Protein AF-A0A1B7P1S3-F1 (afdb_monomer_lite)

Radius of gyration: 27.01 Å; chains: 1; bounding box: 53×65×95 Å

InterPro domains:
  IPR019412 IML2-like/Tetratricopeptide repeat protein 39-like [PF10300] (64-410)
  IPR019412 IML2-like/Tetratricopeptide repeat protein 39-like [PTHR31859] (68-542)

Foldseek 3Di:
DDDPLVLLVCLLCVVVCLVVLQDDPPPPPDPPPDDDDDDPPDDDDDDDPPPPPPPPPDDPPDPDDPVVLQQDAPPDPVPPDVVSLVVSLQVLLVVLVQLQSLQSRDPVCVVVVVVVPDHRDNQSSLSSLVRSLNRPDPSVVVSLLVNLCCQLPQVLLFLQFPQDPPPVPRRSVHRDLVVNVVSLVVSCVSCVPDLSSLQSVLSVCLLLLNLVVSLVSLPDPDADPRLSSNLSSLVSNLLSCLLQLVLQSNLVSLVVNLVSTLPPVLVSLLLSLLSLLLVLLVCVPVPVVSSVVSLVSSVVSLVCNLVSWPPDADVNHTDLVSVVSVLQQVQLVVQCVVVVHDSSLSRAFRVSLVVCVLSVSLSSHDLVSLVVSLVSLVSRVDPSNVCNVVDALLSQLVSLQSNLLSCLSVLVLVSSLCSLVPRAVVDDLCSQDDRSGQSVRNLVSLLSNLSSLSLPALPDDRRNDDPVNCVPNNDDDDDDDDDDDDDDDDDDDDDDDPPADSVNSNVVSLVSSVVSLVVSCPDDDGRPNSSVNSNSVSNVVSSVVVCVVPDD

Sequence (552 aa):
MRFSSATVLVSLLGWIGVASSHNILLRAHTRECFHEELHKDDRMTVTFQTGDRERNHRDEEKLSSSTQYLDHDPDSDIFTNPVDVFVHSGANLCFGLLLLLISMIPPAFSKLLYIVGFRGDRTRGLRMLWQASKFNNLNGAIAGLALLAYYNGFIRYCDIVDGSSSENGDSTDIYSEQRLTALLAEMRTRFPHSHLWLLEESRMQGAKKNLNGALELLSGDTKSPLKQVEALCVFEKSLTALYLHKYELCAESFIECAELNSWSRALYYYIAASSHLAIYRQKSHDSPAVAKEHAAKAVELFQRVPSQAGKKKFMARQLPFDVFVSRKILKWESRAKEWNVDFIDAIGVDPFEEMIYFWNGHSRMNDEQLEASLKCLEWSESKHNKHWHRESTDELAILALLRASILRSLGRHDESKKLLQSQILVHDRATFKGHLKDDWTCPTAHYEMAANLWMERFSYRPLCATSADVYTKSSPSPPESLSAAAPKRTSVRTSPRSNESTEAHDKRKVHECKEWIDKVAKWETYELDARVGLKVTVAEESLRKCQSANPS

Organism: NCBI:txid1955775

Secondary structure (DSSP, 8-state):
----HHHHHHHHTTHHHHHHTT-----------------TT---------------SS-------TTGGG---TT-TT--SHHHHHHHHHHHHHHHHHHHHHHHS-HHHHHHHHHTT----HHHHHHHHHHHHTSSSHHHHHHHHHHHIIIIIIGGG-SS------TTS--TTS--HHHHHHHHHHHHHH-TT-HHHHHHHHHHHHHTT-HHHHHHHHTSSPPPSSHHHHHHHHHHHHHHHHHTT-HHHHHHHHHHHHHH-SSSHHHHHHHHHHHHHHHHHHHHHH-HHHHHHHHHHHHHHHHHHHHHTTSSEETTEEPHHHHHHHHHHHHHHHHHHHHTS-HHHH--S-HHHHHHHHTTGGGG--HHHHHHHHHHHHGGGSTT-TTGGG--HHHHHHHHHHHHHHHHHTT-HHHHHHHHHHHTTTS-GGGG-STT--TTHHHHHHHHHHHHHHHTSTT---TT--HHHHHHHSSPPP---------------PPPP----HHHHHHHHHHHHHHHHHHHHTPPP-TTHHHHHHHHHHHHHHHHHHHHHS--

Structure (mmCIF, N/CA/C/O backbone):
data_AF-A0A1B7P1S3-F1
#
_entry.id   AF-A0A1B7P1S3-F1
#
loop_
_atom_site.group_PDB
_atom_site.id
_atom_site.type_symbol
_atom_site.label_atom_id
_atom_site.label_alt_id
_atom_site.label_comp_id
_atom_site.label_asym_id
_atom_site.label_entity_id
_atom_site.label_seq_id
_atom_site.pdbx_PDB_ins_code
_atom_site.Cartn_x
_atom_site.Cartn_y
_atom_site.Cartn_z
_atom_site.occupancy
_atom_site.B_iso_or_equiv
_atom_site.auth_seq_id
_atom_site.auth_comp_id
_atom_site.auth_asym_id
_atom_site.auth_atom_id
_atom_site.pdbx_PDB_model_num
ATOM 1 N N . MET A 1 1 ? -17.422 -16.660 -12.189 1.00 30.89 1 MET A N 1
ATOM 2 C CA . MET A 1 1 ? -16.681 -15.380 -12.173 1.00 30.89 1 MET A CA 1
ATOM 3 C C . MET A 1 1 ? -17.599 -14.269 -12.662 1.00 30.89 1 MET A C 1
ATOM 5 O O . MET A 1 1 ? -17.889 -14.215 -13.850 1.00 30.89 1 MET A O 1
ATOM 9 N N . ARG A 1 2 ? -18.114 -13.427 -11.763 1.00 24.45 2 ARG A N 1
ATOM 10 C CA . ARG A 1 2 ? -18.806 -12.176 -12.113 1.00 24.45 2 ARG A CA 1
ATOM 11 C C . ARG A 1 2 ? -18.209 -11.053 -11.263 1.00 24.45 2 ARG A C 1
ATOM 13 O O . ARG A 1 2 ? -18.880 -10.493 -10.411 1.00 24.45 2 ARG A O 1
ATOM 20 N N . PHE A 1 3 ? -16.930 -10.757 -11.480 1.00 31.53 3 PHE A N 1
ATOM 21 C CA . PHE A 1 3 ? -16.422 -9.435 -11.123 1.00 31.53 3 PHE A CA 1
ATOM 22 C C . PHE A 1 3 ? -17.102 -8.435 -12.061 1.00 31.53 3 PHE A C 1
ATOM 24 O O . PHE A 1 3 ? -17.207 -8.708 -13.260 1.00 31.53 3 PHE A O 1
ATOM 31 N N . SER A 1 4 ? -17.602 -7.308 -11.547 1.00 30.50 4 SER A N 1
ATOM 32 C CA . SER A 1 4 ? -18.040 -6.220 -12.425 1.00 30.50 4 SER A CA 1
ATOM 33 C C . SER A 1 4 ? -16.821 -5.805 -13.233 1.00 30.50 4 SER A C 1
ATOM 35 O O . SER A 1 4 ? -15.843 -5.327 -12.661 1.00 30.50 4 SER A O 1
ATOM 37 N N . SER A 1 5 ? -16.856 -6.032 -14.546 1.00 34.84 5 SER A N 1
ATOM 38 C CA . SER A 1 5 ? -15.729 -5.812 -15.448 1.00 34.84 5 SER A CA 1
ATOM 39 C C . SER A 1 5 ? -15.086 -4.433 -15.176 1.00 34.84 5 SER A C 1
ATOM 41 O O . SER A 1 5 ? -13.885 -4.300 -14.992 1.00 34.84 5 SER A O 1
ATOM 43 N N . ALA A 1 6 ? -15.870 -3.388 -14.950 1.00 30.53 6 ALA A N 1
ATOM 44 C CA . ALA A 1 6 ? -15.324 -2.058 -14.686 1.00 30.53 6 ALA A CA 1
ATOM 45 C C . ALA A 1 6 ? -14.440 -1.905 -13.416 1.00 30.53 6 ALA A C 1
ATOM 47 O O . ALA A 1 6 ? -13.628 -0.988 -13.391 1.00 30.53 6 ALA A O 1
ATOM 48 N N . THR A 1 7 ? -14.526 -2.765 -12.392 1.00 33.31 7 THR A N 1
ATOM 49 C CA . THR A 1 7 ? -13.754 -2.609 -11.136 1.00 33.31 7 THR A CA 1
ATOM 50 C C . THR A 1 7 ? -12.323 -3.136 -11.245 1.00 33.31 7 THR A C 1
ATOM 52 O O . THR A 1 7 ? -11.391 -2.526 -10.735 1.00 33.31 7 THR A O 1
ATOM 55 N N . VAL A 1 8 ? -12.114 -4.222 -11.989 1.00 35.78 8 VAL A N 1
ATOM 56 C CA . VAL A 1 8 ? -10.774 -4.813 -12.142 1.00 35.78 8 VAL A CA 1
ATOM 57 C C . VAL A 1 8 ? -9.952 -4.075 -13.217 1.00 35.78 8 VAL A C 1
ATOM 59 O O . VAL A 1 8 ? -8.722 -4.060 -13.189 1.00 35.78 8 VAL A O 1
ATOM 62 N N . LEU A 1 9 ? -10.635 -3.365 -14.124 1.00 32.91 9 LEU A N 1
ATOM 63 C CA . LEU A 1 9 ? -10.019 -2.429 -15.064 1.00 32.91 9 LEU A CA 1
ATOM 64 C C . LEU A 1 9 ? -9.442 -1.188 -14.348 1.00 32.91 9 LEU A C 1
ATOM 66 O O . LEU A 1 9 ? -8.420 -0.670 -14.781 1.00 32.91 9 LEU A O 1
ATOM 70 N N . VAL A 1 10 ? -10.041 -0.750 -13.230 1.00 38.03 10 VAL A N 1
ATOM 71 C CA . VAL A 1 10 ? -9.558 0.374 -12.396 1.00 38.03 10 VAL A CA 1
ATOM 72 C C . VAL A 1 10 ? -8.243 0.039 -11.686 1.00 38.03 10 VAL A C 1
ATOM 74 O O . VAL A 1 10 ? -7.430 0.933 -11.487 1.00 38.03 10 VAL A O 1
ATOM 77 N N . SER A 1 11 ? -7.986 -1.226 -11.339 1.00 37.12 11 SER A N 1
ATOM 78 C CA . SER A 1 11 ? -6.728 -1.642 -10.694 1.00 37.12 11 SER A CA 1
ATOM 79 C C . SER A 1 11 ? -5.554 -1.638 -11.669 1.00 37.12 11 SER A C 1
ATOM 81 O O . SER A 1 11 ? -4.459 -1.205 -11.328 1.00 37.12 11 SER A O 1
ATOM 83 N N . LEU A 1 12 ? -5.791 -2.081 -12.907 1.00 35.34 12 LEU A N 1
ATOM 84 C CA . LEU A 1 12 ? -4.771 -2.120 -13.954 1.00 35.34 12 LEU A CA 1
ATOM 85 C C . LEU A 1 12 ? -4.556 -0.775 -14.635 1.00 35.34 12 LEU A C 1
ATOM 87 O O . LEU A 1 12 ? -3.427 -0.341 -14.845 1.00 35.34 12 LEU A O 1
ATOM 91 N N . LEU A 1 13 ? -5.650 -0.077 -14.932 1.00 37.53 13 LEU A N 1
ATOM 92 C CA . LEU A 1 13 ? -5.617 1.304 -15.392 1.00 37.53 13 LEU A CA 1
ATOM 93 C C . LEU A 1 13 ? -5.442 2.280 -14.231 1.00 37.53 13 LEU A C 1
ATOM 95 O O . LEU A 1 13 ? -5.449 3.473 -14.472 1.00 37.53 13 LEU A O 1
ATOM 99 N N . GLY A 1 14 ? -5.245 1.812 -12.999 1.00 35.88 14 GLY A N 1
ATOM 100 C CA . GLY A 1 14 ? -4.688 2.596 -11.897 1.00 35.88 14 GLY A CA 1
ATOM 101 C C . GLY A 1 14 ? -3.196 2.858 -12.110 1.00 35.88 14 GLY A C 1
ATOM 102 O O . GLY A 1 14 ? -2.705 3.913 -11.726 1.00 35.88 14 GLY A O 1
ATOM 103 N N . TRP A 1 15 ? -2.507 1.974 -12.842 1.00 39.34 15 TRP A N 1
ATOM 104 C CA . TRP A 1 15 ? -1.122 2.161 -13.291 1.00 39.34 15 TRP A CA 1
ATOM 105 C C . TRP A 1 15 ? -1.034 3.010 -14.564 1.00 39.34 15 TRP A C 1
ATOM 107 O O . TRP A 1 15 ? -0.214 3.922 -14.632 1.00 39.34 15 TRP A O 1
ATOM 117 N N . ILE A 1 16 ? -1.965 2.845 -15.514 1.00 35.69 16 ILE A N 1
ATOM 118 C CA . ILE A 1 16 ? -2.197 3.882 -16.545 1.00 35.69 16 ILE A CA 1
ATOM 119 C C . ILE A 1 16 ? -2.788 5.143 -15.903 1.00 35.69 16 ILE A C 1
ATOM 121 O O . ILE A 1 16 ? -2.642 6.230 -16.429 1.00 35.69 16 ILE A O 1
ATOM 125 N N . GLY A 1 17 ? -3.376 5.036 -14.719 1.00 31.69 17 GLY A N 1
ATOM 126 C CA . GLY A 1 17 ? -3.796 6.125 -13.862 1.00 31.69 17 GLY A CA 1
ATOM 127 C C . GLY A 1 17 ? -2.584 6.860 -13.330 1.00 31.69 17 GLY A C 1
ATOM 128 O O . GLY A 1 17 ? -2.620 8.068 -13.307 1.00 31.69 17 GLY A O 1
ATOM 129 N N . VAL A 1 18 ? -1.452 6.231 -13.045 1.00 35.69 18 VAL A N 1
ATOM 130 C CA . VAL A 1 18 ? -0.214 6.994 -12.819 1.00 35.69 18 VAL A CA 1
ATOM 131 C C . VAL A 1 18 ? 0.181 7.747 -14.104 1.00 35.69 18 VAL A C 1
ATOM 133 O O . VAL A 1 18 ? 0.494 8.927 -14.051 1.00 35.69 18 VAL A O 1
ATOM 136 N N . ALA A 1 19 ? 0.010 7.168 -15.295 1.00 31.97 19 ALA A N 1
ATOM 137 C CA . ALA A 1 19 ? 0.256 7.886 -16.556 1.00 31.97 19 ALA A CA 1
ATOM 138 C C . ALA A 1 19 ? -0.827 8.933 -16.943 1.00 31.97 19 ALA A C 1
ATOM 140 O O . ALA A 1 19 ? -0.532 9.894 -17.645 1.00 31.97 19 ALA A O 1
ATOM 141 N N . SER A 1 20 ? -2.074 8.799 -16.476 1.00 30.23 20 SER A N 1
ATOM 142 C CA . SER A 1 20 ? -3.235 9.609 -16.886 1.00 30.23 20 SER A CA 1
ATOM 143 C C . SER A 1 20 ? -3.784 10.510 -15.774 1.00 30.23 20 SER A C 1
ATOM 145 O O . SER A 1 20 ? -4.508 11.464 -16.061 1.00 30.23 20 SER A O 1
ATOM 147 N N . SER A 1 21 ? -3.397 10.265 -14.521 1.00 34.38 21 SER A N 1
ATOM 148 C CA . SER A 1 21 ? -3.590 11.151 -13.360 1.00 34.38 21 SER A CA 1
ATOM 149 C C . SER A 1 21 ? -2.556 12.273 -13.325 1.00 34.38 21 SER A C 1
ATOM 151 O O . SER A 1 21 ? -2.743 13.260 -12.613 1.00 34.38 21 SER A O 1
ATOM 153 N N . HIS A 1 22 ? -1.512 12.148 -14.150 1.00 42.31 22 HIS A N 1
ATOM 154 C CA . HIS A 1 22 ? -0.469 13.143 -14.383 1.00 42.31 22 HIS A CA 1
ATOM 155 C C . HIS A 1 22 ? -0.535 13.761 -15.797 1.00 42.31 22 HIS A C 1
ATOM 157 O O . HIS A 1 22 ? 0.384 14.468 -16.210 1.00 42.31 22 HIS A O 1
ATOM 163 N N . ASN A 1 23 ? -1.647 13.575 -16.522 1.00 33.47 23 ASN A N 1
ATOM 164 C CA . ASN A 1 23 ? -1.899 14.298 -17.768 1.00 33.47 23 ASN A CA 1
ATOM 165 C C . ASN A 1 23 ? -2.429 15.707 -17.467 1.00 33.47 23 ASN A C 1
ATOM 167 O O . ASN A 1 23 ? -3.585 15.900 -17.088 1.00 33.47 23 ASN A O 1
ATOM 171 N N . ILE A 1 24 ? -1.576 16.705 -17.684 1.00 38.34 24 ILE A N 1
ATOM 172 C CA . ILE A 1 24 ? -2.028 18.037 -18.082 1.00 38.34 24 ILE A CA 1
ATOM 173 C C . ILE A 1 24 ? -2.243 17.959 -19.590 1.00 38.34 24 ILE A C 1
ATOM 175 O O . ILE A 1 24 ? -1.381 17.457 -20.309 1.00 38.34 24 ILE A O 1
ATOM 179 N N . LEU A 1 25 ? -3.385 18.451 -20.067 1.00 32.50 25 LEU A N 1
ATOM 180 C CA . LEU A 1 25 ? -3.589 18.684 -21.490 1.00 32.50 25 LEU A CA 1
ATOM 181 C C . LEU A 1 25 ? -2.552 19.734 -21.919 1.00 32.50 25 LEU A C 1
ATOM 183 O O . LEU A 1 25 ? -2.730 20.926 -21.664 1.00 32.50 25 LEU A O 1
ATOM 187 N N . LEU A 1 26 ? -1.429 19.299 -22.490 1.00 32.59 26 LEU A N 1
ATOM 188 C CA . LEU A 1 26 ? -0.505 20.218 -23.137 1.00 32.59 26 LEU A CA 1
ATOM 189 C C . LEU A 1 26 ? -1.299 20.879 -24.265 1.00 32.59 26 LEU A C 1
ATOM 191 O O . LEU A 1 26 ? -1.800 20.189 -25.155 1.00 32.59 26 LEU A O 1
ATOM 195 N N . ARG A 1 27 ? -1.460 22.209 -24.228 1.00 33.69 27 ARG A N 1
ATOM 196 C CA . ARG A 1 27 ? -1.848 22.925 -25.446 1.00 33.69 27 ARG A CA 1
ATOM 197 C C . ARG A 1 27 ? -0.771 22.594 -26.465 1.00 33.69 27 ARG A C 1
ATOM 199 O O . ARG A 1 27 ? 0.407 22.811 -26.187 1.00 33.69 27 ARG A O 1
ATOM 206 N N . ALA A 1 28 ? -1.175 22.016 -27.591 1.00 37.38 28 ALA A N 1
ATOM 207 C CA . ALA A 1 28 ? -0.280 21.754 -28.697 1.00 37.38 28 ALA A CA 1
ATOM 208 C C . ALA A 1 28 ? 0.321 23.093 -29.140 1.00 37.38 28 ALA A C 1
ATOM 210 O O . ALA A 1 28 ? -0.285 23.845 -29.893 1.00 37.38 28 ALA A O 1
ATOM 211 N N . HIS A 1 29 ? 1.515 23.412 -28.655 1.00 42.84 29 HIS A N 1
ATOM 212 C CA . HIS A 1 29 ? 2.437 24.222 -29.428 1.00 42.84 29 HIS A CA 1
ATOM 213 C C . HIS A 1 29 ? 3.096 23.264 -30.413 1.00 42.84 29 HIS A C 1
ATOM 215 O O . HIS A 1 29 ? 4.252 22.874 -30.270 1.00 42.84 29 HIS A O 1
ATOM 221 N N . THR A 1 30 ? 2.291 22.811 -31.373 1.00 35.38 30 THR A N 1
ATOM 222 C CA . THR A 1 30 ? 2.766 22.181 -32.593 1.00 35.38 30 THR A CA 1
ATOM 223 C C . THR A 1 30 ? 3.711 23.175 -33.254 1.00 35.38 30 THR A C 1
ATOM 225 O O . THR A 1 30 ? 3.294 24.218 -33.747 1.00 35.38 30 THR A O 1
ATOM 228 N N . ARG A 1 31 ? 5.009 22.869 -33.253 1.00 40.75 31 ARG A N 1
ATOM 229 C CA . ARG A 1 31 ? 5.808 23.194 -34.429 1.00 40.75 31 ARG A CA 1
ATOM 230 C C . ARG A 1 31 ? 5.459 22.122 -35.445 1.00 40.75 31 ARG A C 1
ATOM 232 O O . ARG A 1 31 ? 5.769 20.952 -35.243 1.00 40.75 31 ARG A O 1
ATOM 239 N N . GLU A 1 32 ? 4.708 22.525 -36.457 1.00 33.94 32 GLU A N 1
ATOM 240 C CA . GLU A 1 32 ? 4.390 21.700 -37.614 1.00 33.94 32 GLU A CA 1
ATOM 241 C C . GLU A 1 32 ? 5.711 21.304 -38.288 1.00 33.94 32 GLU A C 1
ATOM 243 O O . GLU A 1 32 ? 6.451 22.152 -38.779 1.00 33.94 32 GLU A O 1
ATOM 248 N N . CYS A 1 33 ? 6.056 20.016 -38.237 1.00 37.59 33 CYS A N 1
ATOM 249 C CA . CYS A 1 33 ? 7.264 19.471 -38.866 1.00 37.59 33 CYS A CA 1
ATOM 250 C C . CYS A 1 33 ? 6.996 18.882 -40.259 1.00 37.59 33 CYS A C 1
ATOM 252 O O . CYS A 1 33 ? 7.795 18.087 -40.740 1.00 37.59 33 CYS A O 1
ATOM 254 N N . PHE A 1 34 ? 5.898 19.267 -40.910 1.00 37.72 34 PHE A N 1
ATOM 255 C CA . PHE A 1 34 ? 5.614 18.896 -42.293 1.00 37.72 34 PHE A CA 1
ATOM 256 C C . PHE A 1 34 ? 5.005 20.095 -43.009 1.00 37.72 34 PHE A C 1
ATOM 258 O O . PHE A 1 34 ? 3.922 20.545 -42.651 1.00 37.72 34 PHE A O 1
ATOM 265 N N . HIS A 1 35 ? 5.725 20.616 -43.999 1.00 37.38 35 HIS A N 1
ATOM 266 C CA . HIS A 1 35 ? 5.210 21.610 -44.928 1.00 37.38 35 HIS A CA 1
ATOM 267 C C . HIS A 1 35 ? 5.023 20.902 -46.268 1.00 37.38 35 HIS A C 1
ATOM 269 O O . HIS A 1 35 ? 5.992 20.694 -46.989 1.00 37.38 35 HIS A O 1
ATOM 275 N N . GLU A 1 36 ? 3.793 20.511 -46.583 1.00 50.66 36 GLU A N 1
ATOM 276 C CA . GLU A 1 36 ? 3.376 20.190 -47.949 1.00 50.66 36 GLU A CA 1
ATOM 277 C C . GLU A 1 36 ? 1.958 20.740 -48.134 1.00 50.66 36 GLU A C 1
ATOM 279 O O . GLU A 1 36 ? 1.015 20.316 -47.465 1.00 50.66 36 GLU A O 1
ATOM 284 N N . GLU A 1 37 ? 1.817 21.751 -48.995 1.00 49.38 37 GLU A N 1
ATOM 285 C CA . GLU A 1 37 ? 0.516 22.289 -49.397 1.00 49.38 37 GLU A CA 1
ATOM 286 C C . GLU A 1 37 ? -0.092 21.365 -50.456 1.00 49.38 37 GLU A C 1
ATOM 288 O O . GLU A 1 37 ? 0.195 21.484 -51.647 1.00 49.38 37 GLU A O 1
ATOM 293 N N . LEU A 1 38 ? -0.919 20.421 -50.005 1.00 57.84 38 LEU A N 1
ATOM 294 C CA . LEU A 1 38 ? -1.668 19.527 -50.886 1.00 57.84 38 LEU A CA 1
ATOM 295 C C . LEU A 1 38 ? -2.862 20.263 -51.513 1.00 57.84 38 LEU A C 1
ATOM 297 O O . LEU A 1 38 ? -3.748 20.761 -50.814 1.00 57.84 38 LEU A O 1
ATOM 301 N N . HIS A 1 39 ? -2.901 20.298 -52.841 1.00 71.38 39 HIS A N 1
ATOM 302 C CA . HIS A 1 39 ? -3.988 20.846 -53.642 1.00 71.38 39 HIS A CA 1
ATOM 303 C C . HIS A 1 39 ? -5.047 19.773 -53.936 1.00 71.38 39 HIS A C 1
ATOM 305 O O . HIS A 1 39 ? -4.810 18.572 -53.828 1.00 71.38 39 HIS A O 1
ATOM 311 N N . LYS A 1 40 ? -6.254 20.205 -54.327 1.00 53.88 40 LYS A N 1
ATOM 312 C CA . LYS A 1 40 ? -7.432 19.333 -54.517 1.00 53.88 40 LYS A CA 1
ATOM 313 C C . LYS A 1 40 ? -7.213 18.176 -55.509 1.00 53.88 40 LYS A C 1
ATOM 315 O O . LYS A 1 40 ? -7.907 17.168 -55.406 1.00 53.88 40 LYS A O 1
ATOM 320 N N . ASP A 1 41 ? -6.257 18.319 -56.422 1.00 71.94 41 ASP A N 1
ATOM 321 C CA . ASP A 1 41 ? -5.960 17.338 -57.468 1.00 71.94 41 ASP A CA 1
ATOM 322 C C . ASP A 1 41 ? -4.692 16.505 -57.184 1.00 71.94 41 ASP A C 1
ATOM 324 O O . ASP A 1 41 ? -4.287 15.688 -58.017 1.00 71.94 41 ASP A O 1
ATOM 328 N N . ASP A 1 42 ? -4.082 16.650 -56.001 1.00 60.84 42 ASP A N 1
ATOM 329 C CA . ASP A 1 42 ? -2.890 15.890 -55.631 1.00 60.84 42 ASP A CA 1
ATOM 330 C C . ASP A 1 42 ? -3.238 14.433 -55.301 1.00 60.84 42 ASP A C 1
ATOM 332 O O . ASP A 1 42 ? -4.047 14.118 -54.422 1.00 60.84 42 ASP A O 1
ATOM 336 N N . ARG A 1 43 ? -2.587 13.497 -56.002 1.00 48.97 43 ARG A N 1
ATOM 337 C CA . ARG A 1 43 ? -2.686 12.060 -55.719 1.00 48.97 43 ARG A CA 1
ATOM 338 C C . ARG A 1 43 ? -1.619 11.641 -54.718 1.00 48.97 43 ARG A C 1
ATOM 340 O O . ARG A 1 43 ? -0.461 11.435 -55.076 1.00 48.97 43 ARG A O 1
ATOM 347 N N . MET A 1 44 ? -2.045 11.399 -53.481 1.00 42.91 44 MET A N 1
ATOM 348 C CA . MET A 1 44 ? -1.229 10.715 -52.480 1.00 42.91 44 MET A CA 1
ATOM 349 C C . MET A 1 44 ? -0.937 9.280 -52.940 1.00 42.91 44 MET A C 1
ATOM 351 O O . MET A 1 44 ? -1.845 8.461 -53.092 1.00 42.91 44 MET A O 1
ATOM 355 N N . THR A 1 45 ? 0.338 8.971 -53.168 1.00 44.38 45 THR A N 1
ATOM 356 C CA . THR A 1 45 ? 0.793 7.615 -53.492 1.00 44.38 45 THR A CA 1
ATOM 357 C C . THR A 1 45 ? 1.417 7.010 -52.243 1.00 44.38 45 THR A C 1
ATOM 359 O O . THR A 1 45 ? 2.514 7.386 -51.845 1.00 44.38 45 THR A O 1
ATOM 362 N N . VAL A 1 46 ? 0.705 6.082 -51.602 1.00 37.97 46 VAL A N 1
ATOM 363 C CA . VAL A 1 46 ? 1.242 5.301 -50.481 1.00 37.97 46 VAL A CA 1
ATOM 364 C C . VAL A 1 46 ? 1.971 4.094 -51.061 1.00 37.97 46 VAL A C 1
ATOM 366 O O . VAL A 1 46 ? 1.363 3.073 -51.376 1.00 37.97 46 VAL A O 1
ATOM 369 N N . THR A 1 47 ? 3.282 4.215 -51.248 1.00 31.50 47 THR A N 1
ATOM 370 C CA . THR A 1 47 ? 4.140 3.072 -51.573 1.00 31.50 47 THR A CA 1
ATOM 371 C C . THR A 1 47 ? 4.443 2.290 -50.304 1.00 31.50 47 THR A C 1
ATOM 373 O O . THR A 1 47 ? 5.218 2.729 -49.458 1.00 31.50 47 THR A O 1
ATOM 376 N N . PHE A 1 48 ? 3.859 1.102 -50.183 1.00 33.72 48 PHE A N 1
ATOM 377 C CA . PHE A 1 48 ? 4.379 0.088 -49.277 1.00 33.72 48 PHE A CA 1
ATOM 378 C C . PHE A 1 48 ? 5.606 -0.525 -49.950 1.00 33.72 48 PHE A C 1
ATOM 380 O O . PHE A 1 48 ? 5.474 -1.233 -50.944 1.00 33.72 48 PHE A O 1
ATOM 387 N N . GLN A 1 49 ? 6.804 -0.269 -49.427 1.00 28.58 49 GLN A N 1
ATOM 388 C CA . GLN A 1 49 ? 7.918 -1.175 -49.688 1.00 28.58 49 GLN A CA 1
ATOM 389 C C . GLN A 1 49 ? 7.675 -2.445 -48.868 1.00 28.58 49 GLN A C 1
ATOM 391 O O . GLN A 1 49 ? 8.162 -2.592 -47.750 1.00 28.58 49 GLN A O 1
ATOM 396 N N . THR A 1 50 ? 6.902 -3.382 -49.415 1.00 37.34 50 THR A N 1
ATOM 397 C CA . THR A 1 50 ? 7.160 -4.790 -49.117 1.00 37.34 50 THR A CA 1
ATOM 398 C C . THR A 1 50 ? 8.498 -5.099 -49.764 1.00 37.34 50 THR A C 1
ATOM 400 O O . THR A 1 50 ? 8.623 -5.041 -50.984 1.00 37.34 50 THR A O 1
ATOM 403 N N . GLY A 1 51 ? 9.528 -5.313 -48.948 1.00 31.34 51 GLY A N 1
ATOM 404 C CA . GLY A 1 51 ? 10.833 -5.721 -49.444 1.00 31.34 51 GLY A CA 1
ATOM 405 C C . GLY A 1 51 ? 10.722 -7.076 -50.131 1.00 31.34 51 GLY A C 1
ATOM 406 O O . GLY A 1 51 ? 10.846 -8.107 -49.477 1.00 31.34 51 GLY A O 1
ATOM 407 N N . ASP A 1 52 ? 10.514 -7.074 -51.443 1.00 37.41 52 ASP A N 1
ATOM 408 C CA . ASP A 1 52 ? 10.780 -8.226 -52.290 1.00 37.41 52 ASP A CA 1
ATOM 409 C C . ASP A 1 52 ? 12.302 -8.375 -52.384 1.00 37.41 52 ASP A C 1
ATOM 411 O O . ASP A 1 52 ? 12.957 -7.876 -53.298 1.00 37.41 52 ASP A O 1
ATOM 415 N N . ARG A 1 53 ? 12.901 -9.059 -51.400 1.00 38.28 53 ARG A N 1
ATOM 416 C CA . ARG A 1 53 ? 14.143 -9.785 -51.674 1.00 38.28 53 ARG A CA 1
ATOM 417 C C . ARG A 1 53 ? 13.745 -10.941 -52.574 1.00 38.28 53 ARG A C 1
ATOM 419 O O . ARG A 1 53 ? 13.082 -11.873 -52.121 1.00 38.28 53 ARG A O 1
ATOM 426 N N . GLU A 1 54 ? 14.138 -10.852 -53.838 1.00 35.03 54 GLU A N 1
ATOM 427 C CA . GLU A 1 54 ? 14.124 -11.965 -54.779 1.00 35.03 54 GLU A CA 1
ATOM 428 C C . GLU A 1 54 ? 14.574 -13.248 -54.063 1.00 35.03 54 GLU A C 1
ATOM 430 O O . GLU A 1 54 ? 15.711 -13.373 -53.599 1.00 35.03 54 GLU A O 1
ATOM 435 N N . ARG A 1 55 ? 13.648 -14.202 -53.929 1.00 36.47 55 ARG A N 1
ATOM 436 C CA . ARG A 1 55 ? 13.958 -15.562 -53.494 1.00 36.47 55 ARG A CA 1
ATOM 437 C C . ARG A 1 55 ? 14.744 -16.233 -54.613 1.00 36.47 55 ARG A C 1
ATOM 439 O O . ARG A 1 55 ? 14.163 -16.853 -55.500 1.00 36.47 55 ARG A O 1
ATOM 446 N N . ASN A 1 56 ? 16.068 -16.143 -54.552 1.00 31.83 56 ASN A N 1
ATOM 447 C CA . ASN A 1 56 ? 16.903 -17.121 -55.227 1.00 31.83 56 ASN A CA 1
ATOM 448 C C . ASN A 1 56 ? 16.646 -18.483 -54.571 1.00 31.83 56 ASN A C 1
ATOM 450 O O . ASN A 1 56 ? 16.961 -18.707 -53.405 1.00 31.83 56 ASN A O 1
ATOM 454 N N . HIS A 1 57 ? 16.026 -19.386 -55.330 1.00 37.81 57 HIS A N 1
ATOM 455 C CA . HIS A 1 57 ? 15.904 -20.800 -54.997 1.00 37.81 57 HIS A CA 1
ATOM 456 C C . HIS A 1 57 ? 17.300 -21.431 -54.944 1.00 37.81 57 HIS A C 1
ATOM 458 O O . HIS A 1 57 ? 17.814 -21.901 -55.961 1.00 37.81 57 HIS A O 1
ATOM 464 N N . ARG A 1 58 ? 17.921 -21.386 -53.767 1.00 32.41 58 ARG A N 1
ATOM 465 C CA . ARG A 1 58 ? 18.968 -22.282 -53.257 1.00 32.41 58 ARG A CA 1
ATOM 466 C C . ARG A 1 58 ? 19.395 -21.711 -51.910 1.00 32.41 58 ARG A C 1
ATOM 468 O O . ARG A 1 58 ? 20.223 -20.818 -51.887 1.00 32.41 58 ARG A O 1
ATOM 475 N N . ASP A 1 59 ? 18.667 -22.126 -50.876 1.00 33.00 59 ASP A N 1
ATOM 476 C CA . ASP A 1 59 ? 19.039 -22.208 -49.454 1.00 33.00 59 ASP A CA 1
ATOM 477 C C . ASP A 1 59 ? 17.732 -22.262 -48.649 1.00 33.00 59 ASP A C 1
ATOM 479 O O . ASP A 1 59 ? 17.282 -21.298 -48.033 1.00 33.00 59 ASP A O 1
ATOM 483 N N . GLU A 1 60 ? 17.068 -23.422 -48.694 1.00 34.94 60 GLU A N 1
ATOM 484 C CA . GLU A 1 60 ? 16.100 -23.806 -47.662 1.00 34.94 60 GLU A CA 1
ATOM 485 C C . GLU A 1 60 ? 16.871 -24.163 -46.381 1.00 34.94 60 GLU A C 1
ATOM 487 O O . GLU A 1 60 ? 16.865 -25.302 -45.916 1.00 34.94 60 GLU A O 1
ATOM 492 N N . GLU A 1 61 ? 17.559 -23.187 -45.790 1.00 35.19 61 GLU A N 1
ATOM 493 C CA . GLU A 1 61 ? 17.903 -23.278 -44.380 1.00 35.19 61 GLU A CA 1
ATOM 494 C C . GLU A 1 61 ? 16.686 -22.832 -43.576 1.00 35.19 61 GLU A C 1
ATOM 496 O O . GLU A 1 61 ? 16.241 -21.689 -43.648 1.00 35.19 61 GLU A O 1
ATOM 501 N N . LYS A 1 62 ? 16.109 -23.820 -42.881 1.00 33.66 62 LYS A N 1
ATOM 502 C CA . LYS A 1 62 ? 15.159 -23.730 -41.767 1.00 33.66 62 LYS A CA 1
ATOM 503 C C . LYS A 1 62 ? 14.783 -22.293 -41.411 1.00 33.66 62 LYS A C 1
ATOM 505 O O . LYS A 1 62 ? 15.575 -21.586 -40.797 1.00 33.66 62 LYS A O 1
ATOM 510 N N . LEU A 1 63 ? 13.531 -21.929 -41.687 1.00 34.03 63 LEU A N 1
ATOM 511 C CA . LEU A 1 63 ? 12.857 -20.811 -41.036 1.00 34.03 63 LEU A CA 1
ATOM 512 C C . LEU A 1 63 ? 12.904 -21.062 -39.517 1.00 34.03 63 LEU A C 1
ATOM 514 O O . LEU A 1 63 ? 12.026 -21.719 -38.951 1.00 34.03 63 LEU A O 1
ATOM 518 N N . SER A 1 64 ? 13.985 -20.631 -38.868 1.00 36.03 64 SER A N 1
ATOM 519 C CA . SER A 1 64 ? 14.079 -20.595 -37.421 1.00 36.03 64 SER A CA 1
ATOM 520 C C . SER A 1 64 ? 13.012 -19.623 -36.932 1.00 36.03 64 SER A C 1
ATOM 522 O O . SER A 1 64 ? 12.577 -18.716 -37.649 1.00 36.03 64 SER A O 1
ATOM 524 N N . SER A 1 65 ? 12.482 -19.885 -35.742 1.00 39.91 65 SER A N 1
ATOM 525 C CA . SER A 1 65 ? 11.373 -19.120 -35.190 1.00 39.91 65 SER A CA 1
ATOM 526 C C . SER A 1 65 ? 11.640 -17.615 -35.298 1.00 39.91 65 SER A C 1
ATOM 528 O O . SER A 1 65 ? 12.728 -17.138 -34.981 1.00 39.91 65 SER A O 1
ATOM 530 N N . SER A 1 66 ? 10.617 -16.836 -35.664 1.00 44.62 66 SER A N 1
ATOM 531 C CA . SER A 1 66 ? 10.652 -15.361 -35.699 1.00 44.62 66 SER A CA 1
ATOM 532 C C . SER A 1 66 ? 11.079 -14.707 -34.369 1.00 44.62 66 SER A C 1
ATOM 534 O O . SER A 1 66 ? 11.170 -13.489 -34.272 1.00 44.62 66 SER A O 1
ATOM 536 N N . THR A 1 67 ? 11.285 -15.510 -33.326 1.00 46.88 67 THR A N 1
ATOM 537 C CA . THR A 1 67 ? 11.787 -15.149 -32.005 1.00 46.88 67 THR A CA 1
ATOM 538 C C . THR A 1 67 ? 13.290 -14.848 -31.996 1.00 46.88 67 THR A C 1
ATOM 540 O O . THR A 1 67 ? 13.699 -14.019 -31.198 1.00 46.88 67 THR A O 1
ATOM 543 N N . GLN A 1 68 ? 14.103 -15.438 -32.885 1.00 54.78 68 GLN A N 1
ATOM 544 C CA . GLN A 1 68 ? 15.567 -15.250 -32.855 1.00 54.78 68 GLN A CA 1
ATOM 545 C C . GLN A 1 68 ? 16.026 -13.810 -33.146 1.00 54.78 68 GLN A C 1
ATOM 547 O O . GLN A 1 68 ? 17.080 -13.408 -32.674 1.00 54.78 68 GLN A O 1
ATOM 552 N N . TYR A 1 69 ? 15.230 -13.015 -33.867 1.00 59.59 69 TYR A N 1
ATOM 553 C CA . TYR A 1 69 ? 15.629 -11.680 -34.332 1.00 59.59 69 TYR A CA 1
ATOM 554 C C . TYR A 1 69 ? 15.509 -10.556 -33.290 1.00 59.59 69 TYR A C 1
ATOM 556 O O . TYR A 1 69 ? 15.879 -9.425 -33.594 1.00 59.59 69 TYR A O 1
ATOM 564 N N . LEU A 1 70 ? 14.963 -10.822 -32.096 1.00 67.56 70 LEU A N 1
ATOM 565 C CA . LEU A 1 70 ? 14.754 -9.796 -31.062 1.00 67.56 70 LEU A CA 1
ATOM 566 C C . LEU A 1 70 ? 15.605 -9.990 -29.801 1.00 67.56 70 LEU A C 1
ATOM 568 O O . LEU A 1 70 ? 15.497 -9.179 -28.884 1.00 67.56 70 LEU A O 1
ATOM 572 N N . ASP A 1 71 ? 16.462 -11.012 -29.772 1.00 79.31 71 ASP A N 1
ATOM 573 C CA . ASP A 1 71 ? 17.295 -11.371 -28.616 1.00 79.31 71 ASP A CA 1
ATOM 574 C C . ASP A 1 71 ? 18.761 -10.906 -28.773 1.00 79.31 71 ASP A C 1
ATOM 576 O O . ASP A 1 71 ? 19.641 -11.331 -28.027 1.00 79.31 71 ASP A O 1
ATOM 580 N N . HIS A 1 72 ? 19.048 -10.027 -29.741 1.00 82.31 72 HIS A N 1
ATOM 581 C CA . HIS A 1 72 ? 20.408 -9.555 -30.011 1.00 82.31 72 HIS A CA 1
ATOM 582 C C . HIS A 1 72 ? 20.856 -8.479 -29.022 1.00 82.31 72 HIS A C 1
ATOM 584 O O . HIS A 1 72 ? 20.140 -7.500 -28.779 1.00 82.31 72 HIS A O 1
ATOM 590 N N . ASP A 1 73 ? 22.055 -8.654 -28.467 1.00 86.19 73 ASP A N 1
ATOM 591 C CA . ASP A 1 73 ? 22.682 -7.709 -27.540 1.00 86.19 73 ASP A CA 1
ATOM 592 C C . ASP A 1 73 ? 23.236 -6.467 -28.252 1.00 86.19 73 ASP A C 1
ATOM 594 O O . ASP A 1 73 ? 23.542 -6.544 -29.442 1.00 86.19 73 ASP A O 1
ATOM 598 N N . PRO A 1 74 ? 23.382 -5.324 -27.549 1.00 82.12 74 PRO A N 1
ATOM 599 C CA . PRO A 1 74 ? 23.801 -4.058 -28.157 1.00 82.12 74 PRO A CA 1
ATOM 600 C C . PRO A 1 74 ? 25.097 -4.132 -28.973 1.00 82.12 74 PRO A C 1
ATOM 602 O O . PRO A 1 74 ? 25.213 -3.424 -29.968 1.00 82.12 74 PRO A O 1
ATOM 605 N N . ASP A 1 75 ? 26.023 -5.008 -28.576 1.00 83.38 75 ASP A N 1
ATOM 606 C CA . ASP A 1 75 ? 27.331 -5.193 -29.217 1.00 83.38 75 ASP A CA 1
ATOM 607 C C . ASP A 1 75 ? 27.300 -6.218 -30.371 1.00 83.38 75 ASP A C 1
ATOM 609 O O . ASP A 1 75 ? 28.343 -6.644 -30.857 1.00 83.38 75 ASP A O 1
ATOM 613 N N . SER A 1 76 ? 26.114 -6.670 -30.795 1.00 84.44 76 SER A N 1
ATOM 614 C CA . SER A 1 76 ? 25.977 -7.663 -31.861 1.00 84.44 76 SER A CA 1
ATOM 615 C C . SER A 1 76 ? 26.329 -7.089 -33.235 1.00 84.44 76 SER A C 1
ATOM 617 O O . SER A 1 76 ? 25.824 -6.037 -33.627 1.00 84.44 76 SER A O 1
ATOM 619 N N . ASP A 1 77 ? 27.088 -7.862 -34.018 1.00 84.00 77 ASP A N 1
ATOM 620 C CA . ASP A 1 77 ? 27.514 -7.523 -35.387 1.00 84.00 77 ASP A CA 1
ATOM 621 C C . ASP A 1 77 ? 26.354 -7.257 -36.366 1.00 84.00 77 ASP A C 1
ATOM 623 O O . ASP A 1 77 ? 26.563 -6.721 -37.455 1.00 84.00 77 ASP A O 1
ATOM 627 N N . ILE A 1 78 ? 25.117 -7.613 -35.997 1.00 82.25 78 ILE A N 1
ATOM 628 C CA . ILE A 1 78 ? 23.930 -7.320 -36.807 1.00 82.25 78 ILE A CA 1
ATOM 629 C C . ILE A 1 78 ? 23.607 -5.820 -36.855 1.00 82.25 78 ILE A C 1
ATOM 631 O O . ILE A 1 78 ? 22.948 -5.360 -37.787 1.00 82.25 78 ILE A O 1
ATOM 635 N N . PHE A 1 79 ? 24.056 -5.051 -35.859 1.00 85.38 79 PHE A N 1
ATOM 636 C CA . PHE A 1 79 ? 23.763 -3.629 -35.733 1.00 85.38 79 PHE A CA 1
ATOM 637 C C . PHE A 1 79 ? 24.811 -2.798 -36.467 1.00 85.38 79 PHE A C 1
ATOM 639 O O . PHE A 1 79 ? 25.703 -2.196 -35.877 1.00 85.38 79 PHE A O 1
ATOM 646 N N . THR A 1 80 ? 24.678 -2.751 -37.789 1.00 82.12 80 THR A N 1
ATOM 647 C CA . THR A 1 80 ? 25.570 -1.956 -38.648 1.00 82.12 80 THR A CA 1
ATOM 648 C C . THR A 1 80 ? 25.150 -0.485 -38.744 1.00 82.12 80 THR A C 1
ATOM 650 O O . THR A 1 80 ? 25.981 0.373 -39.045 1.00 82.12 80 THR A O 1
ATOM 653 N N . ASN A 1 81 ? 23.880 -0.170 -38.454 1.00 86.06 81 ASN A N 1
ATOM 654 C CA . ASN A 1 81 ? 23.335 1.185 -38.463 1.00 86.06 81 ASN A CA 1
ATOM 655 C C . ASN A 1 81 ? 22.704 1.543 -37.097 1.00 86.06 81 ASN A C 1
ATOM 657 O O . ASN A 1 81 ? 21.932 0.752 -36.552 1.00 86.06 81 ASN A O 1
ATOM 661 N N . PRO A 1 82 ? 22.937 2.754 -36.545 1.00 85.44 82 PRO A N 1
ATOM 662 C CA . PRO A 1 82 ? 22.248 3.230 -35.339 1.00 85.44 82 PRO A CA 1
ATOM 663 C C . PRO A 1 82 ? 20.711 3.164 -35.402 1.00 85.44 82 PRO A C 1
ATOM 665 O O . PRO A 1 82 ? 20.055 3.028 -34.367 1.00 85.44 82 PRO A O 1
ATOM 668 N N . VAL A 1 83 ? 20.124 3.248 -36.601 1.00 88.62 83 VAL A N 1
ATOM 669 C CA . VAL A 1 83 ? 18.680 3.068 -36.814 1.00 88.62 83 VAL A CA 1
ATOM 670 C C . VAL A 1 83 ? 18.248 1.645 -36.463 1.00 88.62 83 VAL A C 1
ATOM 672 O O . VAL A 1 83 ? 17.214 1.486 -35.818 1.00 88.62 83 VAL A O 1
ATOM 675 N N . ASP A 1 84 ? 19.047 0.628 -36.786 1.00 87.06 84 ASP A N 1
ATOM 676 C CA . ASP A 1 84 ? 18.735 -0.771 -36.474 1.00 87.06 84 ASP A CA 1
ATOM 677 C C . ASP A 1 84 ? 18.691 -0.984 -34.959 1.00 87.06 84 ASP A C 1
ATOM 679 O O . ASP A 1 84 ? 17.757 -1.593 -34.438 1.00 87.06 84 ASP A O 1
ATOM 683 N N . VAL A 1 85 ? 19.644 -0.385 -34.235 1.00 88.06 85 VAL A N 1
ATOM 684 C CA . VAL A 1 85 ? 19.686 -0.381 -32.764 1.00 88.06 85 VAL A CA 1
ATOM 685 C C . VAL A 1 85 ? 18.424 0.262 -32.186 1.00 88.06 85 VAL A C 1
ATOM 687 O O . VAL A 1 85 ? 17.815 -0.266 -31.252 1.00 88.06 85 VAL A O 1
ATOM 690 N N . PHE A 1 86 ? 18.018 1.413 -32.731 1.00 89.50 86 PHE A N 1
ATOM 691 C CA . PHE A 1 86 ? 16.837 2.137 -32.266 1.00 89.50 86 PHE A CA 1
ATOM 692 C C . PHE A 1 86 ? 15.536 1.375 -32.554 1.00 89.50 86 PHE A C 1
ATOM 694 O O . PHE A 1 86 ? 14.670 1.293 -31.681 1.00 89.50 86 PHE A O 1
ATOM 701 N N . VAL A 1 87 ? 15.404 0.789 -33.747 1.00 90.38 87 VAL A N 1
ATOM 702 C CA . VAL A 1 87 ? 14.241 -0.014 -34.152 1.00 90.38 87 VAL A CA 1
ATOM 703 C C . VAL A 1 87 ? 14.160 -1.297 -33.328 1.00 90.38 87 VAL A C 1
ATOM 705 O O . VAL A 1 87 ? 13.089 -1.615 -32.815 1.00 90.38 87 VAL A O 1
ATOM 708 N N . HIS A 1 88 ? 15.275 -2.002 -33.130 1.00 91.81 88 HIS A N 1
ATOM 709 C CA . HIS A 1 88 ? 15.318 -3.234 -32.346 1.00 91.81 88 HIS A CA 1
ATOM 710 C C . HIS A 1 88 ? 14.962 -2.993 -30.875 1.00 91.81 88 HIS A C 1
ATOM 712 O O . HIS A 1 88 ? 14.105 -3.688 -30.317 1.00 91.81 88 HIS A O 1
ATOM 718 N N . SER A 1 89 ? 15.566 -1.980 -30.239 1.00 93.50 89 SER A N 1
ATOM 719 C CA . SER A 1 89 ? 15.242 -1.649 -28.847 1.00 93.50 89 SER A CA 1
ATOM 720 C C . SER A 1 89 ? 13.819 -1.098 -28.705 1.00 93.50 89 SER A C 1
ATOM 722 O O . SER A 1 89 ? 13.141 -1.397 -27.722 1.00 93.50 89 SER A O 1
ATOM 724 N N . GLY A 1 90 ? 13.332 -0.346 -29.698 1.00 94.12 90 GLY A N 1
ATOM 725 C CA . GLY A 1 90 ? 11.965 0.175 -29.747 1.00 94.12 90 GLY A CA 1
ATOM 726 C C . GLY A 1 90 ? 10.914 -0.924 -29.902 1.00 94.12 90 GLY A C 1
ATOM 727 O O . GLY A 1 90 ? 9.929 -0.938 -29.167 1.00 94.12 90 GLY A O 1
ATOM 728 N N . ALA A 1 91 ? 11.141 -1.892 -30.793 1.00 94.12 91 ALA A N 1
ATOM 729 C CA . ALA A 1 91 ? 10.261 -3.044 -30.966 1.00 94.12 91 ALA A CA 1
ATOM 730 C C . ALA A 1 91 ? 10.183 -3.875 -29.677 1.00 94.12 91 ALA A C 1
ATOM 732 O O . ALA A 1 91 ? 9.085 -4.173 -29.201 1.00 94.12 91 ALA A O 1
ATOM 733 N N . ASN A 1 92 ? 11.334 -4.180 -29.066 1.00 93.88 92 ASN A N 1
ATOM 734 C CA . ASN A 1 92 ? 11.392 -4.883 -27.786 1.00 93.88 92 ASN A CA 1
ATOM 735 C C . ASN A 1 92 ? 10.648 -4.130 -26.671 1.00 93.88 92 ASN A C 1
ATOM 737 O O . ASN A 1 92 ? 9.850 -4.732 -25.952 1.00 93.88 92 ASN A O 1
ATOM 741 N N . LEU A 1 93 ? 10.826 -2.808 -26.573 1.00 94.25 93 LEU A N 1
ATOM 742 C CA . LEU A 1 93 ? 10.099 -1.975 -25.616 1.00 94.25 93 LEU A CA 1
ATOM 743 C C . LEU A 1 93 ? 8.580 -2.021 -25.848 1.00 94.25 93 LEU A C 1
ATOM 745 O O . LEU A 1 93 ? 7.827 -2.337 -24.929 1.00 94.25 93 LEU A O 1
ATOM 749 N N . CYS A 1 94 ? 8.115 -1.685 -27.053 1.00 93.25 94 CYS A N 1
ATOM 750 C CA . CYS A 1 94 ? 6.689 -1.513 -27.333 1.00 93.25 94 CYS A CA 1
ATOM 751 C C . CYS A 1 94 ? 5.916 -2.832 -27.225 1.00 93.25 94 CYS A C 1
ATOM 753 O O . CYS A 1 94 ? 4.871 -2.876 -26.572 1.00 93.25 94 CYS A O 1
ATOM 755 N N . PHE A 1 95 ? 6.430 -3.916 -27.816 1.00 90.75 95 PHE A N 1
ATOM 756 C CA . PHE A 1 95 ? 5.808 -5.234 -27.685 1.00 90.75 95 PHE A CA 1
ATOM 757 C C . PHE A 1 95 ? 5.958 -5.788 -26.268 1.00 90.75 95 PHE A C 1
ATOM 759 O O . PHE A 1 95 ? 5.009 -6.379 -25.758 1.00 90.75 95 PHE A O 1
ATOM 766 N N . GLY A 1 96 ? 7.095 -5.547 -25.608 1.00 91.12 96 GLY A N 1
ATOM 767 C CA . GLY A 1 96 ? 7.312 -5.923 -24.214 1.00 91.12 96 GLY A CA 1
ATOM 768 C C . GLY A 1 96 ? 6.270 -5.308 -23.280 1.00 91.12 96 GLY A C 1
ATOM 769 O O . GLY A 1 96 ? 5.591 -6.026 -22.543 1.00 91.12 96 GLY A O 1
ATOM 770 N N . LEU A 1 97 ? 6.065 -3.989 -23.383 1.00 89.44 97 LEU A N 1
ATOM 771 C CA . LEU A 1 97 ? 5.023 -3.262 -22.655 1.00 89.44 97 LEU A CA 1
ATOM 772 C C . LEU A 1 97 ? 3.624 -3.781 -22.989 1.00 89.44 97 LEU A C 1
ATOM 774 O O . LEU A 1 97 ? 2.838 -4.037 -22.081 1.00 89.44 97 LEU A O 1
ATOM 778 N N . LEU A 1 98 ? 3.304 -3.947 -24.274 1.00 87.44 98 LEU A N 1
ATOM 779 C CA . LEU A 1 98 ? 1.982 -4.397 -24.705 1.00 87.44 98 LEU A CA 1
ATOM 780 C C . LEU A 1 98 ? 1.652 -5.787 -24.144 1.00 87.44 98 LEU A C 1
ATOM 782 O O . LEU A 1 98 ? 0.586 -5.981 -23.559 1.00 87.44 98 LEU A O 1
ATOM 786 N N . LEU A 1 99 ? 2.571 -6.744 -24.284 1.00 88.44 99 LEU A N 1
ATOM 787 C CA . LEU A 1 99 ? 2.399 -8.110 -23.793 1.00 88.44 99 LEU A CA 1
ATOM 788 C C . LEU A 1 99 ? 2.259 -8.147 -22.271 1.00 88.44 99 LEU A C 1
ATOM 790 O O . LEU A 1 99 ? 1.361 -8.826 -21.764 1.00 88.44 99 LEU A O 1
ATOM 794 N N . LEU A 1 100 ? 3.092 -7.384 -21.556 1.00 86.94 100 LEU A N 1
ATOM 795 C CA . LEU A 1 100 ? 3.036 -7.282 -20.102 1.00 86.94 100 LEU A CA 1
ATOM 796 C C . LEU A 1 100 ? 1.703 -6.686 -19.639 1.00 86.94 100 LEU A C 1
ATOM 798 O O . LEU A 1 100 ? 0.999 -7.312 -18.846 1.00 86.94 100 LEU A O 1
ATOM 802 N N . LEU A 1 101 ? 1.313 -5.528 -20.176 1.00 83.56 101 LEU A N 1
ATOM 803 C CA . LEU A 1 101 ? 0.078 -4.845 -19.793 1.00 83.56 101 LEU A CA 1
ATOM 804 C C . LEU A 1 101 ? -1.151 -5.712 -20.076 1.00 83.56 101 LEU A C 1
ATOM 806 O O . LEU A 1 101 ? -2.013 -5.834 -19.209 1.00 83.56 101 LEU A O 1
ATOM 810 N N . ILE A 1 102 ? -1.217 -6.375 -21.237 1.00 81.38 102 ILE A N 1
ATOM 811 C CA . ILE A 1 102 ? -2.331 -7.278 -21.561 1.00 81.38 102 ILE A CA 1
ATOM 812 C C . ILE A 1 102 ? -2.333 -8.506 -20.645 1.00 81.38 102 ILE A C 1
ATOM 814 O O . ILE A 1 102 ? -3.407 -8.965 -20.263 1.00 81.38 102 ILE A O 1
ATOM 818 N N . SER A 1 103 ? -1.166 -9.026 -20.250 1.00 80.75 103 SER A N 1
ATOM 819 C CA . SER A 1 103 ? -1.082 -10.185 -19.342 1.00 80.75 103 SER A CA 1
ATOM 820 C C . SER A 1 103 ? -1.633 -9.894 -17.950 1.00 80.75 103 SER A C 1
ATOM 822 O O . SER A 1 103 ? -2.043 -10.803 -17.233 1.00 80.75 103 SER A O 1
ATOM 824 N N . MET A 1 104 ? -1.634 -8.621 -17.567 1.00 75.06 104 MET A N 1
ATOM 825 C CA . MET A 1 104 ? -2.166 -8.180 -16.294 1.00 75.06 104 MET A CA 1
ATOM 826 C C . MET A 1 104 ? -3.689 -7.970 -16.396 1.00 75.06 104 MET A C 1
ATOM 828 O O . MET A 1 104 ? -4.362 -7.995 -15.373 1.00 75.06 104 MET A O 1
ATOM 832 N N . ILE A 1 105 ? -4.260 -7.786 -17.601 1.00 70.19 105 ILE A N 1
ATOM 833 C CA . ILE A 1 105 ? -5.687 -7.481 -17.775 1.00 70.19 105 ILE A CA 1
ATOM 834 C C . ILE A 1 105 ? -6.553 -8.607 -17.198 1.00 70.19 105 ILE A C 1
ATOM 836 O O . ILE A 1 105 ? -6.312 -9.787 -17.464 1.00 70.19 105 ILE A O 1
ATOM 840 N N . PRO A 1 106 ? -7.628 -8.269 -16.469 1.00 61.16 106 PRO A N 1
ATOM 841 C CA . PRO A 1 106 ? -8.457 -9.263 -15.808 1.00 61.16 106 PRO A CA 1
ATOM 842 C C . PRO A 1 106 ? -9.100 -10.228 -16.813 1.00 61.16 106 PRO A C 1
ATOM 844 O O . PRO A 1 106 ? -9.546 -9.784 -17.881 1.00 61.16 106 PRO A O 1
ATOM 847 N N . PRO A 1 107 ? -9.275 -11.518 -16.466 1.00 58.12 107 PRO A N 1
ATOM 848 C CA . PRO A 1 107 ? -9.770 -12.543 -17.393 1.00 58.12 107 PRO A CA 1
ATOM 849 C C . PRO A 1 107 ? -11.122 -12.240 -18.063 1.00 58.12 107 PRO A C 1
ATOM 851 O O . PRO A 1 107 ? -11.430 -12.763 -19.132 1.00 58.12 107 PRO A O 1
ATOM 854 N N . ALA A 1 108 ? -11.957 -11.395 -17.449 1.00 55.94 108 ALA A N 1
ATOM 855 C CA . ALA A 1 108 ? -13.230 -10.973 -18.030 1.00 55.94 108 ALA A CA 1
ATOM 856 C C . ALA A 1 108 ? -13.058 -10.116 -19.303 1.00 55.94 108 ALA A C 1
ATOM 858 O O . ALA A 1 108 ? -13.890 -10.210 -20.201 1.00 55.94 108 ALA A O 1
ATOM 859 N N . PHE A 1 109 ? -11.981 -9.325 -19.406 1.00 54.72 109 PHE A N 1
ATOM 860 C CA . PHE A 1 109 ? -11.684 -8.490 -20.582 1.00 54.72 109 PHE A CA 1
ATOM 861 C C . PHE A 1 109 ? -10.698 -9.123 -21.540 1.00 54.72 109 PHE A C 1
ATOM 863 O O . PHE A 1 109 ? -10.749 -8.817 -22.730 1.00 54.72 109 PHE A O 1
ATOM 870 N N . SER A 1 110 ? -9.829 -10.014 -21.054 1.00 58.19 110 SER A N 1
ATOM 871 C CA . SER A 1 110 ? -8.922 -10.735 -21.944 1.00 58.19 110 SER A CA 1
ATOM 872 C C . SER A 1 110 ? -9.703 -11.488 -23.021 1.00 58.19 110 SER A C 1
ATOM 874 O O . SER A 1 110 ? -9.250 -11.529 -24.153 1.00 58.19 110 SER A O 1
ATOM 876 N N . LYS A 1 111 ? -10.931 -11.956 -22.738 1.00 62.50 111 LYS A N 1
ATOM 877 C CA . LYS A 1 111 ? -11.841 -12.541 -23.740 1.00 62.50 111 LYS A CA 1
ATOM 878 C C . LYS A 1 111 ? -12.181 -11.601 -24.904 1.00 62.50 111 LYS A C 1
ATOM 880 O O . LYS A 1 111 ? -12.295 -12.078 -26.025 1.00 62.50 111 LYS A O 1
ATOM 885 N N . LEU A 1 112 ? -12.330 -10.296 -24.666 1.00 61.56 112 LEU A N 1
ATOM 886 C CA . LEU A 1 112 ? -12.631 -9.324 -25.724 1.00 61.56 112 LEU A CA 1
ATOM 887 C C . LEU A 1 112 ? -11.399 -9.062 -26.599 1.00 61.56 112 LEU A C 1
ATOM 889 O O . LEU A 1 112 ? -11.500 -9.075 -27.820 1.00 61.56 112 LEU A O 1
ATOM 893 N N . LEU A 1 113 ? -10.229 -8.890 -25.977 1.00 64.00 113 LEU A N 1
ATOM 894 C CA . LEU A 1 113 ? -8.957 -8.721 -26.692 1.00 64.00 113 LEU A CA 1
ATOM 895 C C . LEU A 1 113 ? -8.537 -9.995 -27.435 1.00 64.00 113 LEU A C 1
ATOM 897 O O . LEU A 1 113 ? -8.000 -9.922 -28.537 1.00 64.00 113 LEU A O 1
ATOM 901 N N . TYR A 1 114 ? -8.864 -11.158 -26.870 1.00 66.00 114 TYR A N 1
ATOM 902 C CA . TYR A 1 114 ? -8.630 -12.467 -27.465 1.00 66.00 114 TYR A CA 1
ATOM 903 C C . TYR A 1 114 ? -9.393 -12.641 -28.780 1.00 66.00 114 TYR A C 1
ATOM 905 O O . TYR A 1 114 ? -8.836 -13.196 -29.722 1.00 66.00 114 TYR A O 1
ATOM 913 N N . ILE A 1 115 ? -10.632 -12.137 -28.871 1.00 64.00 115 ILE A N 1
ATOM 914 C CA . ILE A 1 115 ? -11.429 -12.164 -30.113 1.00 64.00 115 ILE A CA 1
ATOM 915 C C . ILE A 1 115 ? -10.740 -11.361 -31.229 1.00 64.00 115 ILE A C 1
ATOM 917 O O . ILE A 1 115 ? -10.824 -11.740 -32.392 1.00 64.00 115 ILE A O 1
ATOM 921 N N . VAL A 1 116 ? -10.013 -10.297 -30.877 1.00 63.59 116 VAL A N 1
ATOM 922 C CA . VAL A 1 116 ? -9.253 -9.449 -31.816 1.00 63.59 116 VAL A CA 1
ATOM 923 C C . VAL A 1 116 ? -7.817 -9.973 -32.034 1.00 63.59 116 VAL A C 1
ATOM 925 O O . VAL A 1 116 ? -7.039 -9.385 -32.775 1.00 63.59 116 VAL A O 1
ATOM 928 N N . GLY A 1 117 ? -7.450 -11.105 -31.418 1.00 66.06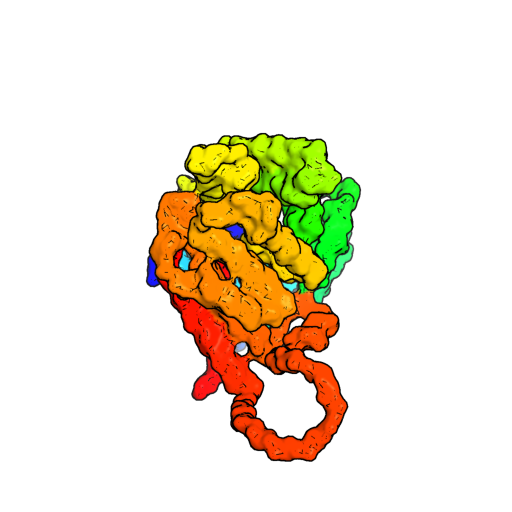 117 GLY A N 1
ATOM 929 C CA . GLY A 1 117 ? -6.154 -11.768 -31.604 1.00 66.06 117 GLY A CA 1
ATOM 930 C C . GLY A 1 117 ? -5.042 -11.327 -30.647 1.00 66.06 117 GLY A C 1
ATOM 931 O O . GLY A 1 117 ? -3.934 -11.856 -30.722 1.00 66.06 117 GLY A O 1
ATOM 932 N N . PHE A 1 118 ? -5.311 -10.423 -29.704 1.00 70.25 118 PHE A N 1
ATOM 933 C CA . PHE A 1 118 ? -4.318 -9.994 -28.721 1.00 70.25 118 PHE A CA 1
ATOM 934 C C . PHE A 1 118 ? -4.323 -10.908 -27.492 1.00 70.25 118 PHE A C 1
ATOM 936 O O . PHE A 1 118 ? -5.308 -10.991 -26.755 1.00 70.25 118 PHE A O 1
ATOM 943 N N . ARG A 1 119 ? -3.191 -11.576 -27.245 1.00 76.19 119 ARG A N 1
ATOM 944 C CA . ARG A 1 119 ? -2.944 -12.364 -26.031 1.00 76.19 119 ARG A CA 1
ATOM 945 C C . ARG A 1 119 ? -1.781 -11.760 -25.260 1.00 76.19 119 ARG A C 1
ATOM 947 O O . ARG A 1 119 ? -0.726 -11.507 -25.832 1.00 76.19 119 ARG A O 1
ATOM 954 N N . GLY A 1 120 ? -1.992 -11.534 -23.970 1.00 81.38 120 GLY A N 1
ATOM 955 C CA . GLY A 1 120 ? -0.922 -11.136 -23.066 1.00 81.38 120 GLY A CA 1
ATOM 956 C C . GLY A 1 120 ? 0.005 -12.312 -22.793 1.00 81.38 120 GLY A C 1
ATOM 957 O O . GLY A 1 120 ? -0.458 -13.443 -22.657 1.00 81.38 120 GLY A O 1
ATOM 958 N N . ASP A 1 121 ? 1.297 -12.028 -22.693 1.00 85.00 121 ASP A N 1
ATOM 959 C CA . ASP A 1 121 ? 2.330 -12.997 -22.337 1.00 85.00 121 ASP A CA 1
ATOM 960 C C . ASP A 1 121 ? 3.339 -12.288 -21.438 1.00 85.00 121 ASP A C 1
ATOM 962 O O . ASP A 1 121 ? 4.141 -11.469 -21.888 1.00 85.00 121 ASP A O 1
ATOM 966 N N . ARG A 1 122 ? 3.241 -12.559 -20.139 1.00 86.62 122 ARG A N 1
ATOM 967 C CA . ARG A 1 122 ? 4.038 -11.875 -19.125 1.00 86.62 122 ARG A CA 1
ATOM 968 C C . ARG A 1 122 ? 5.521 -12.199 -19.264 1.00 86.62 122 ARG A C 1
ATOM 970 O O . ARG A 1 122 ? 6.333 -11.280 -19.302 1.00 86.62 122 ARG A O 1
ATOM 977 N N . THR A 1 123 ? 5.847 -13.481 -19.399 1.00 86.88 123 THR A N 1
ATOM 978 C CA . THR A 1 123 ? 7.222 -13.977 -19.496 1.00 86.88 123 THR A CA 1
ATOM 979 C C . THR A 1 123 ? 7.917 -13.427 -20.717 1.00 86.88 123 THR A C 1
ATOM 981 O O . THR A 1 123 ? 9.023 -12.888 -20.621 1.00 86.88 123 THR A O 1
ATOM 984 N N . ARG A 1 124 ? 7.244 -13.481 -21.867 1.00 87.81 124 ARG A N 1
ATOM 985 C CA . ARG A 1 124 ? 7.773 -12.888 -23.089 1.00 87.81 124 ARG A CA 1
ATOM 986 C C . ARG A 1 124 ? 7.874 -11.370 -22.976 1.00 87.81 124 ARG A C 1
ATOM 988 O O . ARG A 1 124 ? 8.901 -10.813 -23.346 1.00 87.81 124 ARG A O 1
ATOM 995 N N . GLY A 1 125 ? 6.847 -10.710 -22.441 1.00 91.00 125 GLY A N 1
ATOM 996 C CA . GLY A 1 125 ? 6.836 -9.260 -22.258 1.00 91.00 125 GLY A CA 1
ATOM 997 C C . GLY A 1 125 ? 8.021 -8.771 -21.424 1.00 91.00 125 GLY A C 1
ATOM 998 O O . GLY A 1 125 ? 8.749 -7.875 -21.844 1.00 91.00 125 GLY A O 1
ATOM 999 N N . LEU A 1 126 ? 8.277 -9.416 -20.283 1.00 91.75 126 LEU A N 1
ATOM 1000 C CA . LEU A 1 126 ? 9.400 -9.084 -19.409 1.00 91.75 126 LEU A CA 1
ATOM 1001 C C . LEU A 1 126 ? 10.748 -9.400 -20.059 1.00 91.75 126 LEU A C 1
ATOM 1003 O O . LEU A 1 126 ? 11.657 -8.581 -19.953 1.00 91.75 126 LEU A O 1
ATOM 1007 N N . ARG A 1 127 ? 10.886 -10.526 -20.774 1.00 91.81 127 ARG A N 1
ATOM 1008 C CA . ARG A 1 127 ? 12.110 -10.843 -21.532 1.00 91.81 127 ARG A CA 1
ATOM 1009 C C . ARG A 1 127 ? 12.456 -9.741 -22.530 1.00 91.81 127 ARG A C 1
ATOM 1011 O O . ARG A 1 127 ? 13.586 -9.265 -22.534 1.00 91.81 127 ARG A O 1
ATOM 1018 N N . MET A 1 128 ? 11.473 -9.286 -23.304 1.00 93.38 128 MET A N 1
ATOM 1019 C CA . MET A 1 128 ? 11.662 -8.219 -24.290 1.00 93.38 128 MET A CA 1
ATOM 1020 C C . MET A 1 128 ? 12.025 -6.884 -23.627 1.00 93.38 128 MET A C 1
ATOM 1022 O O . MET A 1 128 ? 12.922 -6.187 -24.092 1.00 93.38 128 MET A O 1
ATOM 1026 N N . LEU A 1 129 ? 11.398 -6.540 -22.497 1.00 94.44 129 LEU A N 1
ATOM 1027 C CA . LEU A 1 129 ? 11.757 -5.337 -21.737 1.00 94.44 129 LEU A CA 1
ATOM 1028 C C . LEU A 1 129 ? 13.189 -5.400 -21.196 1.00 94.44 129 LEU A C 1
ATOM 1030 O O . LEU A 1 129 ? 13.928 -4.425 -21.300 1.00 94.44 129 LEU A O 1
ATOM 1034 N N . TRP A 1 130 ? 13.603 -6.547 -20.662 1.00 94.19 130 TRP A N 1
ATOM 1035 C CA . TRP A 1 130 ? 14.980 -6.754 -20.220 1.00 94.19 130 TRP A CA 1
ATOM 1036 C C . TRP A 1 130 ? 15.987 -6.731 -21.368 1.00 94.19 130 TRP A C 1
ATOM 1038 O O . TRP A 1 130 ? 17.123 -6.316 -21.161 1.00 94.19 130 TRP A O 1
ATOM 1048 N N . GLN A 1 131 ? 15.594 -7.155 -22.570 1.00 93.62 131 GLN A N 1
ATOM 1049 C CA . GLN A 1 131 ? 16.446 -7.017 -23.743 1.00 93.62 131 GLN A CA 1
ATOM 1050 C C . GLN A 1 131 ? 16.564 -5.550 -24.160 1.00 93.62 131 GLN A C 1
ATOM 1052 O O . GLN A 1 131 ? 17.671 -5.055 -24.353 1.00 93.62 131 GLN A O 1
ATOM 1057 N N . ALA A 1 132 ? 15.447 -4.818 -24.212 1.00 95.31 132 ALA A N 1
ATOM 1058 C CA . ALA A 1 132 ? 15.449 -3.385 -24.496 1.00 95.31 132 ALA A CA 1
ATOM 1059 C C . ALA A 1 132 ? 16.282 -2.589 -23.479 1.00 95.31 132 ALA A C 1
ATOM 1061 O O . ALA A 1 132 ? 16.980 -1.658 -23.878 1.00 95.31 132 ALA A O 1
ATOM 1062 N N . SER A 1 133 ? 16.251 -2.950 -22.189 1.00 94.75 133 SER A N 1
ATOM 1063 C CA . SER A 1 133 ? 16.946 -2.202 -21.133 1.00 94.75 133 SER A CA 1
ATOM 1064 C C . SER A 1 133 ? 18.469 -2.200 -21.262 1.00 94.75 133 SER A C 1
ATOM 1066 O O . SER A 1 133 ? 19.095 -1.300 -20.716 1.00 94.75 133 SER A O 1
ATOM 1068 N N . LYS A 1 134 ? 19.059 -3.155 -21.997 1.00 93.25 134 LYS A N 1
ATOM 1069 C CA . LYS A 1 134 ? 20.507 -3.200 -22.272 1.00 93.25 134 LYS A CA 1
ATOM 1070 C C . LYS A 1 134 ? 20.970 -2.087 -23.220 1.00 93.25 134 LYS A C 1
ATOM 1072 O O . LYS A 1 134 ? 22.157 -1.801 -23.315 1.00 93.25 134 LYS A O 1
ATOM 1077 N N . PHE A 1 135 ? 20.054 -1.481 -23.978 1.00 92.88 135 PHE A N 1
ATOM 1078 C CA . PHE A 1 135 ? 20.413 -0.530 -25.023 1.00 92.88 135 PHE A CA 1
ATOM 1079 C C . PHE A 1 135 ? 20.604 0.889 -24.484 1.00 92.88 135 PHE A C 1
ATOM 1081 O O . PHE A 1 135 ? 19.738 1.467 -23.817 1.00 92.88 135 PHE A O 1
ATOM 1088 N N . ASN A 1 136 ? 21.705 1.517 -24.904 1.00 92.31 136 ASN A N 1
ATOM 1089 C CA . ASN A 1 136 ? 22.075 2.876 -24.518 1.00 92.31 136 ASN A CA 1
ATOM 1090 C C . ASN A 1 136 ? 21.295 3.981 -25.257 1.00 92.31 136 ASN A C 1
ATOM 1092 O O . ASN A 1 136 ? 21.855 4.970 -25.720 1.00 92.31 136 ASN A O 1
ATOM 1096 N N . ASN A 1 137 ? 19.964 3.869 -25.313 1.00 91.38 137 ASN A N 1
ATOM 1097 C CA . ASN A 1 137 ? 19.060 4.880 -25.876 1.00 91.38 137 ASN A CA 1
ATOM 1098 C C . ASN A 1 137 ? 17.835 5.142 -24.975 1.00 91.38 137 ASN A C 1
ATOM 1100 O O . ASN A 1 137 ? 17.783 4.657 -23.842 1.00 91.38 137 ASN A O 1
ATOM 1104 N N . LEU A 1 138 ? 16.897 5.977 -25.437 1.00 91.81 138 LEU A N 1
ATOM 1105 C CA . LEU A 1 138 ? 15.672 6.312 -24.698 1.00 91.81 138 LEU A CA 1
ATOM 1106 C C . LEU A 1 138 ? 14.799 5.074 -24.448 1.00 91.81 138 LEU A C 1
ATOM 1108 O O . LEU A 1 138 ? 14.232 4.941 -23.366 1.00 91.81 138 LEU A O 1
ATOM 1112 N N . ASN A 1 139 ? 14.726 4.151 -25.413 1.00 94.12 139 ASN A N 1
ATOM 1113 C CA . ASN A 1 139 ? 13.898 2.954 -25.280 1.00 94.12 139 ASN A CA 1
ATOM 1114 C C . ASN A 1 139 ? 14.394 2.067 -24.132 1.00 94.12 139 ASN A C 1
ATOM 1116 O O . ASN A 1 139 ? 13.585 1.593 -23.340 1.00 94.12 139 ASN A O 1
ATOM 1120 N N . GLY A 1 140 ? 15.716 1.914 -23.990 1.00 94.31 140 GLY A N 1
ATOM 1121 C CA . GLY A 1 140 ? 16.298 1.174 -22.869 1.00 94.31 140 GLY A CA 1
ATOM 1122 C C . GLY A 1 140 ? 16.034 1.825 -21.511 1.00 94.31 140 GLY A C 1
ATOM 1123 O O . GLY A 1 140 ? 15.694 1.130 -20.555 1.00 94.31 140 GLY A O 1
ATOM 1124 N N . ALA A 1 141 ? 16.069 3.160 -21.434 1.00 93.19 141 ALA A N 1
ATOM 1125 C CA . ALA A 1 141 ? 15.703 3.889 -20.219 1.00 93.19 141 ALA A CA 1
ATOM 1126 C C . ALA A 1 141 ? 14.221 3.682 -19.840 1.00 93.19 141 ALA A C 1
ATOM 1128 O O . ALA A 1 141 ? 13.907 3.389 -18.688 1.00 93.19 141 ALA A O 1
ATOM 1129 N N . ILE A 1 142 ? 13.297 3.771 -20.804 1.00 92.88 142 ILE A N 1
ATOM 1130 C CA . ILE A 1 142 ? 11.864 3.536 -20.553 1.00 92.88 142 ILE A CA 1
ATOM 1131 C C . ILE A 1 142 ? 11.609 2.070 -20.178 1.00 92.88 142 ILE A C 1
ATOM 1133 O O . ILE A 1 142 ? 10.825 1.803 -19.267 1.00 92.88 142 ILE A O 1
ATOM 1137 N N . ALA A 1 143 ? 12.290 1.121 -20.827 1.00 94.25 143 ALA A N 1
ATOM 1138 C CA . ALA A 1 143 ? 12.204 -0.294 -20.478 1.00 94.25 143 ALA A CA 1
ATOM 1139 C C . ALA A 1 143 ? 12.684 -0.542 -19.041 1.00 94.25 143 ALA A C 1
ATOM 1141 O O . ALA A 1 143 ? 12.007 -1.231 -18.280 1.00 94.25 143 ALA A O 1
ATOM 1142 N N . GLY A 1 144 ? 13.795 0.087 -18.641 1.00 94.00 144 GLY A N 1
ATOM 1143 C CA . GLY A 1 144 ? 14.305 0.036 -17.273 1.00 94.00 144 GLY A CA 1
ATOM 1144 C C . GLY A 1 144 ? 13.300 0.563 -16.244 1.00 94.00 144 GLY A C 1
ATOM 1145 O O . GLY A 1 144 ? 13.036 -0.106 -15.246 1.00 94.00 144 GLY A O 1
ATOM 1146 N N . LEU A 1 145 ? 12.666 1.711 -16.515 1.00 92.50 145 LEU A N 1
ATOM 1147 C CA . LEU A 1 145 ? 11.588 2.242 -15.668 1.00 92.50 145 LEU A CA 1
ATOM 1148 C C . LEU A 1 145 ? 10.386 1.295 -15.598 1.00 92.50 145 LEU A C 1
ATOM 1150 O O . LEU A 1 145 ? 9.840 1.087 -14.519 1.00 92.50 145 LEU A O 1
ATOM 1154 N N . ALA A 1 146 ? 9.973 0.705 -16.723 1.00 90.81 146 ALA A N 1
ATOM 1155 C CA . ALA A 1 146 ? 8.849 -0.228 -16.766 1.00 90.81 146 ALA A CA 1
ATOM 1156 C C . ALA A 1 146 ? 9.117 -1.494 -15.938 1.00 90.81 146 ALA A C 1
ATOM 1158 O O . ALA A 1 146 ? 8.238 -1.948 -15.203 1.00 90.81 146 ALA A O 1
ATOM 1159 N N . LEU A 1 147 ? 10.337 -2.032 -16.018 1.00 92.50 147 LEU A N 1
ATOM 1160 C CA . LEU A 1 147 ? 10.780 -3.170 -15.213 1.00 92.50 147 LEU A CA 1
ATOM 1161 C C . LEU A 1 147 ? 10.775 -2.829 -13.722 1.00 92.50 147 LEU A C 1
ATOM 1163 O O . LEU A 1 147 ? 10.176 -3.561 -12.936 1.00 92.50 147 LEU A O 1
ATOM 1167 N N . LEU A 1 148 ? 11.390 -1.710 -13.328 1.00 89.88 148 LEU A N 1
ATOM 1168 C CA . LEU A 1 148 ? 11.415 -1.276 -11.930 1.00 89.88 148 LEU A CA 1
ATOM 1169 C C . LEU A 1 148 ? 9.998 -1.030 -11.397 1.00 89.88 148 LEU A C 1
ATOM 1171 O O . LEU A 1 148 ? 9.658 -1.544 -10.336 1.00 89.88 148 LEU A O 1
ATOM 1175 N N . ALA A 1 149 ? 9.129 -0.362 -12.161 1.00 85.38 149 ALA A N 1
ATOM 1176 C CA . ALA A 1 149 ? 7.733 -0.148 -11.783 1.00 85.38 149 ALA A CA 1
ATOM 1177 C C . ALA A 1 149 ? 6.971 -1.471 -11.589 1.00 85.38 149 ALA A C 1
ATOM 1179 O O . ALA A 1 149 ? 6.240 -1.632 -10.610 1.00 85.38 149 ALA A O 1
ATOM 1180 N N . TYR A 1 150 ? 7.165 -2.440 -12.486 1.00 87.06 150 TYR A N 1
ATOM 1181 C CA . TYR A 1 150 ? 6.550 -3.760 -12.373 1.00 87.06 150 TYR A CA 1
ATOM 1182 C C . TYR A 1 150 ? 7.057 -4.526 -11.140 1.00 87.06 150 TYR A C 1
ATOM 1184 O O . TYR A 1 150 ? 6.262 -4.996 -10.325 1.00 87.06 150 TYR A O 1
ATOM 1192 N N . TYR A 1 151 ? 8.369 -4.626 -10.936 1.00 86.50 151 TYR A N 1
ATOM 1193 C CA . TYR A 1 151 ? 8.904 -5.401 -9.817 1.00 86.50 151 TYR A CA 1
ATOM 1194 C C . TYR A 1 151 ? 8.739 -4.698 -8.471 1.00 86.50 151 TYR A C 1
ATOM 1196 O O . TYR A 1 151 ? 8.189 -5.285 -7.537 1.00 86.50 151 TYR A O 1
ATOM 1204 N N . ASN A 1 152 ? 9.188 -3.446 -8.365 1.00 81.88 152 ASN A N 1
ATOM 1205 C CA . ASN A 1 152 ? 9.176 -2.702 -7.107 1.00 81.88 152 ASN A CA 1
ATOM 1206 C C . ASN A 1 152 ? 7.781 -2.226 -6.716 1.00 81.88 152 ASN A C 1
ATOM 1208 O O . ASN A 1 152 ? 7.500 -2.081 -5.528 1.00 81.88 152 ASN A O 1
ATOM 1212 N N . GLY A 1 153 ? 6.927 -1.965 -7.702 1.00 77.69 153 GLY A N 1
ATOM 1213 C CA . GLY A 1 153 ? 5.602 -1.414 -7.486 1.00 77.69 153 GLY A CA 1
ATOM 1214 C C . GLY A 1 153 ? 4.494 -2.464 -7.446 1.00 77.69 153 GLY A C 1
ATOM 1215 O O . GLY A 1 153 ? 3.656 -2.433 -6.548 1.00 77.69 153 GLY A O 1
ATOM 1216 N N . PHE A 1 154 ? 4.477 -3.393 -8.404 1.00 81.69 154 PHE A N 1
ATOM 1217 C CA . PHE A 1 154 ? 3.391 -4.366 -8.548 1.00 81.69 154 PHE A CA 1
ATOM 1218 C C . PHE A 1 154 ? 3.678 -5.682 -7.816 1.00 81.69 154 PHE A C 1
ATOM 1220 O O . PHE A 1 154 ? 2.900 -6.085 -6.952 1.00 81.69 154 PHE A O 1
ATOM 1227 N N . ILE A 1 155 ? 4.808 -6.337 -8.104 1.00 83.75 155 ILE A N 1
ATOM 1228 C CA . ILE A 1 155 ? 5.130 -7.643 -7.504 1.00 83.75 155 ILE A CA 1
ATOM 1229 C C . ILE A 1 155 ? 5.358 -7.531 -5.999 1.00 83.75 155 ILE A C 1
ATOM 1231 O O . ILE A 1 155 ? 4.770 -8.295 -5.238 1.00 83.75 155 ILE A O 1
ATOM 1235 N N . ARG A 1 156 ? 6.127 -6.536 -5.546 1.00 81.88 156 ARG A N 1
ATOM 1236 C CA . ARG A 1 156 ? 6.366 -6.309 -4.110 1.00 81.88 156 ARG A CA 1
ATOM 1237 C C . ARG A 1 156 ? 5.117 -5.945 -3.306 1.00 81.88 156 ARG A C 1
ATOM 1239 O O . ARG A 1 156 ? 5.137 -6.043 -2.083 1.00 81.88 156 ARG A O 1
ATOM 1246 N N . TYR A 1 157 ? 4.038 -5.526 -3.965 1.00 82.88 157 TYR A N 1
ATOM 1247 C CA . TYR A 1 157 ? 2.763 -5.286 -3.293 1.00 82.88 157 TYR A CA 1
ATOM 1248 C C . TYR A 1 157 ? 2.072 -6.597 -2.871 1.00 82.88 157 TYR A C 1
ATOM 1250 O O . TYR A 1 157 ? 1.171 -6.576 -2.035 1.00 82.88 157 TYR A O 1
ATOM 1258 N N . CYS A 1 158 ? 2.478 -7.740 -3.432 1.00 87.38 158 CYS A N 1
ATOM 1259 C CA . CYS A 1 158 ? 1.878 -9.047 -3.184 1.00 87.38 158 CYS A CA 1
ATOM 1260 C C . CYS A 1 158 ? 2.686 -9.845 -2.150 1.00 87.38 158 CYS A C 1
ATOM 1262 O O . CYS A 1 158 ? 3.908 -9.926 -2.233 1.00 87.38 158 CYS A O 1
ATOM 1264 N N . ASP A 1 159 ? 1.998 -10.470 -1.191 1.00 89.88 159 ASP A N 1
ATOM 1265 C CA . ASP A 1 159 ? 2.639 -11.234 -0.108 1.00 89.88 159 ASP A CA 1
ATOM 1266 C C . ASP A 1 159 ? 2.924 -12.692 -0.506 1.00 89.88 159 ASP A C 1
ATOM 1268 O O . ASP A 1 159 ? 3.886 -13.302 -0.041 1.00 89.88 159 ASP A O 1
ATOM 1272 N N . ILE A 1 160 ? 2.070 -13.257 -1.365 1.00 91.19 160 ILE A N 1
ATOM 1273 C CA . ILE A 1 160 ? 2.159 -14.639 -1.844 1.00 91.19 160 ILE A CA 1
ATOM 1274 C C . ILE A 1 160 ? 2.715 -14.617 -3.264 1.00 91.19 160 ILE A C 1
ATOM 1276 O O . ILE A 1 160 ? 1.976 -14.550 -4.247 1.00 91.19 160 ILE A O 1
ATOM 1280 N N . VAL A 1 161 ? 4.040 -14.629 -3.346 1.00 86.81 161 VAL A N 1
ATOM 1281 C CA . VAL A 1 161 ? 4.800 -14.645 -4.597 1.00 86.81 161 VAL A CA 1
ATOM 1282 C C . VAL A 1 161 ? 5.774 -15.812 -4.612 1.00 86.81 161 VAL A C 1
ATOM 1284 O O . VAL A 1 161 ? 6.298 -16.215 -3.570 1.00 86.81 161 VAL A O 1
ATOM 1287 N N . ASP A 1 162 ? 6.023 -16.349 -5.801 1.00 74.81 162 ASP A N 1
ATOM 1288 C CA . ASP A 1 162 ? 7.057 -17.355 -6.013 1.00 74.81 162 ASP A CA 1
ATOM 1289 C C . ASP A 1 162 ? 8.451 -16.743 -5.793 1.00 74.81 162 ASP A C 1
ATOM 1291 O O . ASP A 1 162 ? 8.924 -15.929 -6.586 1.00 74.81 162 ASP A O 1
ATOM 1295 N N . GLY A 1 163 ? 9.069 -17.102 -4.667 1.00 61.38 163 GLY A N 1
ATOM 1296 C CA . GLY A 1 163 ? 10.415 -16.685 -4.278 1.00 61.38 163 GLY A CA 1
ATOM 1297 C C . GLY A 1 163 ? 11.502 -17.686 -4.669 1.00 61.38 163 GLY A C 1
ATOM 1298 O O . GLY A 1 163 ? 12.620 -17.568 -4.171 1.00 61.38 163 GLY A O 1
ATOM 1299 N N . SER A 1 164 ? 11.194 -18.697 -5.494 1.00 57.94 164 SER A N 1
ATOM 1300 C CA . SER A 1 164 ? 12.211 -19.636 -5.965 1.00 57.94 164 SER A CA 1
ATOM 1301 C C . SER A 1 164 ? 13.245 -18.891 -6.812 1.00 57.94 164 SER A C 1
ATOM 1303 O O . SER A 1 164 ? 12.964 -18.399 -7.898 1.00 57.94 164 SER A O 1
ATOM 1305 N N . SER A 1 165 ? 14.472 -18.763 -6.313 1.00 48.88 165 SER A N 1
ATOM 1306 C CA . SER A 1 165 ? 15.583 -18.293 -7.132 1.00 48.88 165 SER A CA 1
ATOM 1307 C C . SER A 1 165 ? 15.854 -19.355 -8.192 1.00 48.88 165 SER A C 1
ATOM 1309 O O . SER A 1 165 ? 16.376 -20.423 -7.878 1.00 48.88 165 SER A O 1
ATOM 1311 N N . SER A 1 166 ? 15.499 -19.090 -9.448 1.00 43.69 166 SER A N 1
ATOM 1312 C CA . SER A 1 166 ? 16.028 -19.886 -10.551 1.00 43.69 166 SER A CA 1
ATOM 1313 C C . SER A 1 166 ? 17.534 -19.650 -10.611 1.00 43.69 166 SER A C 1
ATOM 1315 O O . SER A 1 166 ? 17.981 -18.651 -11.176 1.00 43.69 166 SER A O 1
ATOM 1317 N N . GLU A 1 167 ? 18.319 -20.585 -10.077 1.00 40.75 167 GLU A N 1
ATOM 1318 C CA . GLU A 1 167 ? 19.773 -20.635 -10.284 1.00 40.75 167 GLU A CA 1
ATOM 1319 C C . GLU A 1 167 ? 20.129 -20.659 -11.786 1.00 40.75 167 GLU A C 1
ATOM 1321 O O . GLU A 1 167 ? 21.207 -20.229 -12.180 1.00 40.75 167 GLU A O 1
ATOM 1326 N N . ASN A 1 168 ? 19.176 -21.045 -12.646 1.00 39.62 168 ASN A N 1
ATOM 1327 C CA . ASN A 1 168 ? 19.354 -21.166 -14.093 1.00 39.62 168 ASN A CA 1
ATOM 1328 C C . ASN A 1 168 ? 19.088 -19.880 -14.902 1.00 39.62 168 ASN A C 1
ATOM 1330 O O . ASN A 1 168 ? 19.068 -19.944 -16.124 1.00 39.62 168 ASN A O 1
ATOM 1334 N N . GLY A 1 169 ? 18.852 -18.719 -14.273 1.00 46.16 169 GLY A N 1
ATOM 1335 C CA . GLY A 1 169 ? 18.794 -17.410 -14.960 1.00 46.16 169 GLY A CA 1
ATOM 1336 C C . GLY A 1 169 ? 17.679 -17.178 -16.003 1.00 46.16 169 GLY A C 1
ATOM 1337 O O . GLY A 1 169 ? 17.492 -16.043 -16.436 1.00 46.16 169 GLY A O 1
ATOM 1338 N N . ASP A 1 170 ? 16.912 -18.201 -16.385 1.00 50.72 170 ASP A N 1
ATOM 1339 C CA . ASP A 1 170 ? 16.001 -18.144 -17.539 1.00 50.72 170 ASP A CA 1
ATOM 1340 C C . ASP A 1 170 ? 14.581 -17.651 -17.175 1.00 50.72 170 ASP A C 1
ATOM 1342 O O . ASP A 1 170 ? 13.835 -17.105 -17.998 1.00 50.72 170 ASP A O 1
ATOM 1346 N N . SER A 1 171 ? 14.194 -17.758 -15.898 1.00 61.19 171 SER A N 1
ATOM 1347 C CA . SER A 1 171 ? 12.875 -17.332 -15.419 1.00 61.19 171 SER A CA 1
ATOM 1348 C C . SER A 1 171 ? 12.820 -15.817 -15.206 1.00 61.19 171 SER A C 1
ATOM 1350 O O . SER A 1 171 ? 12.942 -15.294 -14.095 1.00 61.19 171 SER A O 1
ATOM 1352 N N . THR A 1 172 ? 12.593 -15.099 -16.297 1.00 64.38 172 THR A N 1
ATOM 1353 C CA . THR A 1 172 ? 12.525 -13.636 -16.294 1.00 64.38 172 THR A CA 1
ATOM 1354 C C . THR A 1 172 ? 11.325 -13.081 -15.517 1.00 64.38 172 THR A C 1
ATOM 1356 O O . THR A 1 172 ? 11.298 -11.888 -15.279 1.00 64.38 172 THR A O 1
ATOM 1359 N N . ASP A 1 173 ? 10.373 -13.913 -15.082 1.00 65.31 173 ASP A N 1
ATOM 1360 C CA . ASP A 1 173 ? 9.211 -13.514 -14.267 1.00 65.31 173 ASP A CA 1
ATOM 1361 C C . ASP A 1 173 ? 9.497 -13.353 -12.770 1.00 65.31 173 ASP A C 1
ATOM 1363 O O . ASP A 1 173 ? 8.651 -12.836 -12.036 1.00 65.31 173 ASP A O 1
ATOM 1367 N N . ILE A 1 174 ? 10.633 -13.868 -12.297 1.00 73.75 174 ILE A N 1
ATOM 1368 C CA . ILE A 1 174 ? 10.936 -13.951 -10.868 1.00 73.75 174 ILE A CA 1
ATOM 1369 C C . ILE A 1 174 ? 11.613 -12.660 -10.414 1.00 73.75 174 ILE A C 1
ATOM 1371 O O . ILE A 1 174 ? 12.503 -12.126 -11.080 1.00 73.75 174 ILE A O 1
ATOM 1375 N N . TYR A 1 175 ? 11.194 -12.157 -9.254 1.00 80.81 175 TYR A N 1
ATOM 1376 C CA . TYR A 1 175 ? 11.814 -10.992 -8.636 1.00 80.81 175 TYR A CA 1
ATOM 1377 C C . TYR A 1 175 ? 13.283 -11.287 -8.292 1.00 80.81 175 TYR A C 1
ATOM 1379 O O . TYR A 1 175 ? 13.575 -12.188 -7.509 1.00 80.81 175 TYR A O 1
ATOM 1387 N N . SER A 1 176 ? 14.208 -10.495 -8.841 1.00 84.00 176 SER A N 1
ATOM 1388 C CA . SER A 1 176 ? 15.640 -10.576 -8.536 1.00 84.00 176 SER A CA 1
ATOM 1389 C C . SER A 1 176 ? 16.158 -9.218 -8.079 1.00 84.00 176 SER A C 1
ATOM 1391 O O . SER A 1 176 ? 16.337 -8.304 -8.885 1.00 84.00 176 SER A O 1
ATOM 1393 N N . GLU A 1 177 ? 16.429 -9.085 -6.780 1.00 83.38 177 GLU A N 1
ATOM 1394 C CA . GLU A 1 177 ? 16.969 -7.847 -6.209 1.00 83.38 177 GLU A CA 1
ATOM 1395 C C . GLU A 1 177 ? 18.307 -7.460 -6.848 1.00 83.38 177 GLU A C 1
ATOM 1397 O O . GLU A 1 177 ? 18.524 -6.292 -7.171 1.00 83.38 177 GLU A O 1
ATOM 1402 N N . GLN A 1 178 ? 19.193 -8.436 -7.057 1.00 86.44 178 GLN A N 1
ATOM 1403 C CA . GLN A 1 178 ? 20.511 -8.207 -7.643 1.00 86.44 178 GLN A CA 1
ATOM 1404 C C . GLN A 1 178 ? 20.390 -7.585 -9.037 1.00 86.44 178 GLN A C 1
ATOM 1406 O O . GLN A 1 178 ? 21.041 -6.582 -9.3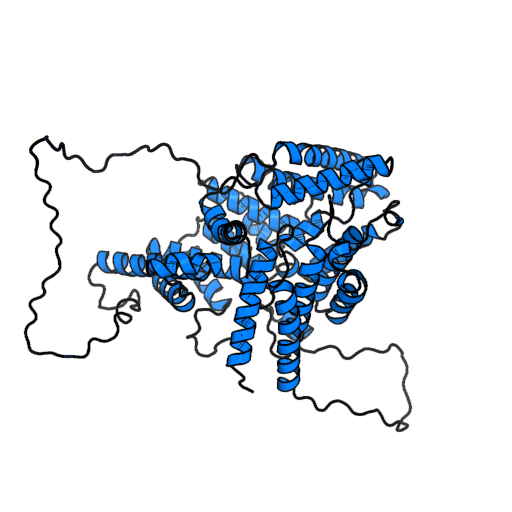29 1.00 86.44 178 GLN A O 1
ATOM 1411 N N . ARG A 1 179 ? 19.513 -8.142 -9.881 1.00 88.88 179 ARG A N 1
ATOM 1412 C CA . ARG A 1 179 ? 19.312 -7.672 -11.254 1.00 88.88 179 ARG A CA 1
ATOM 1413 C C . ARG A 1 179 ? 18.709 -6.266 -11.291 1.00 88.88 179 ARG A C 1
ATOM 1415 O O . ARG A 1 179 ? 19.135 -5.440 -12.091 1.00 88.88 179 ARG A O 1
ATOM 1422 N N . LEU A 1 180 ? 17.754 -5.978 -10.404 1.00 91.31 180 LEU A N 1
ATOM 1423 C CA . LEU A 1 180 ? 17.141 -4.649 -10.286 1.00 91.31 180 LEU A CA 1
ATOM 1424 C C . LEU A 1 180 ? 18.126 -3.609 -9.742 1.00 91.31 180 LEU A C 1
ATOM 1426 O O . LEU A 1 180 ? 18.146 -2.482 -10.227 1.00 91.31 180 LEU A O 1
ATOM 1430 N N . THR A 1 181 ? 18.974 -3.997 -8.786 1.00 92.06 181 THR A N 1
ATOM 1431 C CA . THR A 1 181 ? 20.020 -3.124 -8.232 1.00 92.06 181 THR A CA 1
ATOM 1432 C C . THR A 1 181 ? 21.048 -2.770 -9.303 1.00 92.06 181 THR A C 1
ATOM 1434 O O . THR A 1 181 ? 21.407 -1.603 -9.431 1.00 92.06 181 THR A O 1
ATOM 1437 N N . ALA A 1 182 ? 21.483 -3.751 -10.102 1.00 93.06 182 ALA A N 1
ATOM 1438 C CA . ALA A 1 182 ? 22.410 -3.525 -11.210 1.00 93.06 182 ALA A CA 1
ATOM 1439 C C . ALA A 1 182 ? 21.811 -2.583 -12.267 1.00 93.06 182 ALA A C 1
ATOM 1441 O O . ALA A 1 182 ? 22.438 -1.586 -12.619 1.00 93.06 182 ALA A O 1
ATOM 1442 N N . LEU A 1 183 ? 20.568 -2.844 -12.693 1.00 94.62 183 LEU A N 1
ATOM 1443 C CA . LEU A 1 183 ? 19.840 -1.987 -13.632 1.00 94.62 183 LEU A CA 1
ATOM 1444 C C . LEU A 1 183 ? 19.723 -0.549 -13.112 1.00 94.62 183 LEU A C 1
ATOM 1446 O O . LEU A 1 183 ? 19.987 0.403 -13.842 1.00 94.62 183 LEU A O 1
ATOM 1450 N N . LEU A 1 184 ? 19.333 -0.371 -11.848 1.00 95.44 184 LEU A N 1
ATOM 1451 C CA . LEU A 1 184 ? 19.197 0.961 -11.271 1.00 95.44 184 LEU A CA 1
ATOM 1452 C C . LEU A 1 184 ? 20.551 1.681 -11.178 1.00 95.44 184 LEU A C 1
ATOM 1454 O O . LEU A 1 184 ? 20.623 2.863 -11.508 1.00 95.44 184 LEU A O 1
ATOM 1458 N N . ALA A 1 185 ? 21.615 0.993 -10.757 1.00 95.75 185 ALA A N 1
ATOM 1459 C CA . ALA A 1 185 ? 22.955 1.571 -10.656 1.00 95.75 185 ALA A CA 1
ATOM 1460 C C . ALA A 1 185 ? 23.475 2.057 -12.018 1.00 95.75 185 ALA A C 1
ATOM 1462 O O . ALA A 1 185 ? 24.017 3.162 -12.123 1.00 95.75 185 ALA A O 1
ATOM 1463 N N . GLU A 1 186 ? 23.242 1.276 -13.073 1.00 94.81 186 GLU A N 1
ATOM 1464 C CA . GLU A 1 186 ? 23.551 1.667 -14.447 1.00 94.81 186 GLU A CA 1
ATOM 1465 C C . GLU A 1 186 ? 22.767 2.926 -14.851 1.00 94.81 186 GLU A C 1
ATOM 1467 O O . GLU A 1 186 ? 23.347 3.916 -15.304 1.00 94.81 186 GLU A O 1
ATOM 1472 N N . MET A 1 187 ? 21.454 2.949 -14.597 1.00 95.06 187 MET A N 1
ATOM 1473 C CA . MET A 1 187 ? 20.597 4.085 -14.951 1.00 95.06 187 MET A CA 1
ATOM 1474 C C . MET A 1 187 ? 20.932 5.357 -14.159 1.00 95.06 187 MET A C 1
ATOM 1476 O O . MET A 1 187 ? 20.924 6.450 -14.728 1.00 95.06 187 MET A O 1
ATOM 1480 N N . ARG A 1 188 ? 21.287 5.241 -12.873 1.00 95.00 188 ARG A N 1
ATOM 1481 C CA . ARG A 1 188 ? 21.763 6.359 -12.036 1.00 95.00 188 ARG A CA 1
ATOM 1482 C C . ARG A 1 188 ? 23.097 6.910 -12.529 1.00 95.00 188 ARG A C 1
ATOM 1484 O O . ARG A 1 188 ? 23.273 8.123 -12.531 1.00 95.00 188 ARG A O 1
ATOM 1491 N N . THR A 1 189 ? 23.996 6.044 -12.995 1.00 95.06 189 THR A N 1
ATOM 1492 C CA . THR A 1 189 ? 25.279 6.457 -13.586 1.00 95.06 189 THR A CA 1
ATOM 1493 C C . THR A 1 189 ? 25.066 7.211 -14.895 1.00 95.06 189 THR A C 1
ATOM 1495 O O . THR A 1 189 ? 25.671 8.255 -15.129 1.00 95.06 189 THR A O 1
ATOM 1498 N N . ARG A 1 190 ? 24.165 6.711 -15.743 1.00 93.12 190 ARG A N 1
ATOM 1499 C CA . ARG A 1 190 ? 23.884 7.292 -17.059 1.00 93.12 190 ARG A CA 1
ATOM 1500 C C . ARG A 1 190 ? 23.055 8.577 -16.992 1.00 93.12 190 ARG A C 1
ATOM 1502 O O . ARG A 1 190 ? 23.213 9.456 -17.836 1.00 93.12 190 ARG A O 1
ATOM 1509 N N . PHE A 1 191 ? 22.175 8.696 -16.001 1.00 93.12 191 PHE A N 1
ATOM 1510 C CA . PHE A 1 191 ? 21.254 9.821 -15.836 1.00 93.12 191 PHE A CA 1
ATOM 1511 C C . PHE A 1 191 ? 21.295 10.368 -14.393 1.00 93.12 191 PHE A C 1
ATOM 1513 O O . PHE A 1 191 ? 20.286 10.310 -13.677 1.00 93.12 191 PHE A O 1
ATOM 1520 N N . PRO A 1 192 ? 22.433 10.935 -13.948 1.00 91.62 192 PRO A N 1
ATOM 1521 C CA . PRO A 1 192 ? 22.675 11.274 -12.540 1.00 91.62 192 PRO A CA 1
ATOM 1522 C C . PRO A 1 192 ? 21.720 12.334 -11.977 1.00 91.62 192 PRO A C 1
ATOM 1524 O O . PRO A 1 192 ? 21.430 12.331 -10.781 1.00 91.62 192 PRO A O 1
ATOM 1527 N N . HIS A 1 193 ? 21.187 13.204 -12.839 1.00 90.69 193 HIS A N 1
ATOM 1528 C CA . HIS A 1 193 ? 20.273 14.291 -12.468 1.00 90.69 193 HIS A CA 1
ATOM 1529 C C . HIS A 1 193 ? 18.786 13.949 -12.647 1.00 90.69 193 HIS A C 1
ATOM 1531 O O . HIS A 1 193 ? 17.934 14.817 -12.483 1.00 90.69 193 HIS A O 1
ATOM 1537 N N . SER A 1 194 ? 18.445 12.714 -13.029 1.00 92.19 194 SER A N 1
ATOM 1538 C CA . SER A 1 194 ? 17.047 12.324 -13.227 1.00 92.19 194 SER A CA 1
ATOM 1539 C C . SER A 1 194 ? 16.391 11.921 -11.907 1.00 92.19 194 SER A C 1
ATOM 1541 O O . SER A 1 194 ? 16.740 10.907 -11.295 1.00 92.19 194 SER A O 1
ATOM 1543 N N . HIS A 1 195 ? 15.365 12.677 -11.517 1.00 92.12 195 HIS A N 1
ATOM 1544 C CA . HIS A 1 195 ? 14.534 12.377 -10.348 1.00 92.12 195 HIS A CA 1
ATOM 1545 C C . HIS A 1 195 ? 13.743 11.074 -10.466 1.00 92.12 195 HIS A C 1
ATOM 1547 O O . HIS A 1 195 ? 13.392 10.501 -9.443 1.00 92.12 195 HIS A O 1
ATOM 1553 N N . LEU A 1 196 ? 13.500 10.562 -11.678 1.00 91.19 196 LEU A N 1
ATOM 1554 C CA . LEU A 1 196 ? 12.848 9.259 -11.850 1.00 91.19 196 LEU A CA 1
ATOM 1555 C C . LEU A 1 196 ? 13.710 8.124 -11.284 1.00 91.19 196 LEU A C 1
ATOM 1557 O O . LEU A 1 196 ? 13.189 7.215 -10.647 1.00 91.19 196 LEU A O 1
ATOM 1561 N N . TRP A 1 197 ? 15.030 8.192 -11.461 1.00 94.19 197 TRP A N 1
ATOM 1562 C CA . TRP A 1 197 ? 15.930 7.169 -10.926 1.00 94.19 197 TRP A CA 1
ATOM 1563 C C . TRP A 1 197 ? 16.196 7.362 -9.438 1.00 94.19 197 TRP A C 1
ATOM 1565 O O . TRP A 1 197 ? 16.320 6.378 -8.720 1.00 94.19 197 TRP A O 1
ATOM 1575 N N . LEU A 1 198 ? 16.232 8.608 -8.959 1.00 94.00 198 LEU A N 1
ATOM 1576 C CA . LEU A 1 198 ? 16.279 8.901 -7.523 1.00 94.00 198 LEU A CA 1
ATOM 1577 C C . LEU A 1 198 ? 15.025 8.372 -6.803 1.00 94.00 198 LEU A C 1
ATOM 1579 O O . LEU A 1 198 ? 15.125 7.794 -5.722 1.00 94.00 198 LEU A O 1
ATOM 1583 N N . LEU A 1 199 ? 13.851 8.509 -7.425 1.00 91.69 199 LEU A N 1
ATOM 1584 C CA . LEU A 1 199 ? 12.599 7.936 -6.935 1.00 91.69 199 LEU A CA 1
ATOM 1585 C C . LEU A 1 199 ? 12.676 6.404 -6.838 1.00 91.69 199 LEU A C 1
ATOM 1587 O O . LEU A 1 199 ? 12.321 5.836 -5.805 1.00 91.69 199 LEU A O 1
ATOM 1591 N N . GLU A 1 200 ? 13.153 5.728 -7.886 1.00 93.19 200 GLU A N 1
ATOM 1592 C CA . GLU A 1 200 ? 13.320 4.268 -7.858 1.00 93.19 200 GLU A CA 1
ATOM 1593 C C . GLU A 1 200 ? 14.367 3.815 -6.828 1.00 93.19 200 GLU A C 1
ATOM 1595 O O . GLU A 1 200 ? 14.164 2.811 -6.145 1.00 93.19 200 GLU A O 1
ATOM 1600 N N . GLU A 1 201 ? 15.440 4.584 -6.630 1.00 94.81 201 GLU A N 1
ATOM 1601 C CA . GLU A 1 201 ? 16.421 4.340 -5.568 1.00 94.81 201 GLU A CA 1
ATOM 1602 C C . GLU A 1 201 ? 15.789 4.413 -4.177 1.00 94.81 201 GLU A C 1
ATOM 1604 O O . GLU A 1 201 ? 15.971 3.502 -3.366 1.00 94.81 201 GLU A O 1
ATOM 1609 N N . SER A 1 202 ? 14.963 5.427 -3.924 1.00 94.56 202 SER A N 1
ATOM 1610 C CA . SER A 1 202 ? 14.208 5.538 -2.674 1.00 94.56 202 SER A CA 1
ATOM 1611 C C . SER A 1 202 ? 13.259 4.348 -2.456 1.00 94.56 202 SER A C 1
ATOM 1613 O O . SER A 1 202 ? 13.221 3.760 -1.369 1.00 94.56 202 SER A O 1
ATOM 1615 N N . ARG A 1 203 ? 12.556 3.894 -3.503 1.00 91.25 203 ARG A N 1
ATOM 1616 C CA . ARG A 1 203 ? 11.696 2.695 -3.438 1.00 91.25 203 ARG A CA 1
ATOM 1617 C C . ARG A 1 203 ? 12.477 1.425 -3.108 1.00 91.25 203 ARG A C 1
ATOM 1619 O O . ARG A 1 203 ? 11.973 0.579 -2.361 1.00 91.25 203 ARG A O 1
ATOM 1626 N N . MET A 1 204 ? 13.699 1.294 -3.628 1.00 91.50 204 MET A N 1
ATOM 1627 C CA . MET A 1 204 ? 14.598 0.184 -3.305 1.00 91.50 204 MET A CA 1
ATOM 1628 C C . MET A 1 204 ? 15.148 0.272 -1.877 1.00 91.50 204 MET A C 1
ATOM 1630 O O . MET A 1 204 ? 15.244 -0.757 -1.211 1.00 91.50 204 MET A O 1
ATOM 1634 N N . GLN A 1 205 ? 15.423 1.467 -1.347 1.00 93.94 205 GLN A N 1
ATOM 1635 C CA . GLN A 1 205 ? 15.746 1.635 0.078 1.00 93.94 205 GLN A CA 1
ATOM 1636 C C . GLN A 1 205 ? 14.571 1.202 0.966 1.00 93.94 205 GLN A C 1
ATOM 1638 O O . GLN A 1 205 ? 14.752 0.430 1.907 1.00 93.94 205 GLN A O 1
ATOM 1643 N N . GLY A 1 206 ? 13.341 1.579 0.602 1.00 92.31 206 GLY A N 1
ATOM 1644 C CA . GLY A 1 206 ? 12.130 1.062 1.245 1.00 92.31 206 GLY A CA 1
ATOM 1645 C C . GLY A 1 206 ? 11.949 -0.455 1.091 1.00 92.31 206 GLY A C 1
ATOM 1646 O O . GLY A 1 206 ? 11.304 -1.075 1.930 1.00 92.31 206 GLY A O 1
ATOM 1647 N N . ALA A 1 207 ? 12.518 -1.079 0.052 1.00 88.56 207 ALA A N 1
ATOM 1648 C CA . ALA A 1 207 ? 12.575 -2.540 -0.087 1.00 88.56 207 ALA A CA 1
ATOM 1649 C C . ALA A 1 207 ? 13.432 -3.212 0.963 1.00 88.56 207 ALA A C 1
ATOM 1651 O O . ALA A 1 207 ? 13.035 -4.222 1.532 1.00 88.56 207 ALA A O 1
ATOM 1652 N N . LYS A 1 208 ? 14.560 -2.582 1.257 1.00 90.69 208 LYS A N 1
ATOM 1653 C CA . LYS A 1 208 ? 15.542 -3.031 2.238 1.00 90.69 208 LYS A CA 1
ATOM 1654 C C . LYS A 1 208 ? 15.156 -2.655 3.666 1.00 90.69 208 LYS A C 1
ATOM 1656 O O . LYS A 1 208 ? 16.004 -2.675 4.551 1.00 90.69 208 LYS A O 1
ATOM 1661 N N . LYS A 1 209 ? 13.901 -2.239 3.883 1.00 94.38 209 LYS A N 1
ATOM 1662 C CA . LYS A 1 209 ? 13.395 -1.696 5.151 1.00 94.38 209 LYS A CA 1
ATOM 1663 C C . LYS A 1 209 ? 14.203 -0.495 5.673 1.00 94.38 209 LYS A C 1
ATOM 1665 O O . LYS A 1 209 ? 14.196 -0.198 6.865 1.00 94.38 209 LYS A O 1
ATOM 1670 N N . ASN A 1 210 ? 14.882 0.230 4.780 1.00 96.06 210 ASN A N 1
ATOM 1671 C CA . ASN A 1 210 ? 15.633 1.442 5.093 1.00 96.06 210 ASN A CA 1
ATOM 1672 C C . ASN A 1 210 ? 14.818 2.691 4.728 1.00 96.06 210 ASN A C 1
ATOM 1674 O O . ASN A 1 210 ? 15.139 3.434 3.799 1.00 96.06 210 ASN A O 1
ATOM 1678 N N . LEU A 1 211 ? 13.730 2.923 5.463 1.00 96.88 211 LEU A N 1
ATOM 1679 C CA . LEU A 1 211 ? 12.859 4.075 5.221 1.00 96.88 211 LEU A CA 1
ATOM 1680 C C . LEU A 1 211 ? 13.542 5.420 5.513 1.00 96.88 211 LEU A C 1
ATOM 1682 O O . LEU A 1 211 ? 13.221 6.412 4.867 1.00 96.88 211 LEU A O 1
ATOM 1686 N N . ASN A 1 212 ? 14.504 5.470 6.441 1.00 97.25 212 ASN A N 1
ATOM 1687 C CA . ASN A 1 212 ? 15.251 6.701 6.714 1.00 97.25 212 ASN A CA 1
ATOM 1688 C C . ASN A 1 212 ? 16.132 7.098 5.523 1.00 97.25 212 ASN A C 1
ATOM 1690 O O . ASN A 1 212 ? 16.052 8.243 5.084 1.00 97.25 212 ASN A O 1
ATOM 1694 N N . GLY A 1 213 ? 16.883 6.154 4.942 1.00 96.94 213 GLY A N 1
ATOM 1695 C CA . GLY A 1 213 ? 17.647 6.412 3.717 1.00 96.94 213 GLY A CA 1
ATOM 1696 C C . GLY A 1 213 ? 16.744 6.745 2.524 1.00 96.94 213 GLY A C 1
ATOM 1697 O O . GLY A 1 213 ? 17.053 7.637 1.739 1.00 96.94 213 GLY A O 1
ATOM 1698 N N . ALA A 1 214 ? 15.580 6.093 2.419 1.00 96.50 214 ALA A N 1
ATOM 1699 C CA . ALA A 1 214 ? 14.575 6.431 1.410 1.00 96.50 214 ALA A CA 1
ATOM 1700 C C . ALA A 1 214 ? 14.082 7.884 1.541 1.00 96.50 214 ALA A C 1
ATOM 1702 O O . ALA A 1 214 ? 13.916 8.576 0.533 1.00 96.50 214 ALA A O 1
ATOM 1703 N N . LEU A 1 215 ? 13.859 8.348 2.775 1.00 97.38 215 LEU A N 1
ATOM 1704 C CA . LEU A 1 215 ? 13.396 9.701 3.057 1.00 97.38 215 LEU A CA 1
ATOM 1705 C C . LEU A 1 215 ? 14.482 10.750 2.811 1.00 97.38 215 LEU A C 1
ATOM 1707 O O . LEU A 1 215 ? 14.165 11.819 2.293 1.00 97.38 215 LEU A O 1
ATOM 1711 N N . GLU A 1 216 ? 15.731 10.457 3.173 1.00 96.31 216 GLU A N 1
ATOM 1712 C CA . GLU A 1 216 ? 16.881 11.336 2.938 1.00 96.31 216 GLU A CA 1
ATOM 1713 C C . GLU A 1 216 ? 17.037 11.641 1.444 1.00 96.31 216 GLU A C 1
ATOM 1715 O O . GLU A 1 216 ? 17.087 12.808 1.060 1.00 96.31 216 GLU A O 1
ATOM 1720 N N . LEU A 1 217 ? 16.974 10.607 0.594 1.00 94.88 217 LEU A N 1
ATOM 1721 C CA . LEU A 1 217 ? 17.015 10.759 -0.864 1.00 94.88 217 LEU A CA 1
ATOM 1722 C C . LEU A 1 217 ? 15.922 11.704 -1.385 1.00 94.88 217 LEU A C 1
ATOM 1724 O O . LEU A 1 217 ? 16.183 12.537 -2.248 1.00 94.88 217 LEU A O 1
ATOM 1728 N N . LEU A 1 218 ? 14.699 11.585 -0.861 1.00 94.25 218 LEU A N 1
ATOM 1729 C CA . LEU A 1 218 ? 13.535 12.356 -1.315 1.00 94.25 218 LEU A CA 1
ATOM 1730 C C . LEU A 1 218 ? 13.413 13.747 -0.681 1.00 94.25 218 LEU A C 1
ATOM 1732 O O . LEU A 1 218 ? 12.571 14.535 -1.107 1.00 94.25 218 LEU A O 1
ATOM 1736 N N . SER A 1 219 ? 14.201 14.040 0.353 1.00 93.00 219 SER A N 1
ATOM 1737 C CA . SER A 1 219 ? 14.140 15.310 1.088 1.00 93.00 219 SER A CA 1
ATOM 1738 C C . SER A 1 219 ? 15.259 16.278 0.705 1.00 93.00 219 SER A C 1
ATOM 1740 O O . SER A 1 219 ? 15.397 17.309 1.355 1.00 93.00 219 SER A O 1
ATOM 1742 N N . GLY A 1 220 ? 16.048 15.961 -0.325 1.00 86.75 220 GLY A N 1
ATOM 1743 C CA . GLY A 1 220 ? 17.082 16.857 -0.839 1.00 86.75 220 GLY A CA 1
ATOM 1744 C C . GLY A 1 220 ? 16.518 18.151 -1.443 1.00 86.75 220 GLY A C 1
ATOM 1745 O O . GLY A 1 220 ? 15.358 18.222 -1.843 1.00 86.75 220 GLY A O 1
ATOM 1746 N N . ASP A 1 221 ? 17.374 19.167 -1.567 1.00 83.44 221 ASP A N 1
ATOM 1747 C CA . ASP A 1 221 ? 16.978 20.519 -1.999 1.00 83.44 221 ASP A CA 1
ATOM 1748 C C . ASP A 1 221 ? 16.638 20.634 -3.497 1.00 83.44 221 ASP A C 1
ATOM 1750 O O . ASP A 1 221 ? 16.117 21.648 -3.967 1.00 83.44 221 ASP A O 1
ATOM 1754 N N . THR A 1 222 ? 16.943 19.604 -4.287 1.00 85.25 222 THR A N 1
ATOM 1755 C CA . THR A 1 222 ? 16.729 19.613 -5.736 1.00 85.25 222 THR A CA 1
ATOM 1756 C C . THR A 1 222 ? 15.337 19.105 -6.093 1.00 85.25 222 THR A C 1
ATOM 1758 O O . THR A 1 222 ? 15.053 17.921 -5.910 1.00 85.25 222 THR A O 1
ATOM 1761 N N . LYS A 1 223 ? 14.512 19.958 -6.704 1.00 89.00 223 LYS A N 1
ATOM 1762 C CA . LYS A 1 223 ? 13.206 19.582 -7.270 1.00 89.00 223 LYS A CA 1
ATOM 1763 C C . LYS A 1 223 ? 13.307 19.197 -8.743 1.00 89.00 223 LYS A C 1
ATOM 1765 O O . LYS A 1 223 ? 14.193 19.672 -9.458 1.00 89.00 223 LYS A O 1
ATOM 1770 N N . SER A 1 224 ? 12.386 18.361 -9.216 1.00 88.00 224 SER A N 1
ATOM 1771 C CA . SER A 1 224 ? 12.302 18.053 -10.643 1.00 88.00 224 SER A CA 1
ATOM 1772 C C . SER A 1 224 ? 11.738 19.249 -11.424 1.00 88.00 224 SER A C 1
ATOM 1774 O O . SER A 1 224 ? 10.736 19.830 -11.004 1.00 88.00 224 SER A O 1
ATOM 1776 N N . PRO A 1 225 ? 12.289 19.596 -12.606 1.00 88.00 225 PRO A N 1
ATOM 1777 C CA . PRO A 1 225 ? 11.679 20.608 -13.472 1.00 88.00 225 PRO A CA 1
ATOM 1778 C C . PRO A 1 225 ? 10.325 20.151 -14.044 1.00 88.00 225 PRO A C 1
ATOM 1780 O O . PRO A 1 225 ? 9.536 20.971 -14.511 1.00 88.00 225 PRO A O 1
ATOM 1783 N N . LEU A 1 226 ? 10.039 18.843 -14.018 1.00 86.19 226 LEU A N 1
ATOM 1784 C CA . LEU A 1 226 ? 8.772 18.273 -14.460 1.00 86.19 226 LEU A CA 1
ATOM 1785 C C . LEU A 1 226 ? 7.831 18.115 -13.266 1.00 86.19 226 LEU A C 1
ATOM 1787 O O . LEU A 1 226 ? 8.036 17.250 -12.415 1.00 86.19 226 LEU A O 1
ATOM 1791 N N . LYS A 1 227 ? 6.742 18.892 -13.250 1.00 86.25 227 LYS A N 1
ATOM 1792 C CA . LYS A 1 227 ? 5.732 18.865 -12.177 1.00 86.25 227 LYS A CA 1
ATOM 1793 C C . LYS A 1 227 ? 5.199 17.454 -11.889 1.00 86.25 227 LYS A C 1
ATOM 1795 O O . LYS A 1 227 ? 4.906 17.131 -10.746 1.00 86.25 227 LYS A O 1
ATOM 1800 N N . GLN A 1 228 ? 5.067 16.616 -12.914 1.00 82.19 228 GLN A N 1
ATOM 1801 C CA . GLN A 1 228 ? 4.599 15.234 -12.795 1.00 82.19 228 GLN A CA 1
ATOM 1802 C C . GLN A 1 228 ? 5.593 14.355 -12.036 1.00 82.19 228 GLN A C 1
ATOM 1804 O O . GLN A 1 228 ? 5.190 13.551 -11.202 1.00 82.19 228 GLN A O 1
ATOM 1809 N N . VAL A 1 229 ? 6.886 14.513 -12.318 1.00 86.38 229 VAL A N 1
ATOM 1810 C CA . VAL A 1 229 ? 7.943 13.759 -11.638 1.00 86.38 229 VAL A CA 1
ATOM 1811 C C . VAL A 1 229 ? 8.088 14.258 -10.205 1.00 86.38 229 VAL A C 1
ATOM 1813 O O . VAL A 1 229 ? 8.168 13.448 -9.290 1.00 86.38 229 VAL A O 1
ATOM 1816 N N . GLU A 1 230 ? 8.007 15.573 -9.994 1.00 88.94 230 GLU A N 1
ATOM 1817 C CA . GLU A 1 230 ? 7.972 16.157 -8.651 1.00 88.94 230 GLU A CA 1
ATOM 1818 C C . GLU A 1 230 ? 6.791 15.618 -7.834 1.00 88.94 230 GLU A C 1
ATOM 1820 O O . GLU A 1 230 ? 6.964 15.183 -6.700 1.00 88.94 230 GLU A O 1
ATOM 1825 N N . ALA A 1 231 ? 5.597 15.553 -8.428 1.00 87.06 231 ALA A N 1
ATOM 1826 C CA . ALA A 1 231 ? 4.419 14.992 -7.775 1.00 87.06 231 ALA A CA 1
ATOM 1827 C C . ALA A 1 231 ? 4.614 13.525 -7.352 1.00 87.06 231 ALA A C 1
ATOM 1829 O O . ALA A 1 231 ? 4.126 13.134 -6.292 1.00 87.06 231 ALA A O 1
ATOM 1830 N N . LEU A 1 232 ? 5.333 12.720 -8.146 1.00 88.38 232 LEU A N 1
ATOM 1831 C CA . LEU A 1 232 ? 5.684 11.343 -7.784 1.00 88.38 232 LEU A CA 1
ATOM 1832 C C . LEU A 1 232 ? 6.679 11.291 -6.619 1.00 88.38 232 LEU A C 1
ATOM 1834 O O . LEU A 1 232 ? 6.496 10.482 -5.711 1.00 88.38 232 LEU A O 1
ATOM 1838 N N . CYS A 1 233 ? 7.695 12.158 -6.620 1.00 91.00 233 CYS A N 1
ATOM 1839 C CA . CYS A 1 233 ? 8.666 12.259 -5.528 1.00 91.00 233 CYS A CA 1
ATOM 1840 C C . CYS A 1 233 ? 7.995 12.669 -4.212 1.00 91.00 233 CYS A C 1
ATOM 1842 O O . CYS A 1 233 ? 8.194 12.007 -3.194 1.00 91.00 233 CYS A O 1
ATOM 1844 N N . VAL A 1 234 ? 7.148 13.704 -4.232 1.00 93.62 234 VAL A N 1
ATOM 1845 C CA . VAL A 1 234 ? 6.402 14.152 -3.044 1.00 93.62 234 VAL A CA 1
ATOM 1846 C C . VAL A 1 234 ? 5.437 13.065 -2.570 1.00 93.62 234 VAL A C 1
ATOM 1848 O O . VAL A 1 234 ? 5.321 12.829 -1.367 1.00 93.62 234 VAL A O 1
ATOM 1851 N N . PHE A 1 235 ? 4.792 12.334 -3.481 1.00 94.19 235 PHE A N 1
ATOM 1852 C CA . PHE A 1 235 ? 3.926 11.215 -3.111 1.00 94.19 235 PHE A CA 1
ATOM 1853 C C . PHE A 1 235 ? 4.701 10.079 -2.423 1.00 94.19 235 PHE A C 1
ATOM 1855 O O . PHE A 1 235 ? 4.286 9.604 -1.365 1.00 94.19 235 PHE A O 1
ATOM 1862 N N . GLU A 1 236 ? 5.856 9.679 -2.958 1.00 93.38 236 GLU A N 1
ATOM 1863 C CA . GLU A 1 236 ? 6.711 8.662 -2.332 1.00 93.38 236 GLU A CA 1
ATOM 1864 C C . GLU A 1 236 ? 7.285 9.137 -0.988 1.00 93.38 236 GLU A C 1
ATOM 1866 O O . GLU A 1 236 ? 7.363 8.357 -0.034 1.00 93.38 236 GLU A O 1
ATOM 1871 N N . LYS A 1 237 ? 7.619 10.428 -0.871 1.00 96.75 237 LYS A N 1
ATOM 1872 C CA . LYS A 1 237 ? 8.056 11.054 0.385 1.00 96.75 237 LYS A CA 1
ATOM 1873 C C . LYS A 1 237 ? 6.947 10.983 1.428 1.00 96.75 237 LYS A C 1
ATOM 1875 O O . LYS A 1 237 ? 7.203 10.609 2.570 1.00 96.75 237 LYS A O 1
ATOM 1880 N N . SER A 1 238 ? 5.716 11.279 1.017 1.00 97.31 238 SER A N 1
ATOM 1881 C CA . SER A 1 238 ? 4.526 11.227 1.869 1.00 97.31 238 SER A CA 1
ATOM 1882 C C . SER A 1 238 ? 4.262 9.808 2.378 1.00 97.31 238 SER A C 1
ATOM 1884 O O . SER A 1 238 ? 4.048 9.617 3.572 1.00 97.31 238 SER A O 1
ATOM 1886 N N . LEU A 1 239 ? 4.357 8.794 1.508 1.00 96.25 239 LEU A N 1
ATOM 1887 C CA . LEU A 1 239 ? 4.256 7.386 1.912 1.00 96.25 239 LEU A CA 1
ATOM 1888 C C . LEU A 1 239 ? 5.396 6.971 2.850 1.00 96.25 239 LEU A C 1
ATOM 1890 O O . LEU A 1 239 ? 5.166 6.296 3.846 1.00 96.25 239 LEU A O 1
ATOM 1894 N N . THR A 1 240 ? 6.624 7.402 2.575 1.00 97.62 240 THR A N 1
ATOM 1895 C CA . THR A 1 240 ? 7.771 7.096 3.440 1.00 97.62 240 THR A CA 1
ATOM 1896 C C . THR A 1 240 ? 7.607 7.733 4.824 1.00 97.62 240 THR A C 1
ATOM 1898 O O . THR A 1 240 ? 7.881 7.085 5.830 1.00 97.62 240 THR A O 1
ATOM 1901 N N . ALA A 1 241 ? 7.098 8.967 4.899 1.00 98.50 241 ALA A N 1
ATOM 1902 C CA . ALA A 1 241 ? 6.765 9.632 6.157 1.00 98.50 241 ALA A CA 1
ATOM 1903 C C . ALA A 1 241 ? 5.615 8.932 6.904 1.00 98.50 241 ALA A C 1
ATOM 1905 O O . ALA A 1 241 ? 5.694 8.792 8.124 1.00 98.50 241 ALA A O 1
ATOM 1906 N N . LEU A 1 242 ? 4.595 8.451 6.180 1.00 98.25 242 LEU A N 1
ATOM 1907 C CA . LEU A 1 242 ? 3.501 7.630 6.713 1.00 98.25 242 LEU A CA 1
ATOM 1908 C C . LEU A 1 242 ? 4.049 6.368 7.402 1.00 98.25 242 LEU A C 1
ATOM 1910 O O . LEU A 1 242 ? 3.750 6.135 8.566 1.00 98.25 242 LEU A O 1
ATOM 1914 N N . TYR A 1 243 ? 4.917 5.605 6.735 1.00 97.81 243 TYR A N 1
ATOM 1915 C CA . TYR A 1 243 ? 5.496 4.373 7.294 1.00 97.81 243 TYR A CA 1
ATOM 1916 C C . TYR A 1 243 ? 6.525 4.606 8.413 1.00 97.81 243 TYR A C 1
ATOM 1918 O O . TYR A 1 243 ? 6.831 3.690 9.167 1.00 97.81 243 TYR A O 1
ATOM 1926 N N . LEU A 1 244 ? 7.094 5.810 8.502 1.00 98.06 244 LEU A N 1
ATOM 1927 C CA . LEU A 1 244 ? 7.990 6.217 9.590 1.00 98.06 244 LEU A CA 1
ATOM 1928 C C . LEU A 1 244 ? 7.243 6.822 10.786 1.00 98.06 244 LEU A C 1
ATOM 1930 O O . LEU A 1 244 ? 7.901 7.287 11.716 1.00 98.06 244 LEU A O 1
ATOM 1934 N N . HIS A 1 245 ? 5.909 6.914 10.730 1.00 98.19 245 HIS A N 1
ATOM 1935 C CA . HIS A 1 245 ? 5.093 7.644 11.706 1.00 98.19 245 HIS A CA 1
ATOM 1936 C C . HIS A 1 245 ? 5.549 9.102 11.909 1.00 98.19 245 HIS A C 1
ATOM 1938 O O . HIS A 1 245 ? 5.397 9.676 12.985 1.00 98.19 245 HIS A O 1
ATOM 1944 N N . LYS A 1 246 ? 6.105 9.739 10.867 1.00 98.12 246 LYS A N 1
ATOM 1945 C CA . LYS A 1 246 ? 6.456 11.170 10.876 1.00 98.12 246 LYS A CA 1
ATOM 1946 C C . LYS A 1 246 ? 5.214 11.991 10.542 1.00 98.12 246 LYS A C 1
ATOM 1948 O O . LYS A 1 246 ? 5.062 12.460 9.415 1.00 98.12 246 LYS A O 1
ATOM 1953 N N . TYR A 1 247 ? 4.307 12.106 11.507 1.00 98.44 247 TYR A N 1
ATOM 1954 C CA . TYR A 1 247 ? 2.947 12.615 11.314 1.00 98.44 247 TYR A CA 1
ATOM 1955 C C . TYR A 1 247 ? 2.882 14.010 10.680 1.00 98.44 247 TYR A C 1
ATOM 1957 O O . TYR A 1 247 ? 2.164 14.195 9.699 1.00 98.44 247 TYR A O 1
ATOM 1965 N N . GLU A 1 248 ? 3.641 14.982 11.185 1.00 98.12 248 GLU A N 1
ATOM 1966 C CA . GLU A 1 248 ? 3.646 16.354 10.667 1.00 98.12 248 GLU A CA 1
ATOM 1967 C C . GLU A 1 248 ? 4.150 16.393 9.222 1.00 98.12 248 GLU A C 1
ATOM 1969 O O . GLU A 1 248 ? 3.454 16.885 8.335 1.00 98.12 248 GLU A O 1
ATOM 1974 N N . LEU A 1 249 ? 5.298 15.761 8.960 1.00 98.31 249 LEU A N 1
ATOM 1975 C CA . LEU A 1 249 ? 5.871 15.665 7.616 1.00 98.31 249 LEU A CA 1
ATOM 1976 C C . LEU A 1 249 ? 4.928 14.949 6.639 1.00 98.31 249 LEU A C 1
ATOM 1978 O O . LEU A 1 249 ? 4.822 15.338 5.475 1.00 98.31 249 LEU A O 1
ATOM 1982 N N . CYS A 1 250 ? 4.251 13.899 7.105 1.00 98.56 250 CYS A N 1
ATOM 1983 C CA . CYS A 1 250 ? 3.249 13.164 6.344 1.00 98.56 250 CYS A CA 1
ATOM 1984 C C . CYS A 1 250 ? 2.071 14.077 5.976 1.00 98.56 250 CYS A C 1
ATOM 1986 O O . CYS A 1 250 ? 1.691 14.142 4.807 1.00 98.56 250 CYS A O 1
ATOM 1988 N N . ALA A 1 251 ? 1.532 14.830 6.941 1.00 98.56 251 ALA A N 1
ATOM 1989 C CA . ALA A 1 251 ? 0.440 15.770 6.700 1.00 98.56 251 ALA A CA 1
ATOM 1990 C C . ALA A 1 251 ? 0.829 16.856 5.689 1.00 98.56 251 ALA A C 1
ATOM 1992 O O . ALA A 1 251 ? 0.121 17.055 4.703 1.00 98.56 251 ALA A O 1
ATOM 1993 N N . GLU A 1 252 ? 1.971 17.509 5.899 1.00 98.25 252 GLU A N 1
ATOM 1994 C CA . GLU A 1 252 ? 2.485 18.566 5.024 1.00 98.25 252 GLU A CA 1
ATOM 1995 C C . GLU A 1 252 ? 2.710 18.057 3.595 1.00 98.25 252 GLU A C 1
ATOM 1997 O O . GLU A 1 252 ? 2.225 18.656 2.635 1.00 98.25 252 GLU A O 1
ATOM 2002 N N . SER A 1 253 ? 3.364 16.901 3.447 1.00 96.94 253 SER A N 1
ATOM 2003 C CA . SER A 1 253 ? 3.688 16.342 2.128 1.00 96.94 253 SER A CA 1
ATOM 2004 C C . SER A 1 253 ? 2.436 15.855 1.378 1.00 96.94 253 SER A C 1
ATOM 2006 O O . SER A 1 253 ? 2.343 16.013 0.158 1.00 96.94 253 SER A O 1
ATOM 2008 N N . PHE A 1 254 ? 1.418 15.320 2.069 1.00 97.50 254 PHE A N 1
ATOM 2009 C CA . PHE A 1 254 ? 0.144 14.972 1.422 1.00 97.50 254 PHE A CA 1
ATOM 2010 C C . PHE A 1 254 ? -0.693 16.205 1.055 1.00 97.50 254 PHE A C 1
ATOM 2012 O O . PHE A 1 254 ? -1.386 16.187 0.034 1.00 97.50 254 PHE A O 1
ATOM 2019 N N . ILE A 1 255 ? -0.616 17.293 1.824 1.00 97.50 255 ILE A N 1
ATOM 2020 C CA . ILE A 1 255 ? -1.222 18.571 1.427 1.00 97.50 255 ILE A CA 1
ATOM 2021 C C . ILE A 1 255 ? -0.538 19.099 0.158 1.00 97.50 255 ILE A C 1
ATOM 2023 O O . ILE A 1 255 ? -1.241 19.428 -0.798 1.00 97.50 255 ILE A O 1
ATOM 2027 N N . GLU A 1 256 ? 0.798 19.061 0.082 1.00 95.62 256 GLU A N 1
ATOM 2028 C CA . GLU A 1 256 ? 1.550 19.397 -1.140 1.00 95.62 256 GLU A CA 1
ATOM 2029 C C . GLU A 1 256 ? 1.133 18.491 -2.318 1.00 95.62 256 GLU A C 1
ATOM 2031 O O . GLU A 1 256 ? 0.874 18.972 -3.425 1.00 95.62 256 GLU A O 1
ATOM 2036 N N . CYS A 1 257 ? 0.931 17.184 -2.090 1.00 92.06 257 CYS A N 1
ATOM 2037 C CA . CYS A 1 257 ? 0.383 16.283 -3.113 1.00 92.06 257 CYS A CA 1
ATOM 2038 C C . CYS A 1 257 ? -0.974 16.756 -3.650 1.00 92.06 257 CYS A C 1
ATOM 2040 O O . CYS A 1 257 ? -1.228 16.620 -4.849 1.00 92.06 257 CYS A O 1
ATOM 2042 N N . ALA A 1 258 ? -1.849 17.301 -2.800 1.00 90.94 258 ALA A N 1
ATOM 2043 C CA . ALA A 1 258 ? -3.164 17.801 -3.201 1.00 90.94 258 ALA A CA 1
ATOM 2044 C C . ALA A 1 258 ? -3.109 19.101 -4.023 1.00 90.94 258 ALA A C 1
ATOM 2046 O O . ALA A 1 258 ? -4.089 19.424 -4.701 1.00 90.94 258 ALA A O 1
ATOM 2047 N N . GLU A 1 259 ? -1.993 19.828 -3.975 1.00 91.44 259 GLU A N 1
ATOM 2048 C CA . GLU A 1 259 ? -1.719 21.027 -4.777 1.00 91.44 259 GLU A CA 1
ATOM 2049 C C . GLU A 1 259 ? -1.036 20.677 -6.107 1.00 91.44 259 GLU A C 1
ATOM 2051 O O . GLU A 1 259 ? -1.330 21.255 -7.163 1.00 91.44 259 GLU A O 1
ATOM 2056 N N . LEU A 1 260 ? -0.143 19.684 -6.080 1.00 85.12 260 LEU A N 1
ATOM 2057 C CA . LEU A 1 260 ? 0.550 19.194 -7.267 1.00 85.12 260 LEU A CA 1
ATOM 2058 C C . LEU A 1 260 ? -0.365 18.353 -8.168 1.00 85.12 260 LEU A C 1
ATOM 2060 O O . LEU A 1 260 ? -0.237 18.420 -9.394 1.00 85.12 260 LEU A O 1
ATOM 2064 N N . ASN A 1 261 ? -1.319 17.617 -7.589 1.00 81.81 261 ASN A N 1
ATOM 2065 C CA . ASN A 1 261 ? -2.170 16.668 -8.304 1.00 81.81 261 ASN A CA 1
ATOM 2066 C C . ASN A 1 261 ? -3.639 17.094 -8.377 1.00 81.81 261 ASN A C 1
ATOM 2068 O O . ASN A 1 261 ? -4.204 17.704 -7.473 1.00 81.81 261 ASN A O 1
ATOM 2072 N N . SER A 1 262 ? -4.305 16.683 -9.461 1.00 77.44 262 SER A N 1
ATOM 2073 C CA . SER A 1 262 ? -5.750 16.894 -9.636 1.00 77.44 262 SER A CA 1
ATOM 2074 C C . SER A 1 262 ? -6.613 15.675 -9.280 1.00 77.44 262 SER A C 1
ATOM 2076 O O . SER A 1 262 ? -7.840 15.784 -9.285 1.00 77.44 262 SER A O 1
ATOM 2078 N N . TRP A 1 263 ? -5.987 14.536 -8.970 1.00 80.44 263 TRP A N 1
ATOM 2079 C CA . TRP A 1 263 ? -6.626 13.268 -8.600 1.00 80.44 263 TRP A CA 1
ATOM 2080 C C . TRP A 1 263 ? -6.417 12.972 -7.113 1.00 80.44 263 TRP A C 1
ATOM 2082 O O . TRP A 1 263 ? -5.501 13.511 -6.503 1.00 80.44 263 TRP A O 1
ATOM 2092 N N . SER A 1 264 ? -7.280 12.134 -6.531 1.00 84.94 264 SER A N 1
ATOM 2093 C CA . SER A 1 264 ? -7.144 11.612 -5.158 1.00 84.94 264 SER A CA 1
ATOM 2094 C C . SER A 1 264 ? -7.036 12.664 -4.042 1.00 84.94 264 SER A C 1
ATOM 2096 O O . SER A 1 264 ? -6.602 12.350 -2.938 1.00 84.94 264 SER A O 1
ATOM 2098 N N . ARG A 1 265 ? -7.470 13.911 -4.279 1.00 91.38 265 ARG A N 1
ATOM 2099 C CA . ARG A 1 265 ? -7.386 14.998 -3.284 1.00 91.38 265 ARG A CA 1
ATOM 2100 C C . ARG A 1 265 ? -8.135 14.675 -1.989 1.00 91.38 265 ARG A C 1
ATOM 2102 O O . ARG A 1 265 ? -7.657 15.027 -0.918 1.00 91.38 265 ARG A O 1
ATOM 2109 N N . ALA A 1 266 ? -9.278 13.989 -2.081 1.00 94.38 266 ALA A N 1
ATOM 2110 C CA . ALA A 1 266 ? -10.032 13.532 -0.914 1.00 94.38 266 ALA A CA 1
ATOM 2111 C C . ALA A 1 266 ? -9.196 12.589 -0.034 1.00 94.38 266 ALA A C 1
ATOM 2113 O O . ALA A 1 266 ? -9.131 12.778 1.177 1.00 94.38 266 ALA A O 1
ATOM 2114 N N . LEU A 1 267 ? -8.492 11.638 -0.654 1.00 94.88 267 LEU A N 1
ATOM 2115 C CA . LEU A 1 267 ? -7.584 10.729 0.041 1.00 94.88 267 LEU A CA 1
ATOM 2116 C C . LEU A 1 267 ? -6.406 11.472 0.684 1.00 94.88 267 LEU A C 1
ATOM 2118 O O . LEU A 1 267 ? -6.070 11.193 1.827 1.00 94.88 267 LEU A O 1
ATOM 2122 N N . TYR A 1 268 ? -5.792 12.427 -0.016 1.00 96.31 268 TYR A N 1
ATOM 2123 C CA . TYR A 1 268 ? -4.654 13.167 0.535 1.00 96.31 268 TYR A CA 1
ATOM 2124 C C . TYR A 1 268 ? -5.032 13.978 1.778 1.00 96.31 268 TYR A C 1
ATOM 2126 O O . TYR A 1 268 ? -4.340 13.896 2.791 1.00 96.31 268 TYR A O 1
ATOM 2134 N N . TYR A 1 269 ? -6.166 14.690 1.751 1.00 98.19 269 TYR A N 1
ATOM 2135 C CA . TYR A 1 269 ? -6.657 15.385 2.945 1.00 98.19 269 TYR A CA 1
ATOM 2136 C C . TYR A 1 269 ? -7.068 14.417 4.057 1.00 98.19 269 TYR A C 1
ATOM 2138 O O . TYR A 1 269 ? -6.837 14.722 5.221 1.00 98.19 269 TYR A O 1
ATOM 2146 N N . TYR A 1 270 ? -7.619 13.248 3.720 1.00 98.62 270 TYR A N 1
ATOM 2147 C CA . TYR A 1 270 ? -7.940 12.212 4.702 1.00 98.62 270 TYR A CA 1
ATOM 2148 C C . TYR A 1 270 ? -6.686 11.694 5.423 1.00 98.62 270 TYR A C 1
ATOM 2150 O O . TYR A 1 270 ? -6.689 11.591 6.649 1.00 98.62 270 TYR A O 1
ATOM 2158 N N . ILE A 1 271 ? -5.595 11.415 4.698 1.00 98.56 271 ILE A N 1
ATOM 2159 C CA . ILE A 1 271 ? -4.335 10.966 5.312 1.00 98.56 271 ILE A CA 1
ATOM 2160 C C . ILE A 1 271 ? -3.729 12.088 6.164 1.00 98.56 271 ILE A C 1
ATOM 2162 O O . ILE A 1 271 ? -3.357 11.844 7.307 1.00 98.56 271 ILE A O 1
ATOM 2166 N N . ALA A 1 272 ? -3.707 13.328 5.666 1.00 98.69 272 ALA A N 1
ATOM 2167 C CA . ALA A 1 272 ? -3.208 14.469 6.435 1.00 98.69 272 ALA A CA 1
ATOM 2168 C C . ALA A 1 272 ? -4.019 14.721 7.723 1.00 98.69 272 ALA A C 1
ATOM 2170 O O . ALA A 1 272 ? -3.446 14.982 8.781 1.00 98.69 272 ALA A O 1
ATOM 2171 N N . ALA A 1 273 ? -5.347 14.581 7.662 1.00 98.75 273 ALA A N 1
ATOM 2172 C CA . ALA A 1 273 ? -6.215 14.647 8.834 1.00 98.75 273 ALA A CA 1
ATOM 2173 C C . ALA A 1 273 ? -5.919 13.516 9.832 1.00 98.75 273 ALA A C 1
ATOM 2175 O O . ALA A 1 273 ? -5.837 13.757 11.037 1.00 98.75 273 ALA A O 1
ATOM 2176 N N . SER A 1 274 ? -5.695 12.301 9.324 1.00 98.75 274 SER A N 1
ATOM 2177 C CA . SER A 1 274 ? -5.336 11.122 10.123 1.00 98.75 274 SER A CA 1
ATOM 2178 C C . SER A 1 274 ? -4.002 11.312 10.851 1.00 98.75 274 SER A C 1
ATOM 2180 O O . SER A 1 274 ? -3.890 10.969 12.024 1.00 98.75 274 SER A O 1
ATOM 2182 N N . SER A 1 275 ? -3.015 11.950 10.215 1.00 98.81 275 SER A N 1
ATOM 2183 C CA . SER A 1 275 ? -1.751 12.307 10.867 1.00 98.81 275 SER A CA 1
ATOM 2184 C C . SER A 1 275 ? -1.957 13.236 12.067 1.00 98.81 275 SER A C 1
ATOM 2186 O O . SER A 1 275 ? -1.386 13.021 13.134 1.00 98.81 275 SER A O 1
ATOM 2188 N N . HIS A 1 276 ? -2.797 14.266 11.928 1.00 98.69 276 HIS A N 1
ATOM 2189 C CA . HIS A 1 276 ? -3.106 15.165 13.042 1.00 98.69 276 HIS A CA 1
ATOM 2190 C C . HIS A 1 276 ? -3.935 14.491 14.142 1.00 98.69 276 HIS A C 1
ATOM 2192 O O . HIS A 1 276 ? -3.720 14.782 15.319 1.00 98.69 276 HIS A O 1
ATOM 2198 N N . LEU A 1 277 ? -4.823 13.558 13.791 1.00 98.50 277 LEU A N 1
ATOM 2199 C CA . LEU A 1 277 ? -5.534 12.729 14.764 1.00 98.50 277 LEU A CA 1
ATOM 2200 C C . LEU A 1 277 ? -4.563 11.885 15.605 1.00 98.50 277 LEU A C 1
ATOM 2202 O O . LEU A 1 277 ? -4.702 11.844 16.828 1.00 98.50 277 LEU A O 1
ATOM 2206 N N . ALA A 1 278 ? -3.567 11.258 14.978 1.00 97.75 278 ALA A N 1
ATOM 2207 C CA . ALA A 1 278 ? -2.562 10.473 15.689 1.00 97.75 278 ALA A CA 1
ATOM 2208 C C . ALA A 1 278 ? -1.763 11.339 16.682 1.00 97.75 278 ALA A C 1
ATOM 2210 O O . ALA A 1 278 ? -1.613 10.967 17.849 1.00 97.75 278 ALA A O 1
ATOM 2211 N N . ILE A 1 279 ? -1.343 12.547 16.275 1.00 97.81 279 ILE A N 1
ATOM 2212 C CA . ILE A 1 279 ? -0.677 13.508 17.176 1.00 97.81 279 ILE A CA 1
ATOM 2213 C C . ILE A 1 279 ? -1.601 13.898 18.336 1.00 97.81 279 ILE A C 1
ATOM 2215 O O . ILE A 1 279 ? -1.175 13.885 19.492 1.00 97.81 279 ILE A O 1
ATOM 2219 N N . TYR A 1 280 ? -2.872 14.208 18.059 1.00 97.38 280 TYR A N 1
ATOM 2220 C CA . TYR A 1 280 ? -3.865 14.502 19.096 1.00 97.38 280 TYR A CA 1
ATOM 2221 C C . TYR A 1 280 ? -3.956 13.365 20.121 1.00 97.38 280 TYR A C 1
ATOM 2223 O O . TYR A 1 280 ? -3.853 13.620 21.322 1.00 97.38 280 TYR A O 1
ATOM 2231 N N . ARG A 1 281 ? -4.071 12.112 19.666 1.00 95.44 281 ARG A N 1
ATOM 2232 C CA . ARG A 1 281 ? -4.166 10.939 20.547 1.00 95.44 281 ARG A CA 1
ATOM 2233 C C . ARG A 1 281 ? -2.926 10.792 21.425 1.00 95.44 281 ARG A C 1
ATOM 2235 O O . ARG A 1 281 ? -3.072 10.621 22.636 1.00 95.44 281 ARG A O 1
ATOM 2242 N N . GLN A 1 282 ? -1.730 10.948 20.852 1.00 93.56 282 GLN A N 1
ATOM 2243 C CA . GLN A 1 282 ? -0.460 10.848 21.581 1.00 93.56 282 GLN A CA 1
ATOM 2244 C C . GLN A 1 282 ? -0.256 11.981 22.593 1.00 93.56 282 GLN A C 1
ATOM 2246 O O . GLN A 1 282 ? 0.256 11.751 23.684 1.00 93.56 282 GLN A O 1
ATOM 2251 N N . LYS A 1 283 ? -0.654 13.210 22.250 1.00 93.94 283 LYS A N 1
ATOM 2252 C CA . LYS A 1 283 ? -0.436 14.400 23.086 1.00 93.94 283 LYS A CA 1
ATOM 2253 C C . LYS A 1 283 ? -1.583 14.691 24.048 1.00 93.94 283 LYS A C 1
ATOM 2255 O O . LYS A 1 283 ? -1.429 15.563 24.899 1.00 93.94 283 LYS A O 1
ATOM 2260 N N . SER A 1 284 ? -2.711 13.987 23.936 1.00 88.44 284 SER A N 1
ATOM 2261 C CA . SER A 1 284 ? -3.930 14.257 24.713 1.00 88.44 284 SER A CA 1
ATOM 2262 C C . SER A 1 284 ? -3.692 14.295 26.225 1.00 88.44 284 SER A C 1
ATOM 2264 O O . SER A 1 284 ? -4.288 15.119 26.916 1.00 88.44 284 SER A O 1
ATOM 2266 N N . HIS A 1 285 ? -2.781 13.459 26.723 1.00 84.00 285 HIS A N 1
ATOM 2267 C CA . HIS A 1 285 ? -2.403 13.413 28.129 1.00 84.00 285 HIS A CA 1
ATOM 2268 C C . HIS A 1 285 ? -1.221 14.342 28.453 1.00 84.00 285 HIS A C 1
ATOM 2270 O O . HIS A 1 285 ? -1.285 15.121 29.403 1.00 84.00 285 HIS A O 1
ATOM 2276 N N . ASP A 1 286 ? -0.157 14.294 27.650 1.00 89.44 286 ASP A N 1
ATOM 2277 C CA . ASP A 1 286 ? 1.113 14.950 27.986 1.00 89.44 286 ASP A CA 1
ATOM 2278 C C . ASP A 1 286 ? 1.125 16.451 27.673 1.00 89.44 286 ASP A C 1
ATOM 2280 O O . ASP A 1 286 ? 1.869 17.225 28.273 1.00 89.44 286 ASP A O 1
ATOM 2284 N N . SER A 1 287 ? 0.345 16.891 26.686 1.00 94.56 287 SER A N 1
ATOM 2285 C CA . SER A 1 287 ? 0.316 18.283 26.228 1.00 94.56 287 SER A CA 1
ATOM 2286 C C . SER A 1 287 ? -1.066 18.652 25.672 1.00 94.56 287 SER A C 1
ATOM 2288 O O . SER A 1 287 ? -1.227 18.794 24.456 1.00 94.56 287 SER A O 1
ATOM 2290 N N . PRO A 1 288 ? -2.073 18.870 26.545 1.00 93.12 288 PRO A N 1
ATOM 2291 C CA . PRO A 1 288 ? -3.460 19.096 26.127 1.00 93.12 288 PRO A CA 1
ATOM 2292 C C . PRO A 1 288 ? -3.658 20.294 25.187 1.00 93.12 288 PRO A C 1
ATOM 2294 O O . PRO A 1 288 ? -4.521 20.259 24.313 1.00 93.12 288 PRO A O 1
ATOM 2297 N N . ALA A 1 289 ? -2.849 21.349 25.333 1.00 95.06 289 ALA A N 1
ATOM 2298 C CA . ALA A 1 289 ? -2.902 22.514 24.447 1.00 95.06 289 ALA A CA 1
ATOM 2299 C C . ALA A 1 289 ? -2.506 22.154 23.003 1.00 95.06 289 ALA A C 1
ATOM 2301 O O . ALA A 1 289 ? -3.235 22.479 22.068 1.00 95.06 289 ALA A O 1
ATOM 2302 N N . VAL A 1 290 ? -1.402 21.415 22.840 1.00 95.69 290 VAL A N 1
ATOM 2303 C CA . VAL A 1 290 ? -0.927 20.914 21.539 1.00 95.69 290 VAL A CA 1
ATOM 2304 C C . VAL A 1 290 ? -1.936 19.927 20.953 1.00 95.69 290 VAL A C 1
ATOM 2306 O O . VAL A 1 290 ? -2.295 20.019 19.782 1.00 95.69 290 VAL A O 1
ATOM 2309 N N . ALA A 1 291 ? -2.464 19.022 21.781 1.00 95.50 291 ALA A N 1
ATOM 2310 C CA . ALA A 1 291 ? -3.488 18.075 21.357 1.00 95.50 291 ALA A CA 1
ATOM 2311 C C . ALA A 1 291 ? -4.724 18.791 20.793 1.00 95.50 291 ALA A C 1
ATOM 2313 O O . ALA A 1 291 ? -5.205 18.433 19.722 1.00 95.50 291 ALA A O 1
ATOM 2314 N N . LYS A 1 292 ? -5.207 19.842 21.468 1.00 96.31 292 LYS A N 1
ATOM 2315 C CA . LYS A 1 292 ? -6.365 20.621 21.014 1.00 96.31 292 LYS A CA 1
ATOM 2316 C C . LYS A 1 292 ? -6.125 21.300 19.661 1.00 96.31 292 LYS A C 1
ATOM 2318 O O . LYS A 1 292 ? -7.034 21.322 18.834 1.00 96.31 292 LYS A O 1
ATOM 2323 N N . GLU A 1 293 ? -4.923 21.821 19.418 1.00 97.44 293 GLU A N 1
ATOM 2324 C CA . GLU A 1 293 ? -4.560 22.400 18.118 1.00 97.44 293 GLU A CA 1
ATOM 2325 C C . GLU A 1 293 ? -4.617 21.348 17.002 1.00 97.44 293 GLU A C 1
ATOM 2327 O O . GLU A 1 293 ? -5.236 21.568 15.960 1.00 97.44 293 GLU A O 1
ATOM 2332 N N . HIS A 1 294 ? -4.027 20.175 17.235 1.00 98.25 294 HIS A N 1
ATOM 2333 C CA . HIS A 1 294 ? -4.044 19.090 16.257 1.00 98.25 294 HIS A CA 1
ATOM 2334 C C . HIS A 1 294 ? -5.437 18.485 16.057 1.00 98.25 294 HIS A C 1
ATOM 2336 O O . HIS A 1 294 ? -5.786 18.161 14.924 1.00 98.25 294 HIS A O 1
ATOM 2342 N N . ALA A 1 295 ? -6.271 18.414 17.098 1.00 98.06 295 ALA A N 1
ATOM 2343 C CA . ALA A 1 295 ? -7.672 18.023 16.963 1.00 98.06 295 ALA A CA 1
ATOM 2344 C C . ALA A 1 295 ? -8.433 18.980 16.035 1.00 98.06 295 ALA A C 1
ATOM 2346 O O . ALA A 1 295 ? -9.136 18.529 15.133 1.00 98.06 295 ALA A O 1
ATOM 2347 N N . ALA A 1 296 ? -8.251 20.295 16.203 1.00 98.31 296 ALA A N 1
ATOM 2348 C CA . ALA A 1 296 ? -8.883 21.292 15.341 1.00 98.31 296 ALA A CA 1
ATOM 2349 C C . ALA A 1 296 ? -8.435 21.148 13.876 1.00 98.31 296 ALA A C 1
ATOM 2351 O O . ALA A 1 296 ? -9.283 21.103 12.984 1.00 98.31 296 ALA A O 1
ATOM 2352 N N . LYS A 1 297 ? -7.124 20.984 13.629 1.00 98.38 297 LYS A N 1
ATOM 2353 C CA . LYS A 1 297 ? -6.585 20.736 12.278 1.00 98.38 297 LYS A CA 1
ATOM 2354 C C . LYS A 1 297 ? -7.127 19.440 11.668 1.00 98.38 297 LYS A C 1
ATOM 2356 O O . LYS A 1 297 ? -7.498 19.424 10.497 1.00 98.38 297 LYS A O 1
ATOM 2361 N N . ALA A 1 298 ? -7.201 18.358 12.446 1.00 98.62 298 ALA A N 1
ATOM 2362 C CA . ALA A 1 298 ? -7.747 17.082 11.986 1.00 98.62 298 ALA A CA 1
ATOM 2363 C C . ALA A 1 298 ? -9.217 17.225 11.562 1.00 98.62 298 ALA A C 1
ATOM 2365 O O . ALA A 1 298 ? -9.571 16.831 10.452 1.00 98.62 298 ALA A O 1
ATOM 2366 N N . VAL A 1 299 ? -10.057 17.841 12.403 1.00 98.50 299 VAL A N 1
ATOM 2367 C CA . VAL A 1 299 ? -11.478 18.088 12.100 1.00 98.50 299 VAL A CA 1
ATOM 2368 C C . VAL A 1 299 ? -11.629 18.937 10.839 1.00 98.50 299 VAL A C 1
ATOM 2370 O O . VAL A 1 299 ? -12.402 18.574 9.953 1.00 98.50 299 VAL A O 1
ATOM 2373 N N . GLU A 1 300 ? -10.869 20.027 10.719 1.00 98.19 300 GLU A N 1
ATOM 2374 C CA . GLU A 1 300 ? -10.909 20.902 9.545 1.00 98.19 300 GLU A CA 1
ATOM 2375 C C . GLU A 1 300 ? -10.590 20.132 8.254 1.00 98.19 300 GLU A C 1
ATOM 2377 O O . GLU A 1 300 ? -11.316 20.229 7.260 1.00 98.19 300 GLU A O 1
ATOM 2382 N N . LEU A 1 301 ? -9.517 19.338 8.256 1.00 98.38 301 LEU A N 1
ATOM 2383 C CA . LEU A 1 301 ? -9.110 18.560 7.090 1.00 98.38 301 LEU A CA 1
ATOM 2384 C C . LEU A 1 301 ? -10.111 17.442 6.765 1.00 98.38 301 LEU A C 1
ATOM 2386 O O . LEU A 1 301 ? -10.449 17.267 5.593 1.00 98.38 301 LEU A O 1
ATOM 2390 N N . PHE A 1 302 ? -10.644 16.736 7.767 1.00 98.38 302 PHE A N 1
ATOM 2391 C CA . PHE A 1 302 ? -11.681 15.722 7.562 1.00 98.38 302 PHE A CA 1
ATOM 2392 C C . PHE A 1 302 ? -12.958 16.318 6.956 1.00 98.38 302 PHE A C 1
ATOM 2394 O O . PHE A 1 302 ? -13.503 15.757 6.007 1.00 98.38 302 PHE A O 1
ATOM 2401 N N . GLN A 1 303 ? -13.388 17.498 7.406 1.00 96.00 303 GLN A N 1
ATOM 2402 C CA . GLN A 1 303 ? -14.545 18.201 6.838 1.00 96.00 303 GLN A CA 1
ATOM 2403 C C . GLN A 1 303 ? -14.317 18.669 5.393 1.00 96.00 303 GLN A C 1
ATOM 2405 O O . GLN A 1 303 ? -15.271 18.822 4.625 1.00 96.00 303 GLN A O 1
ATOM 2410 N N . ARG A 1 304 ? -13.061 18.853 4.966 1.00 95.50 304 ARG A N 1
ATOM 2411 C CA . ARG A 1 304 ? -12.739 19.144 3.560 1.00 95.50 304 ARG A CA 1
ATOM 2412 C C . ARG A 1 304 ? -12.893 17.917 2.658 1.00 95.50 304 ARG A C 1
ATOM 2414 O O . ARG A 1 304 ? -13.166 18.107 1.470 1.00 95.50 304 ARG A O 1
ATOM 2421 N N . VAL A 1 305 ? -12.760 16.690 3.170 1.00 95.62 305 VAL A N 1
ATOM 2422 C CA . VAL A 1 305 ? -12.751 15.445 2.372 1.00 95.62 305 VAL A CA 1
ATOM 2423 C C . VAL A 1 305 ? -13.994 15.293 1.476 1.00 95.62 305 VAL A C 1
ATOM 2425 O O . VAL A 1 305 ? -13.804 15.158 0.260 1.00 95.62 305 VAL A O 1
ATOM 2428 N N . PRO A 1 306 ? -15.247 15.402 1.975 1.00 93.06 306 PRO A N 1
ATOM 2429 C CA . PRO A 1 306 ? -16.440 15.240 1.137 1.00 93.06 306 PRO A CA 1
ATOM 2430 C C . PRO A 1 306 ? -16.505 16.241 -0.022 1.00 93.06 306 PRO A C 1
ATOM 2432 O O . PRO A 1 306 ? -16.925 15.900 -1.123 1.00 93.06 306 PRO A O 1
ATOM 2435 N N . SER A 1 307 ? -16.014 17.469 0.189 1.00 92.44 307 SER A N 1
ATOM 2436 C CA . SER A 1 307 ? -15.987 18.511 -0.848 1.00 92.44 307 SER A CA 1
ATOM 2437 C C . SER A 1 307 ? -15.011 18.217 -1.991 1.00 92.44 307 SER A C 1
ATOM 2439 O O . SER A 1 307 ? -15.065 18.878 -3.029 1.00 92.44 307 SER A O 1
ATOM 2441 N N . GLN A 1 308 ? -14.074 17.283 -1.803 1.00 90.94 308 GLN A N 1
ATOM 2442 C CA . GLN A 1 308 ? -13.070 16.905 -2.800 1.00 90.94 308 GLN A CA 1
ATOM 2443 C C . GLN A 1 308 ? -13.377 15.562 -3.469 1.00 90.94 308 GLN A C 1
ATOM 2445 O O . GLN A 1 308 ? -12.884 15.323 -4.574 1.00 90.94 308 GLN A O 1
ATOM 2450 N N . ALA A 1 309 ? -14.190 14.717 -2.834 1.00 88.12 309 ALA A N 1
ATOM 2451 C CA . ALA A 1 309 ? -14.570 13.409 -3.346 1.00 88.12 309 ALA A CA 1
ATOM 2452 C C . ALA A 1 309 ? -15.454 13.518 -4.602 1.00 88.12 309 ALA A C 1
ATOM 2454 O O . ALA A 1 309 ? -16.285 14.416 -4.742 1.00 88.12 309 ALA A O 1
ATOM 2455 N N . GLY A 1 310 ? -15.264 12.610 -5.562 1.00 80.69 310 GLY A N 1
ATOM 2456 C CA . GLY A 1 310 ? -16.105 12.489 -6.756 1.00 80.69 310 GLY A CA 1
ATOM 2457 C C . GLY A 1 310 ? -15.923 13.587 -7.812 1.00 80.69 310 GLY A C 1
ATOM 2458 O O . GLY A 1 310 ? -16.571 13.523 -8.862 1.00 80.69 310 GLY A O 1
ATOM 2459 N N . LYS A 1 311 ? -15.023 14.559 -7.585 1.00 82.06 311 LYS A N 1
ATOM 2460 C CA . LYS A 1 311 ? -14.632 15.582 -8.577 1.00 82.06 311 LYS A CA 1
ATOM 2461 C C . LYS A 1 311 ? -13.970 14.976 -9.809 1.00 82.06 311 LYS A C 1
ATOM 2463 O O . LYS A 1 311 ? -14.127 15.486 -10.917 1.00 82.06 311 LYS A O 1
ATOM 2468 N N . LYS A 1 312 ? -13.216 13.894 -9.614 1.00 78.88 312 LYS A N 1
ATOM 2469 C CA . LYS A 1 312 ? -12.671 13.071 -10.692 1.00 78.88 312 LYS A CA 1
ATOM 2470 C C . LYS A 1 312 ? -13.425 11.753 -10.720 1.00 78.88 312 LYS A C 1
ATOM 2472 O O . LYS A 1 312 ? -13.675 11.140 -9.687 1.00 78.88 312 LYS A O 1
ATOM 2477 N N . LYS A 1 313 ? -13.802 11.334 -11.924 1.00 72.88 313 LYS A N 1
ATOM 2478 C CA . LYS A 1 313 ? -14.483 10.067 -12.169 1.00 72.88 313 LYS A CA 1
ATOM 2479 C C . LYS A 1 313 ? -13.679 9.274 -13.179 1.00 72.88 313 LYS A C 1
ATOM 2481 O O . LYS A 1 313 ? -13.176 9.837 -14.149 1.00 72.88 313 LYS A O 1
ATOM 2486 N N . PHE A 1 314 ? -13.599 7.973 -12.968 1.00 61.91 314 PHE A N 1
ATOM 2487 C CA . PHE A 1 314 ? -13.023 7.041 -13.919 1.00 61.91 314 PHE A CA 1
ATOM 2488 C C . PHE A 1 314 ? -14.151 6.218 -14.537 1.00 61.91 314 PHE A C 1
ATOM 2490 O O . PHE A 1 314 ? -14.915 5.585 -13.812 1.00 61.91 314 PHE A O 1
ATOM 2497 N N . MET A 1 315 ? -14.302 6.261 -15.865 1.00 66.56 315 MET A N 1
ATOM 2498 C CA . MET A 1 315 ? -15.417 5.604 -16.570 1.00 66.56 315 MET A CA 1
ATOM 2499 C C . MET A 1 315 ? -16.789 5.902 -15.930 1.00 66.56 315 MET A C 1
ATOM 2501 O O . MET A 1 315 ? -17.578 5.001 -15.656 1.00 66.56 315 MET A O 1
ATOM 2505 N N . ALA A 1 316 ? -17.038 7.182 -15.627 1.00 73.25 316 ALA A N 1
ATOM 2506 C CA . ALA A 1 316 ? -18.229 7.687 -14.931 1.00 73.25 316 ALA A CA 1
ATOM 2507 C C . ALA A 1 316 ? -18.457 7.173 -13.489 1.00 73.25 316 ALA A C 1
ATOM 2509 O O . ALA A 1 316 ? -19.427 7.585 -12.851 1.00 73.25 316 ALA A O 1
ATOM 2510 N N . ARG A 1 317 ? -17.553 6.357 -12.930 1.00 75.88 317 ARG A N 1
ATOM 2511 C CA . ARG A 1 317 ? -17.571 5.912 -11.529 1.00 75.88 317 ARG A CA 1
ATOM 2512 C C . ARG A 1 317 ? -16.663 6.782 -10.662 1.00 75.88 317 ARG A C 1
ATOM 2514 O O . ARG A 1 317 ? -15.657 7.306 -11.138 1.00 75.88 317 ARG A O 1
ATOM 2521 N N . GLN A 1 318 ? -17.024 6.950 -9.392 1.00 80.25 318 GLN A N 1
ATOM 2522 C CA . GLN A 1 318 ? -16.133 7.580 -8.414 1.00 80.25 318 GLN A CA 1
ATOM 2523 C C . GLN A 1 318 ? -14.895 6.707 -8.178 1.00 80.25 318 GLN A C 1
ATOM 2525 O O . GLN A 1 318 ? -14.931 5.492 -8.388 1.00 80.25 318 GLN A O 1
ATOM 2530 N N . LEU A 1 319 ? -13.797 7.334 -7.758 1.00 82.69 319 LEU A N 1
ATOM 2531 C CA . LEU A 1 319 ? -12.587 6.609 -7.387 1.00 82.69 319 LEU A CA 1
ATOM 2532 C C . LEU A 1 319 ? -12.859 5.729 -6.155 1.00 82.69 319 LEU A C 1
ATOM 2534 O O . LEU A 1 319 ? -13.538 6.191 -5.239 1.00 82.69 319 LEU A O 1
ATOM 2538 N N . PRO A 1 320 ? -12.309 4.502 -6.076 1.00 86.75 320 PRO A N 1
ATOM 2539 C CA . PRO A 1 320 ? -12.571 3.605 -4.948 1.00 86.75 320 PRO A CA 1
ATOM 2540 C C . PRO A 1 320 ? -12.263 4.227 -3.580 1.00 86.75 320 PRO A C 1
ATOM 2542 O O . PRO A 1 320 ? -13.050 4.087 -2.649 1.00 86.75 320 PRO A O 1
ATOM 2545 N N . PHE A 1 321 ? -11.162 4.977 -3.469 1.00 89.12 321 PHE A N 1
ATOM 2546 C CA . PHE A 1 321 ? -10.840 5.670 -2.224 1.00 89.12 321 PHE A CA 1
ATOM 2547 C C . PHE A 1 321 ? -11.746 6.861 -1.929 1.00 89.12 321 PHE A C 1
ATOM 2549 O O . PHE A 1 321 ? -11.975 7.118 -0.758 1.00 89.12 321 PHE A O 1
ATOM 2556 N N . ASP A 1 322 ? -12.292 7.552 -2.935 1.00 91.06 322 ASP A N 1
ATOM 2557 C CA . ASP A 1 322 ? -13.264 8.628 -2.695 1.00 91.06 322 ASP A CA 1
ATOM 2558 C C . ASP A 1 322 ? -14.528 8.066 -2.031 1.00 91.06 322 ASP A C 1
ATOM 2560 O O . ASP A 1 322 ? -15.069 8.692 -1.120 1.00 91.06 322 ASP A O 1
ATOM 2564 N N . VAL A 1 323 ? -14.962 6.869 -2.450 1.00 91.69 323 VAL A N 1
ATOM 2565 C CA . VAL A 1 323 ? -16.080 6.141 -1.829 1.00 91.69 323 VAL A CA 1
ATOM 2566 C C . VAL A 1 323 ? -15.729 5.758 -0.389 1.00 91.69 323 VAL A C 1
ATOM 2568 O O . VAL A 1 323 ? -16.472 6.126 0.521 1.00 91.69 323 VAL A O 1
ATOM 2571 N N . PHE A 1 324 ? -14.567 5.124 -0.183 1.00 94.62 324 PHE A N 1
ATOM 2572 C CA . PHE A 1 324 ? -14.073 4.711 1.137 1.00 94.62 324 PHE A CA 1
ATOM 2573 C C . PHE A 1 324 ? -14.015 5.874 2.131 1.00 94.62 324 PHE A C 1
ATOM 2575 O O . PHE A 1 324 ? -14.641 5.826 3.191 1.00 94.62 324 PHE A O 1
ATOM 2582 N N . VAL A 1 325 ? -13.302 6.954 1.789 1.00 96.38 325 VAL A N 1
ATOM 2583 C CA . VAL A 1 325 ? -13.106 8.067 2.729 1.00 96.38 325 VAL A CA 1
ATOM 2584 C C . VAL A 1 325 ? -14.420 8.793 2.998 1.00 96.38 325 VAL A C 1
ATOM 2586 O O . VAL A 1 325 ? -14.691 9.139 4.141 1.00 96.38 325 VAL A O 1
ATOM 2589 N N . SER A 1 326 ? -15.284 8.961 1.990 1.00 95.25 326 SER A N 1
ATOM 2590 C CA . SER A 1 326 ? -16.592 9.599 2.190 1.00 95.25 326 SER A CA 1
ATOM 2591 C C . SER A 1 326 ? -17.479 8.776 3.124 1.00 95.25 326 SER A C 1
ATOM 2593 O O . SER A 1 326 ? -18.105 9.336 4.022 1.00 95.25 326 SER A O 1
ATOM 2595 N N . ARG A 1 327 ? -17.500 7.444 2.966 1.00 96.19 327 ARG A N 1
ATOM 2596 C CA . ARG A 1 327 ? -18.230 6.540 3.864 1.00 96.19 327 ARG A CA 1
ATOM 2597 C C . ARG A 1 327 ? -17.698 6.626 5.295 1.00 96.19 327 ARG A C 1
ATOM 2599 O O . ARG A 1 327 ? -18.507 6.713 6.214 1.00 96.19 327 ARG A O 1
ATOM 2606 N N . LYS A 1 328 ? -16.374 6.630 5.498 1.00 97.69 328 LYS A N 1
ATOM 2607 C CA . LYS A 1 328 ? -15.759 6.744 6.835 1.00 97.69 328 LYS A CA 1
ATOM 2608 C C . LYS A 1 328 ? -16.160 8.038 7.539 1.00 97.69 328 LYS A C 1
ATOM 2610 O O . LYS A 1 328 ? -16.598 7.983 8.684 1.00 97.69 328 LYS A O 1
ATOM 2615 N N . ILE A 1 329 ? -16.119 9.173 6.836 1.00 98.00 329 ILE A N 1
ATOM 2616 C CA . ILE A 1 329 ? -16.588 10.454 7.387 1.00 98.00 329 ILE A CA 1
ATOM 2617 C C . ILE A 1 329 ? -18.064 10.369 7.790 1.00 98.00 329 ILE A C 1
ATOM 2619 O O . ILE A 1 329 ? -18.399 10.700 8.924 1.00 98.00 329 ILE A O 1
ATOM 2623 N N . LEU A 1 330 ? -18.935 9.842 6.922 1.00 97.44 330 LEU A N 1
ATOM 2624 C CA . LEU A 1 330 ? -20.359 9.670 7.236 1.00 97.44 330 LEU A CA 1
ATOM 2625 C C . LEU A 1 330 ? -20.594 8.728 8.432 1.00 97.44 330 LEU A C 1
ATOM 2627 O O . LEU A 1 330 ? -21.481 8.985 9.248 1.00 97.44 330 LEU A O 1
ATOM 2631 N N . LYS A 1 331 ? -19.794 7.657 8.566 1.00 97.44 331 LYS A N 1
ATOM 2632 C CA . LYS A 1 331 ? -19.817 6.741 9.721 1.00 97.44 331 LYS A CA 1
ATOM 2633 C C . LYS A 1 331 ? -19.535 7.503 11.009 1.00 97.44 331 LYS A C 1
ATOM 2635 O O . LYS A 1 331 ? -20.320 7.416 11.951 1.00 97.44 331 LYS A O 1
ATOM 2640 N N . TRP A 1 332 ? -18.458 8.282 11.037 1.00 98.00 332 TRP A N 1
ATOM 2641 C CA . TRP A 1 332 ? -18.055 9.027 12.228 1.00 98.00 332 TRP A CA 1
ATOM 2642 C C . TRP A 1 332 ? -18.991 10.198 12.540 1.00 98.00 332 TRP A C 1
ATOM 2644 O O . TRP A 1 332 ? -19.281 10.433 13.706 1.00 98.00 332 TRP A O 1
ATOM 2654 N N . GLU A 1 333 ? -19.558 10.874 11.538 1.00 97.94 333 GLU A N 1
ATOM 2655 C CA . GLU A 1 333 ? -20.594 11.896 11.748 1.00 97.94 333 GLU A CA 1
ATOM 2656 C C . GLU A 1 333 ? -21.880 11.309 12.342 1.00 97.94 333 GLU A C 1
ATOM 2658 O O . GLU A 1 333 ? -22.464 11.886 13.262 1.00 97.94 333 GLU A O 1
ATOM 2663 N N . SER A 1 334 ? -22.337 10.163 11.824 1.00 97.38 334 SER A N 1
ATOM 2664 C CA . SER A 1 334 ? -23.503 9.452 12.362 1.00 97.38 334 SER A CA 1
ATOM 2665 C C . SER A 1 334 ? -23.256 9.026 13.805 1.00 97.38 334 SER A C 1
ATOM 2667 O O . SER A 1 334 ? -24.094 9.243 14.678 1.00 97.38 334 SER A O 1
ATOM 2669 N N . ARG A 1 335 ? -22.074 8.468 14.060 1.00 96.50 335 ARG A N 1
ATOM 2670 C CA . ARG A 1 335 ? -21.641 8.005 15.373 1.00 96.50 335 ARG A CA 1
ATOM 2671 C C . ARG A 1 335 ? -21.501 9.152 16.373 1.00 96.50 335 ARG A C 1
ATOM 2673 O O . ARG A 1 335 ? -21.998 9.025 17.480 1.00 96.50 335 ARG A O 1
ATOM 2680 N N . ALA A 1 336 ? -20.915 10.286 15.987 1.00 97.81 336 ALA A N 1
ATOM 2681 C CA . ALA A 1 336 ? -20.806 11.473 16.840 1.00 97.81 336 ALA A CA 1
ATOM 2682 C C . ALA A 1 336 ? -22.185 11.951 17.324 1.00 97.81 336 ALA A C 1
ATOM 2684 O O . ALA A 1 336 ? -22.369 12.237 18.507 1.00 97.81 336 ALA A O 1
ATOM 2685 N N . LYS A 1 337 ? -23.183 11.951 16.427 1.00 97.81 337 LYS A N 1
ATOM 2686 C CA . LYS A 1 337 ? -24.577 12.291 16.755 1.00 97.81 337 LYS A CA 1
ATOM 2687 C C . LYS A 1 337 ? -25.222 11.264 17.683 1.00 97.81 337 LYS A C 1
ATOM 2689 O O . LYS A 1 337 ? -25.822 11.644 18.681 1.00 97.81 337 LYS A O 1
ATOM 2694 N N . GLU A 1 338 ? -25.098 9.975 17.370 1.00 97.00 338 GLU A N 1
ATOM 2695 C CA . GLU A 1 338 ? -25.658 8.886 18.182 1.00 97.00 338 GLU A CA 1
ATOM 2696 C C . GLU A 1 338 ? -25.033 8.840 19.583 1.00 97.00 338 GLU A C 1
ATOM 2698 O O . GLU A 1 338 ? -25.693 8.557 20.585 1.00 97.00 338 GLU A O 1
ATOM 2703 N N . TRP A 1 339 ? -23.732 9.107 19.661 1.00 96.94 339 TRP A N 1
ATOM 2704 C CA . TRP A 1 339 ? -22.975 9.027 20.897 1.00 96.94 339 TRP A CA 1
ATOM 2705 C C . TRP A 1 339 ? -23.014 10.305 21.718 1.00 96.94 339 TRP A C 1
ATOM 2707 O O . TRP A 1 339 ? -22.701 10.230 22.907 1.00 96.94 339 TRP A O 1
ATOM 2717 N N . ASN A 1 340 ? -23.458 11.409 21.111 1.00 97.06 340 ASN A N 1
ATOM 2718 C CA . ASN A 1 340 ? -23.438 12.759 21.657 1.00 97.06 340 ASN A CA 1
ATOM 2719 C C . ASN A 1 340 ? -22.027 13.170 22.114 1.00 97.06 340 ASN A C 1
ATOM 2721 O O . ASN A 1 340 ? -21.817 13.558 23.263 1.00 97.06 340 ASN A O 1
ATOM 2725 N N . VAL A 1 341 ? -21.061 13.019 21.206 1.00 97.50 341 VAL A N 1
ATOM 2726 C CA . VAL A 1 341 ? -19.640 13.345 21.405 1.00 97.50 341 VAL A CA 1
ATOM 2727 C C . VAL A 1 341 ? -19.126 14.197 20.249 1.00 97.50 341 VAL A C 1
ATOM 2729 O O . VAL A 1 341 ? -19.759 14.269 19.192 1.00 97.50 341 VAL A O 1
ATOM 2732 N N . ASP A 1 342 ? -17.966 14.824 20.430 1.00 96.56 342 ASP A N 1
ATOM 2733 C CA . ASP A 1 342 ? -17.312 15.565 19.356 1.00 96.56 342 ASP A CA 1
ATOM 2734 C C . ASP A 1 342 ? -16.891 14.624 18.216 1.00 96.56 342 ASP A C 1
ATOM 2736 O O . ASP A 1 342 ? -16.570 13.454 18.430 1.00 96.56 342 ASP A O 1
ATOM 2740 N N . PHE A 1 343 ? -16.846 15.139 16.981 1.00 97.75 343 PHE A N 1
ATOM 2741 C CA . PHE A 1 343 ? -16.476 14.344 15.801 1.00 97.75 343 PHE A CA 1
ATOM 2742 C C . PHE A 1 343 ? -15.140 13.607 15.981 1.00 97.75 343 PHE A C 1
ATOM 2744 O O . PHE A 1 343 ? -15.031 12.445 15.602 1.00 97.75 343 PHE A O 1
ATOM 2751 N N . ILE A 1 344 ? -14.146 14.265 16.589 1.00 96.69 344 ILE A N 1
ATOM 2752 C CA . ILE A 1 344 ? -12.813 13.692 16.818 1.00 96.69 344 ILE A CA 1
ATOM 2753 C C . ILE A 1 344 ? -12.858 12.457 17.736 1.00 96.69 344 ILE A C 1
ATOM 2755 O O . ILE A 1 344 ? -12.119 11.503 17.504 1.00 96.69 344 ILE A O 1
ATOM 2759 N N . ASP A 1 345 ? -13.772 12.442 18.713 1.00 94.88 345 ASP A N 1
ATOM 2760 C CA . ASP A 1 345 ? -13.950 11.357 19.687 1.00 94.88 345 ASP A CA 1
ATOM 2761 C C . ASP A 1 345 ? -14.807 10.205 19.138 1.00 94.88 345 ASP A C 1
ATOM 2763 O O . ASP A 1 345 ? -14.848 9.119 19.718 1.00 94.88 345 ASP A O 1
ATOM 2767 N N . ALA A 1 346 ? -15.490 10.422 18.010 1.00 97.12 346 ALA A N 1
ATOM 2768 C CA . ALA A 1 346 ? -16.226 9.385 17.297 1.00 97.12 346 ALA A CA 1
ATOM 2769 C C . ALA A 1 346 ? -15.335 8.573 16.339 1.00 97.12 346 ALA A C 1
ATOM 2771 O O . ALA A 1 346 ? -15.753 7.519 15.854 1.00 97.12 346 ALA A O 1
ATOM 2772 N N . ILE A 1 347 ? -14.117 9.028 16.039 1.00 97.56 347 ILE A N 1
ATOM 2773 C CA . ILE A 1 347 ? -13.216 8.303 15.137 1.00 97.56 347 ILE A CA 1
ATOM 2774 C C . ILE A 1 347 ? -12.709 7.036 15.835 1.00 97.56 347 ILE A C 1
ATOM 2776 O O . ILE A 1 347 ? -12.124 7.111 16.915 1.00 97.56 347 ILE A O 1
ATOM 2780 N N . GLY A 1 348 ? -12.940 5.882 15.205 1.00 96.19 348 GLY A N 1
ATOM 2781 C CA . GLY A 1 348 ? -12.625 4.558 15.747 1.00 96.19 348 GLY A CA 1
ATOM 2782 C C . GLY A 1 348 ? -11.148 4.176 15.627 1.00 96.19 348 GLY A C 1
ATOM 2783 O O . GLY A 1 348 ? -10.266 4.921 16.062 1.00 96.19 348 GLY A O 1
ATOM 2784 N N . VAL A 1 349 ? -10.863 3.002 15.061 1.00 97.88 349 VAL A N 1
ATOM 2785 C CA . VAL A 1 349 ? -9.482 2.526 14.858 1.00 97.88 349 VAL A CA 1
ATOM 2786 C C . VAL A 1 349 ? -8.692 3.556 14.052 1.00 97.88 349 VAL A C 1
ATOM 2788 O O . VAL A 1 349 ? -9.261 4.282 13.241 1.00 97.88 349 VAL A O 1
ATOM 2791 N N . ASP A 1 350 ? -7.391 3.682 14.330 1.00 97.62 350 ASP A N 1
ATOM 2792 C CA . ASP A 1 350 ? -6.565 4.736 13.747 1.00 97.62 350 ASP A CA 1
ATOM 2793 C C . ASP A 1 350 ? -6.547 4.692 12.207 1.00 97.62 350 ASP A C 1
ATOM 2795 O O . ASP A 1 350 ? -5.965 3.769 11.624 1.00 97.62 350 ASP A O 1
ATOM 2799 N N . PRO A 1 351 ? -7.148 5.688 11.524 1.00 98.31 351 PRO A N 1
ATOM 2800 C CA . PRO A 1 351 ? -7.168 5.718 10.072 1.00 98.31 351 PRO A CA 1
ATOM 2801 C C . PRO A 1 351 ? -5.771 5.905 9.467 1.00 98.31 351 PRO A C 1
ATOM 2803 O O . PRO A 1 351 ? -5.587 5.587 8.294 1.00 98.31 351 PRO A O 1
ATOM 2806 N N . PHE A 1 352 ? -4.774 6.369 10.231 1.00 98.62 352 PHE A N 1
ATOM 2807 C CA . PHE A 1 352 ? -3.379 6.408 9.787 1.00 98.62 352 PHE A CA 1
ATOM 2808 C C . PHE A 1 352 ? -2.828 4.987 9.586 1.00 98.62 352 PHE A C 1
ATOM 2810 O O . PHE A 1 352 ? -2.255 4.688 8.537 1.00 98.62 352 PHE A O 1
ATOM 2817 N N . GLU A 1 353 ? -3.094 4.083 10.532 1.00 98.62 353 GLU A N 1
ATOM 2818 C CA . GLU A 1 353 ? -2.696 2.668 10.469 1.00 98.62 353 GLU A CA 1
ATOM 2819 C C . GLU A 1 353 ? -3.463 1.901 9.381 1.00 98.62 353 GLU A C 1
ATOM 2821 O O . GLU A 1 353 ? -2.890 1.079 8.661 1.00 98.62 353 GLU A O 1
ATOM 2826 N N . GLU A 1 354 ? -4.743 2.228 9.163 1.00 97.69 354 GLU A N 1
ATOM 2827 C CA . GLU A 1 354 ? -5.488 1.713 8.005 1.00 97.69 354 GLU A CA 1
ATOM 2828 C C . GLU A 1 354 ? -4.798 2.091 6.684 1.00 97.69 354 GLU A C 1
ATOM 2830 O O . GLU A 1 354 ? -4.691 1.270 5.769 1.00 97.69 354 GLU A O 1
ATOM 2835 N N . MET A 1 355 ? -4.287 3.322 6.571 1.00 97.56 355 MET A N 1
ATOM 2836 C CA . MET A 1 355 ? -3.581 3.776 5.370 1.00 97.56 355 MET A CA 1
ATOM 2837 C C . MET A 1 355 ? -2.219 3.097 5.206 1.00 97.56 355 MET A C 1
ATOM 2839 O O . MET A 1 355 ? -1.865 2.748 4.077 1.00 97.56 355 MET A O 1
ATOM 2843 N N . ILE A 1 356 ? -1.488 2.829 6.294 1.00 98.12 356 ILE A N 1
ATOM 2844 C CA . ILE A 1 356 ? -0.274 1.997 6.249 1.00 98.12 356 ILE A CA 1
ATOM 2845 C C . ILE A 1 356 ? -0.609 0.626 5.647 1.00 98.12 356 ILE A C 1
ATOM 2847 O O . ILE A 1 356 ? 0.056 0.195 4.698 1.00 98.12 356 ILE A O 1
ATOM 2851 N N . TYR A 1 357 ? -1.680 -0.022 6.115 1.00 96.31 357 TYR A N 1
ATOM 2852 C CA . TYR A 1 357 ? -2.118 -1.317 5.593 1.00 96.31 357 TYR A CA 1
ATOM 2853 C C . TYR A 1 357 ? -2.493 -1.260 4.104 1.00 96.31 357 TYR A C 1
ATOM 2855 O O . TYR A 1 357 ? -1.946 -2.012 3.290 1.00 96.31 357 TYR A O 1
ATOM 2863 N N . PHE A 1 358 ? -3.371 -0.333 3.702 1.00 93.12 358 PHE A N 1
ATOM 2864 C CA . PHE A 1 358 ? -3.819 -0.236 2.308 1.00 93.12 358 PHE A CA 1
ATOM 2865 C C . PHE A 1 358 ? -2.698 0.113 1.326 1.00 93.12 358 PHE A C 1
ATOM 2867 O O . PHE A 1 358 ? -2.783 -0.242 0.146 1.00 93.12 358 PHE A O 1
ATOM 2874 N N . TRP A 1 359 ? -1.634 0.769 1.785 1.00 90.81 359 TRP A N 1
ATOM 2875 C CA . TRP A 1 359 ? -0.448 1.057 0.980 1.00 90.81 359 TRP A CA 1
ATOM 2876 C C . TRP A 1 359 ? 0.692 0.052 1.192 1.00 90.81 359 TRP A C 1
ATOM 2878 O O . TRP A 1 359 ? 1.818 0.330 0.793 1.00 90.81 359 TRP A O 1
ATOM 2888 N N . ASN A 1 360 ? 0.401 -1.130 1.750 1.00 90.44 360 ASN A N 1
ATOM 2889 C CA . ASN A 1 360 ? 1.350 -2.234 1.946 1.00 90.44 360 ASN A CA 1
ATOM 2890 C C . ASN A 1 360 ? 2.615 -1.827 2.725 1.00 90.44 360 ASN A C 1
ATOM 2892 O O . ASN A 1 360 ? 3.710 -2.338 2.468 1.00 90.44 360 ASN A O 1
ATOM 2896 N N . GLY A 1 361 ? 2.463 -0.896 3.670 1.00 93.62 361 GLY A N 1
ATOM 2897 C CA . GLY A 1 361 ? 3.555 -0.306 4.440 1.00 93.62 361 GLY A CA 1
ATOM 2898 C C . GLY A 1 361 ? 4.321 -1.321 5.276 1.00 93.62 361 GLY A C 1
ATOM 2899 O O . GLY A 1 361 ? 5.546 -1.271 5.298 1.00 93.62 361 GLY A O 1
ATOM 2900 N N . HIS A 1 362 ? 3.638 -2.320 5.847 1.00 94.94 362 HIS A N 1
ATOM 2901 C CA . HIS A 1 362 ? 4.275 -3.337 6.692 1.00 94.94 362 HIS A CA 1
ATOM 2902 C C . HIS A 1 362 ? 5.394 -4.116 5.973 1.00 94.94 362 HIS A C 1
ATOM 2904 O O . HIS A 1 362 ? 6.360 -4.534 6.603 1.00 94.94 362 HIS A O 1
ATOM 2910 N N . SER A 1 363 ? 5.321 -4.254 4.642 1.00 91.00 363 SER A N 1
ATOM 2911 C CA . SER A 1 363 ? 6.379 -4.891 3.835 1.00 91.00 363 SER A CA 1
ATOM 2912 C C . SER A 1 363 ? 7.662 -4.054 3.701 1.00 91.00 363 SER A C 1
ATOM 2914 O O . SER A 1 363 ? 8.688 -4.564 3.255 1.00 91.00 363 SER A O 1
ATOM 2916 N N . ARG A 1 364 ? 7.597 -2.761 4.039 1.00 92.62 364 ARG A N 1
ATOM 2917 C CA . ARG A 1 364 ? 8.683 -1.774 3.934 1.00 92.62 364 ARG A CA 1
ATOM 2918 C C . ARG A 1 364 ? 9.217 -1.335 5.296 1.00 92.62 364 ARG A C 1
ATOM 2920 O O . ARG A 1 364 ? 10.186 -0.586 5.347 1.00 92.62 364 ARG A O 1
ATOM 2927 N N . MET A 1 365 ? 8.562 -1.754 6.372 1.00 96.00 365 MET A N 1
ATOM 2928 C CA . MET A 1 365 ? 8.885 -1.359 7.736 1.00 96.00 365 MET A CA 1
ATOM 2929 C C . MET A 1 365 ? 9.838 -2.373 8.369 1.00 96.00 365 MET A C 1
ATOM 2931 O O . MET A 1 365 ? 9.779 -3.573 8.089 1.00 96.00 365 MET A O 1
ATOM 2935 N N . ASN A 1 366 ? 10.743 -1.874 9.204 1.00 95.94 366 ASN A N 1
ATOM 2936 C CA . ASN A 1 366 ? 11.552 -2.699 10.090 1.00 95.94 366 ASN A CA 1
ATOM 2937 C C . ASN A 1 366 ? 10.760 -3.073 11.356 1.00 95.94 366 ASN A C 1
ATOM 2939 O O . ASN A 1 366 ? 9.656 -2.576 11.583 1.00 95.94 366 ASN A O 1
ATOM 2943 N N . ASP A 1 367 ? 11.324 -3.952 12.180 1.00 96.31 367 ASP A N 1
ATOM 2944 C CA . ASP A 1 367 ? 10.618 -4.477 13.351 1.00 96.31 367 ASP A CA 1
ATOM 2945 C C . ASP A 1 367 ? 10.274 -3.372 14.370 1.00 96.31 367 ASP A C 1
ATOM 2947 O O . ASP A 1 367 ? 9.183 -3.382 14.927 1.00 96.31 367 ASP A O 1
ATOM 2951 N N . GLU A 1 368 ? 11.131 -2.357 14.546 1.00 97.06 368 GLU A N 1
ATOM 2952 C CA . GLU A 1 368 ? 10.855 -1.206 15.427 1.00 97.06 368 GLU A CA 1
ATOM 2953 C C . GLU A 1 368 ? 9.627 -0.406 14.964 1.00 97.06 368 GLU A C 1
ATOM 2955 O O . GLU A 1 368 ? 8.754 -0.066 15.761 1.00 97.06 368 GLU A O 1
ATOM 2960 N N . GLN A 1 369 ? 9.526 -0.138 13.663 1.00 97.81 369 GLN A N 1
ATOM 2961 C CA . GLN A 1 369 ? 8.401 0.581 13.060 1.00 97.81 369 GLN A CA 1
ATOM 2962 C C . GLN A 1 369 ? 7.108 -0.249 13.103 1.00 97.81 369 GLN A C 1
ATOM 2964 O O . GLN A 1 369 ? 6.017 0.285 13.324 1.00 97.81 369 GLN A O 1
ATOM 2969 N N . LEU A 1 370 ? 7.210 -1.568 12.917 1.00 98.38 370 LEU A N 1
ATOM 2970 C CA . LEU A 1 370 ? 6.080 -2.490 13.060 1.00 98.38 370 LEU A CA 1
ATOM 2971 C C . LEU A 1 370 ? 5.567 -2.515 14.510 1.00 98.38 370 LEU A C 1
ATOM 2973 O O . LEU A 1 370 ? 4.364 -2.391 14.735 1.00 98.38 370 LEU A O 1
ATOM 2977 N N . GLU A 1 371 ? 6.457 -2.587 15.498 1.00 98.06 371 GLU A N 1
ATOM 2978 C CA . GLU A 1 371 ? 6.082 -2.509 16.917 1.00 98.06 371 GLU A CA 1
ATOM 2979 C C . GLU A 1 371 ? 5.499 -1.131 17.283 1.00 98.06 371 GLU A C 1
ATOM 2981 O O . GLU A 1 371 ? 4.526 -1.043 18.036 1.00 98.06 371 GLU A O 1
ATOM 2986 N N . ALA A 1 372 ? 6.000 -0.042 16.688 1.00 97.44 372 ALA A N 1
ATOM 2987 C CA . ALA A 1 372 ? 5.393 1.283 16.835 1.00 97.44 372 ALA A CA 1
ATOM 2988 C C . ALA A 1 372 ? 3.942 1.322 16.315 1.00 97.44 372 ALA A C 1
ATOM 2990 O O . ALA A 1 372 ? 3.081 1.937 16.949 1.00 97.44 372 ALA A O 1
ATOM 2991 N N . SER A 1 373 ? 3.651 0.612 15.221 1.00 98.44 373 SER A N 1
ATOM 2992 C CA . SER A 1 373 ? 2.292 0.475 14.667 1.00 98.44 373 SER A CA 1
ATOM 2993 C C . SER A 1 373 ? 1.369 -0.287 15.623 1.00 98.44 373 SER A C 1
ATOM 2995 O O . SER A 1 373 ? 0.252 0.152 15.904 1.00 98.44 373 SER A O 1
ATOM 2997 N N . LEU A 1 374 ? 1.847 -1.400 16.204 1.00 98.19 374 LEU A N 1
ATOM 2998 C CA . LEU A 1 374 ? 1.096 -2.148 17.222 1.00 98.19 374 LEU A CA 1
ATOM 2999 C C . LEU A 1 374 ? 0.762 -1.265 18.426 1.00 98.19 374 LEU A C 1
ATOM 3001 O O . LEU A 1 374 ? -0.394 -1.231 18.851 1.00 98.19 374 LEU A O 1
ATOM 3005 N N . LYS A 1 375 ? 1.737 -0.492 18.912 1.00 96.56 375 LYS A N 1
ATOM 3006 C CA . LYS A 1 375 ? 1.547 0.448 20.021 1.00 96.56 375 LYS A CA 1
ATOM 3007 C C . LYS A 1 375 ? 0.522 1.538 19.701 1.00 96.56 375 LYS A C 1
ATOM 3009 O O . LYS A 1 375 ? -0.256 1.920 20.572 1.00 96.56 375 LYS A O 1
ATOM 3014 N N . CYS A 1 376 ? 0.480 2.038 18.466 1.00 96.62 376 CYS A N 1
ATOM 3015 C CA . CYS A 1 376 ? -0.555 2.991 18.056 1.00 96.62 376 CYS A CA 1
ATOM 3016 C C . CYS A 1 376 ? -1.951 2.347 18.117 1.00 96.62 376 CYS A C 1
ATOM 3018 O O . CYS A 1 376 ? -2.889 2.937 18.656 1.00 96.62 376 CYS A O 1
ATOM 3020 N N . LEU A 1 377 ? -2.081 1.098 17.661 1.00 97.88 377 LEU A N 1
ATOM 3021 C CA . LEU A 1 377 ? -3.343 0.354 17.682 1.00 97.88 377 LEU A CA 1
ATOM 3022 C C . LEU A 1 377 ? -3.827 -0.005 19.099 1.00 97.88 377 LEU A C 1
ATOM 3024 O O . LEU A 1 377 ? -5.037 -0.117 19.313 1.00 97.88 377 LEU A O 1
ATOM 3028 N N . GLU A 1 378 ? -2.930 -0.157 20.079 1.00 96.25 378 GLU A N 1
ATOM 3029 C CA . GLU A 1 378 ? -3.273 -0.342 21.504 1.00 96.25 378 GLU A CA 1
ATOM 3030 C C . GLU A 1 378 ? -4.124 0.794 22.078 1.00 96.25 378 GLU A C 1
ATOM 3032 O O . GLU A 1 378 ? -4.913 0.554 22.995 1.00 96.25 378 GLU A O 1
ATOM 3037 N N . TRP A 1 379 ? -4.036 2.009 21.520 1.00 95.56 379 TRP A N 1
ATOM 3038 C CA . TRP A 1 379 ? -4.864 3.135 21.955 1.00 95.56 379 TRP A CA 1
ATOM 3039 C C . TRP A 1 379 ? -6.359 2.788 21.950 1.00 95.56 379 TRP A C 1
ATOM 3041 O O . TRP A 1 379 ? -7.066 3.162 22.889 1.00 95.56 379 TRP A O 1
ATOM 3051 N N . SER A 1 380 ? -6.809 2.026 20.945 1.00 95.94 380 SER A N 1
ATOM 3052 C CA . SER A 1 380 ? -8.217 1.673 20.724 1.00 95.94 380 SER A CA 1
ATOM 3053 C C . SER A 1 380 ? -8.850 0.994 21.938 1.00 95.94 380 SER A C 1
ATOM 3055 O O . SER A 1 380 ? -9.955 1.355 22.320 1.00 95.94 380 SER A O 1
ATOM 3057 N N . GLU A 1 381 ? -8.128 0.067 22.573 1.00 95.81 381 GLU A N 1
ATOM 3058 C CA . GLU A 1 381 ? -8.577 -0.699 23.748 1.00 95.81 381 GLU A CA 1
ATOM 3059 C C . GLU A 1 381 ? -8.088 -0.099 25.074 1.00 95.81 381 GLU A C 1
ATOM 3061 O O . GLU A 1 381 ? -8.358 -0.627 26.154 1.00 95.81 381 GLU A O 1
ATOM 3066 N N . SER A 1 382 ? -7.337 1.000 25.012 1.00 94.94 382 SER A N 1
ATOM 3067 C CA . SER A 1 382 ? -6.801 1.652 26.198 1.00 94.94 382 SER A CA 1
ATOM 3068 C C . SER A 1 382 ? -7.873 2.459 26.933 1.00 94.94 382 SER A C 1
ATOM 3070 O O . SER A 1 382 ? -8.864 2.910 26.360 1.00 94.94 382 SER A O 1
ATOM 3072 N N . LYS A 1 383 ? -7.605 2.772 28.205 1.00 92.75 383 LYS A N 1
ATOM 3073 C CA . LYS A 1 383 ? -8.430 3.685 29.019 1.00 92.75 383 LYS A CA 1
ATOM 3074 C C . LYS A 1 383 ? -8.615 5.088 28.415 1.00 92.75 383 LYS A C 1
ATOM 3076 O O . LYS A 1 383 ? -9.471 5.834 28.883 1.00 92.75 383 LYS A O 1
ATOM 3081 N N . HIS A 1 384 ? -7.792 5.473 27.435 1.00 90.75 384 HIS A N 1
ATOM 3082 C CA . HIS A 1 384 ? -7.881 6.776 26.777 1.00 90.75 384 HIS A CA 1
ATOM 3083 C C . HIS A 1 384 ? -9.018 6.825 25.749 1.00 90.75 384 HIS A C 1
ATOM 3085 O O . HIS A 1 384 ? -9.593 7.893 25.550 1.00 90.75 384 HIS A O 1
ATOM 3091 N N . ASN A 1 385 ? -9.401 5.687 25.161 1.00 93.62 385 ASN A N 1
ATOM 3092 C CA . ASN A 1 385 ? -10.588 5.596 24.322 1.00 93.62 385 ASN A CA 1
ATOM 3093 C C . ASN A 1 385 ? -11.824 5.285 25.180 1.00 93.62 385 ASN A C 1
ATOM 3095 O O . ASN A 1 385 ? -12.155 4.134 25.466 1.00 93.62 385 ASN A O 1
ATOM 3099 N N . LYS A 1 386 ? -12.547 6.333 25.580 1.00 93.12 386 LYS A N 1
ATOM 3100 C CA . LYS A 1 386 ? -13.724 6.217 26.460 1.00 93.12 386 LYS A CA 1
ATOM 3101 C C . LYS A 1 386 ? -14.915 5.511 25.804 1.00 93.12 386 LYS A C 1
ATOM 3103 O O . LYS A 1 386 ? -15.833 5.086 26.507 1.00 93.12 386 LYS A O 1
ATOM 3108 N N . HIS A 1 387 ? -14.922 5.388 24.478 1.00 94.25 387 HIS A N 1
ATOM 3109 C CA . HIS A 1 387 ? -16.083 4.938 23.712 1.00 94.25 387 HIS A CA 1
ATOM 3110 C C . HIS A 1 387 ? -15.904 3.559 23.072 1.00 94.25 387 HIS A C 1
ATOM 3112 O O . HIS A 1 387 ? -16.842 3.068 22.452 1.00 94.25 387 HIS A O 1
ATOM 3118 N N . TRP A 1 388 ? -14.770 2.885 23.298 1.00 95.62 388 TRP A N 1
ATOM 3119 C CA . TRP A 1 388 ? -14.483 1.573 22.703 1.00 95.62 388 TRP A CA 1
ATOM 3120 C C . TRP A 1 388 ? -15.565 0.515 22.965 1.00 95.62 388 TRP A C 1
ATOM 3122 O O . TRP A 1 388 ? -15.927 -0.245 22.078 1.00 95.62 388 TRP A O 1
ATOM 3132 N N . HIS A 1 389 ? -16.157 0.504 24.163 1.00 94.75 389 HIS A N 1
ATOM 3133 C CA . HIS A 1 389 ? -17.234 -0.428 24.525 1.00 94.75 389 HIS A CA 1
ATOM 3134 C C . HIS A 1 389 ? -18.520 -0.267 23.689 1.00 94.75 389 HIS A C 1
ATOM 3136 O O . HIS A 1 389 ? -19.395 -1.127 23.751 1.00 94.75 389 HIS A O 1
ATOM 3142 N N . ARG A 1 390 ? -18.659 0.841 22.950 1.00 95.56 390 ARG A N 1
ATOM 3143 C CA . ARG A 1 390 ? -19.789 1.127 22.053 1.00 95.56 390 ARG A CA 1
ATOM 3144 C C . ARG A 1 390 ? -19.499 0.725 20.609 1.00 95.56 390 ARG A C 1
ATOM 3146 O O . ARG A 1 390 ? -20.381 0.863 19.763 1.00 95.56 390 ARG A O 1
ATOM 3153 N N . GLU A 1 391 ? -18.272 0.304 20.312 1.00 95.19 391 GLU A N 1
ATOM 3154 C CA . GLU A 1 391 ? -17.860 0.014 18.950 1.00 95.19 391 GLU A CA 1
ATOM 3155 C C . GLU A 1 391 ? -18.543 -1.225 18.380 1.00 95.19 391 GLU A C 1
ATOM 3157 O O . GLU A 1 391 ? -18.884 -2.187 19.069 1.00 95.19 391 GLU A O 1
ATOM 3162 N N . SER A 1 392 ? -18.753 -1.167 17.072 1.00 94.12 392 SER A N 1
ATOM 3163 C CA . SER A 1 392 ? -19.408 -2.220 16.304 1.00 94.12 392 SER A CA 1
ATOM 3164 C C . SER A 1 392 ? -18.428 -3.329 15.933 1.00 94.12 392 SER A C 1
ATOM 3166 O O . SER A 1 392 ? -17.216 -3.123 15.870 1.00 94.12 392 SER A O 1
ATOM 3168 N N . THR A 1 393 ? -18.954 -4.519 15.637 1.00 95.50 393 THR A N 1
ATOM 3169 C CA . THR A 1 393 ? -18.139 -5.682 15.257 1.00 95.50 393 THR A CA 1
ATOM 3170 C C . THR A 1 393 ? -17.240 -5.413 14.048 1.00 95.50 393 THR A C 1
ATOM 3172 O O . THR A 1 393 ? -16.128 -5.931 14.007 1.00 95.50 393 THR A O 1
ATOM 3175 N N . ASP A 1 394 ? -17.670 -4.600 13.076 1.00 94.94 394 ASP A N 1
ATOM 3176 C CA . ASP A 1 394 ? -16.817 -4.240 11.941 1.00 94.94 394 ASP A CA 1
ATOM 3177 C C . ASP A 1 394 ? -15.643 -3.344 12.347 1.00 94.94 394 ASP A C 1
ATOM 3179 O O . ASP A 1 394 ? -14.556 -3.518 11.809 1.00 94.94 394 ASP A O 1
ATOM 3183 N N . GLU A 1 395 ? -15.797 -2.472 13.348 1.00 96.81 395 GLU A N 1
ATOM 3184 C CA . GLU A 1 395 ? -14.675 -1.690 13.882 1.00 96.81 395 GLU A CA 1
ATOM 3185 C C . GLU A 1 395 ? -13.667 -2.573 14.640 1.00 96.81 395 GLU A C 1
ATOM 3187 O O . GLU A 1 395 ? -12.456 -2.449 14.445 1.00 96.81 395 GLU A O 1
ATOM 3192 N N . LEU A 1 396 ? -14.157 -3.528 15.444 1.00 97.56 396 LEU A N 1
ATOM 3193 C CA . LEU A 1 396 ? -13.307 -4.524 16.113 1.00 97.56 396 LEU A CA 1
ATOM 3194 C C . LEU A 1 396 ? -12.521 -5.361 15.089 1.00 97.56 396 LEU A C 1
ATOM 3196 O O . LEU A 1 396 ? -11.338 -5.646 15.283 1.00 97.56 396 LEU A O 1
ATOM 3200 N N . ALA A 1 397 ? -13.156 -5.708 13.966 1.00 98.12 397 ALA A N 1
ATOM 3201 C CA . ALA A 1 397 ? -12.515 -6.447 12.886 1.00 98.12 397 ALA A CA 1
ATOM 3202 C C . ALA A 1 397 ? -11.412 -5.648 12.177 1.00 98.12 397 ALA A C 1
ATOM 3204 O O . ALA A 1 397 ? -10.418 -6.252 11.774 1.00 98.12 397 ALA A O 1
ATOM 3205 N N . ILE A 1 398 ? -11.531 -4.318 12.057 1.00 98.31 398 ILE A N 1
ATOM 3206 C CA . ILE A 1 398 ? -10.438 -3.471 11.547 1.00 98.31 398 ILE A CA 1
ATOM 3207 C C . ILE A 1 398 ? -9.226 -3.600 12.472 1.00 98.31 398 ILE A C 1
ATOM 3209 O O . ILE A 1 398 ? -8.138 -3.934 12.004 1.00 98.31 398 ILE A O 1
ATOM 3213 N N . LEU A 1 399 ? -9.410 -3.413 13.785 1.00 98.69 399 LEU A N 1
ATOM 3214 C CA . LEU A 1 399 ? -8.315 -3.513 14.758 1.00 98.69 399 LEU A CA 1
ATOM 3215 C C . LEU A 1 399 ? -7.624 -4.880 14.692 1.00 98.69 399 LEU A C 1
ATOM 3217 O O . LEU A 1 399 ? -6.395 -4.962 14.627 1.00 98.69 399 LEU A O 1
ATOM 3221 N N . ALA A 1 400 ? -8.424 -5.949 14.681 1.00 98.56 400 ALA A N 1
ATOM 3222 C CA . ALA A 1 400 ? -7.943 -7.319 14.596 1.00 98.56 400 ALA A CA 1
ATOM 3223 C C . ALA A 1 400 ? -7.137 -7.566 13.314 1.00 98.56 400 ALA A C 1
ATOM 3225 O O . ALA A 1 400 ? -6.068 -8.173 13.356 1.00 98.56 400 ALA A O 1
ATOM 3226 N N . LEU A 1 401 ? -7.621 -7.073 12.174 1.00 98.56 401 LEU A N 1
ATOM 3227 C CA . LEU A 1 401 ? -6.982 -7.282 10.882 1.00 98.56 401 LEU A CA 1
ATOM 3228 C C . LEU A 1 401 ? -5.651 -6.532 10.764 1.00 98.56 401 LEU A C 1
ATOM 3230 O O . LEU A 1 401 ? -4.661 -7.121 10.325 1.00 98.56 401 LEU A O 1
ATOM 3234 N N . LEU A 1 402 ? -5.607 -5.263 11.184 1.00 98.69 402 LEU A N 1
ATOM 3235 C CA . LEU A 1 402 ? -4.382 -4.460 11.150 1.00 98.69 402 LEU A CA 1
ATOM 3236 C C . LEU A 1 402 ? -3.294 -5.092 12.025 1.00 98.69 402 LEU A C 1
ATOM 3238 O O . LEU A 1 402 ? -2.186 -5.343 11.548 1.00 98.69 402 LEU A O 1
ATOM 3242 N N . ARG A 1 403 ? -3.632 -5.464 13.268 1.00 98.75 403 ARG A N 1
ATOM 3243 C CA . ARG A 1 403 ? -2.711 -6.176 14.168 1.00 98.75 403 ARG A CA 1
ATOM 3244 C C . ARG A 1 403 ? -2.262 -7.511 13.590 1.00 98.75 403 ARG A C 1
ATOM 3246 O O . ARG A 1 403 ? -1.074 -7.814 13.632 1.00 98.75 403 ARG A O 1
ATOM 3253 N N . ALA A 1 404 ? -3.173 -8.300 13.020 1.00 98.75 404 ALA A N 1
ATOM 3254 C CA . ALA A 1 404 ? -2.822 -9.577 12.410 1.00 98.75 404 ALA A CA 1
ATOM 3255 C C . ALA A 1 404 ? -1.828 -9.404 11.250 1.00 98.75 404 ALA A C 1
ATOM 3257 O O . ALA A 1 404 ? -0.877 -10.182 11.145 1.00 98.75 404 ALA A O 1
ATOM 3258 N N . SER A 1 405 ? -2.000 -8.379 10.413 1.00 98.12 405 SER A N 1
ATOM 3259 C CA . SER A 1 405 ? -1.068 -8.076 9.321 1.00 98.12 405 SER A CA 1
ATOM 3260 C C . SER A 1 405 ? 0.320 -7.665 9.833 1.00 98.12 405 SER A C 1
ATOM 3262 O O . SER A 1 405 ? 1.339 -8.115 9.296 1.00 98.12 405 SER A O 1
ATOM 3264 N N . ILE A 1 406 ? 0.380 -6.865 10.902 1.00 98.56 406 ILE A N 1
ATOM 3265 C CA . ILE A 1 406 ? 1.648 -6.467 11.528 1.00 98.56 406 ILE A CA 1
ATOM 3266 C C . ILE A 1 406 ? 2.343 -7.679 12.162 1.00 98.56 406 ILE A C 1
ATOM 3268 O O . ILE A 1 406 ? 3.513 -7.932 11.882 1.00 98.56 406 ILE A O 1
ATOM 3272 N N . LEU A 1 407 ? 1.609 -8.490 12.933 1.00 98.56 407 LEU A N 1
ATOM 3273 C CA . LEU A 1 407 ? 2.114 -9.725 13.544 1.00 98.56 407 LEU A CA 1
ATOM 3274 C C . LEU A 1 407 ? 2.669 -10.691 12.490 1.00 98.56 407 LEU A C 1
ATOM 3276 O O . LEU A 1 407 ? 3.750 -11.244 12.672 1.00 98.56 407 LEU A O 1
ATOM 3280 N N . ARG A 1 408 ? 1.986 -10.842 11.348 1.00 97.56 408 ARG A N 1
ATOM 3281 C CA . ARG A 1 408 ? 2.500 -11.626 10.215 1.00 97.56 408 ARG A CA 1
ATOM 3282 C C . ARG A 1 408 ? 3.828 -11.070 9.701 1.00 97.56 408 ARG A C 1
ATOM 3284 O O . ARG A 1 408 ? 4.745 -11.842 9.439 1.00 97.56 408 ARG A O 1
ATOM 3291 N N . SER A 1 409 ? 3.946 -9.751 9.573 1.00 95.56 409 SER A N 1
ATOM 3292 C CA . SER A 1 409 ? 5.164 -9.087 9.078 1.00 95.56 409 SER A CA 1
ATOM 3293 C C . SER A 1 409 ? 6.350 -9.243 10.048 1.00 95.56 409 SER A C 1
ATOM 3295 O O . SER A 1 409 ? 7.495 -9.430 9.618 1.00 95.56 409 SER A O 1
ATOM 3297 N N . LEU A 1 410 ? 6.061 -9.289 11.352 1.00 96.00 410 LEU A N 1
ATOM 3298 C CA . LEU A 1 410 ? 7.004 -9.637 12.422 1.00 96.00 410 LEU A CA 1
ATOM 3299 C C . LEU A 1 410 ? 7.355 -11.140 12.469 1.00 96.00 410 LEU A C 1
ATOM 3301 O O . LEU A 1 410 ? 8.267 -11.529 13.189 1.00 96.00 410 LEU A O 1
ATOM 3305 N N . GLY A 1 411 ? 6.672 -12.001 11.705 1.00 95.06 411 GLY A N 1
ATOM 3306 C CA . GLY A 1 411 ? 6.850 -13.461 11.749 1.00 95.06 411 GLY A CA 1
ATOM 3307 C C . GLY A 1 411 ? 6.087 -14.160 12.885 1.00 95.06 411 GLY A C 1
ATOM 3308 O O . GLY A 1 411 ? 6.224 -15.364 13.083 1.00 95.06 411 GLY A O 1
ATOM 3309 N N . ARG A 1 412 ? 5.240 -13.433 13.625 1.00 97.56 412 ARG A N 1
ATOM 3310 C CA . ARG A 1 412 ? 4.399 -13.934 14.729 1.00 97.56 412 ARG A CA 1
ATOM 3311 C C . ARG A 1 412 ? 3.107 -14.555 14.180 1.00 97.56 412 ARG A C 1
ATOM 3313 O O . ARG A 1 412 ? 1.994 -14.088 14.437 1.00 97.56 412 ARG A O 1
ATOM 3320 N N . HIS A 1 413 ? 3.263 -15.601 13.368 1.00 97.81 413 HIS A N 1
ATOM 3321 C CA . HIS A 1 413 ? 2.182 -16.182 12.564 1.00 97.81 413 HIS A CA 1
ATOM 3322 C C . HIS A 1 413 ? 1.048 -16.782 13.399 1.00 97.81 413 HIS A C 1
ATOM 3324 O O . HIS A 1 413 ? -0.122 -16.594 13.066 1.00 97.81 413 HIS A O 1
ATOM 3330 N N . ASP A 1 414 ? 1.352 -17.470 14.498 1.00 98.00 414 ASP A N 1
ATOM 3331 C CA . ASP A 1 414 ? 0.319 -18.084 15.339 1.00 98.00 414 ASP A CA 1
ATOM 3332 C C . ASP A 1 414 ? -0.577 -17.047 16.021 1.00 98.00 414 ASP A C 1
ATOM 3334 O O . ASP A 1 414 ? -1.800 -17.205 16.040 1.00 98.00 414 ASP A O 1
ATOM 3338 N N . GLU A 1 415 ? 0.001 -15.947 16.507 1.00 98.31 415 GLU A N 1
ATOM 3339 C CA . GLU A 1 415 ? -0.760 -14.832 17.076 1.00 98.31 415 GLU A CA 1
ATOM 3340 C C . GLU A 1 415 ? -1.636 -14.159 16.017 1.00 98.31 415 GLU A C 1
ATOM 3342 O O . GLU A 1 415 ? -2.823 -13.930 16.256 1.00 98.31 415 GLU A O 1
ATOM 3347 N N . SER A 1 416 ? -1.078 -13.921 14.823 1.00 98.62 416 SER A N 1
ATOM 3348 C CA . SER A 1 416 ? -1.815 -13.382 13.676 1.00 98.62 416 SER A CA 1
ATOM 3349 C C . SER A 1 416 ? -3.030 -14.251 13.334 1.00 98.62 416 SER A C 1
ATOM 3351 O O . SER A 1 416 ? -4.168 -13.777 13.352 1.00 98.62 416 SER A O 1
ATOM 3353 N N . LYS A 1 417 ? -2.824 -15.555 13.101 1.00 98.56 417 LYS A N 1
ATOM 3354 C CA . LYS A 1 417 ? -3.899 -16.495 12.747 1.00 98.56 417 LYS A CA 1
ATOM 3355 C C . LYS A 1 417 ? -4.947 -16.612 13.853 1.00 98.56 417 LYS A C 1
ATOM 3357 O O . LYS A 1 417 ? -6.140 -16.606 13.549 1.00 98.56 417 LYS A O 1
ATOM 3362 N N . LYS A 1 418 ? -4.531 -16.683 15.124 1.00 98.56 418 LYS A N 1
ATOM 3363 C CA . LYS A 1 418 ? -5.450 -16.741 16.272 1.00 98.56 418 LYS A CA 1
ATOM 3364 C C . LYS A 1 418 ? -6.344 -15.506 16.317 1.00 98.56 418 LYS A C 1
ATOM 3366 O O . LYS A 1 418 ? -7.551 -15.637 16.532 1.00 98.56 418 LYS A O 1
ATOM 3371 N N . LEU A 1 419 ? -5.780 -14.323 16.082 1.00 98.06 419 LEU A N 1
ATOM 3372 C CA . LEU A 1 419 ? -6.527 -13.071 16.075 1.00 98.06 419 LEU A CA 1
ATOM 3373 C C . LEU A 1 419 ? -7.573 -13.053 14.950 1.00 98.06 419 LEU A C 1
ATOM 3375 O O . LEU A 1 419 ? -8.752 -12.817 15.212 1.00 98.06 419 LEU A O 1
ATOM 3379 N N . LEU A 1 420 ? -7.173 -13.423 13.727 1.00 98.50 420 LEU A N 1
ATOM 3380 C CA . LEU A 1 420 ? -8.081 -13.546 12.579 1.00 98.50 420 LEU A CA 1
ATOM 3381 C C . LEU A 1 420 ? -9.224 -14.540 12.850 1.00 98.50 420 LEU A C 1
ATOM 3383 O O . LEU A 1 420 ? -10.386 -14.240 12.575 1.00 98.50 420 LEU A O 1
ATOM 3387 N N . GLN A 1 421 ? -8.909 -15.714 13.406 1.00 98.12 421 GLN A N 1
ATOM 3388 C CA . GLN A 1 421 ? -9.891 -16.760 13.711 1.00 98.12 421 GLN A CA 1
ATOM 3389 C C . GLN A 1 421 ? -10.899 -16.328 14.774 1.00 98.12 421 GLN A C 1
ATOM 3391 O O . GLN A 1 421 ? -12.100 -16.493 14.585 1.00 98.12 421 GLN A O 1
ATOM 3396 N N . SER A 1 422 ? -10.406 -15.780 15.884 1.00 97.69 422 SER A N 1
ATOM 3397 C CA . SER A 1 422 ? -11.223 -15.489 17.065 1.00 97.69 422 SER A CA 1
ATOM 3398 C C . SER A 1 422 ? -12.010 -14.184 16.985 1.00 97.69 422 SER A C 1
ATOM 3400 O O . SER A 1 422 ? -13.014 -14.072 17.682 1.00 97.69 422 SER A O 1
ATOM 3402 N N . GLN A 1 423 ? -11.583 -13.217 16.166 1.00 97.19 423 GLN A N 1
ATOM 3403 C CA . GLN A 1 423 ? -12.209 -11.887 16.125 1.00 97.19 423 GLN A CA 1
ATOM 3404 C C . GLN A 1 423 ? -12.868 -11.532 14.790 1.00 97.19 423 GLN A C 1
ATOM 3406 O O . GLN A 1 423 ? -13.659 -10.596 14.742 1.00 97.19 423 GLN A O 1
ATOM 3411 N N . ILE A 1 424 ? -12.573 -12.252 13.700 1.00 97.88 424 ILE A N 1
ATOM 3412 C CA . ILE A 1 424 ? -13.144 -11.942 12.377 1.00 97.88 424 ILE A CA 1
ATOM 3413 C C . ILE A 1 424 ? -13.850 -13.161 11.791 1.00 97.88 424 ILE A C 1
ATOM 3415 O O . ILE A 1 424 ? -15.044 -13.110 11.508 1.00 97.88 424 ILE A O 1
ATOM 3419 N N . LEU A 1 425 ? -13.128 -14.272 11.627 1.00 97.12 425 LEU A N 1
ATOM 3420 C CA . LEU A 1 425 ? -13.609 -15.457 10.906 1.00 97.12 425 LEU A CA 1
ATOM 3421 C C . LEU A 1 425 ? -14.640 -16.283 11.695 1.00 97.12 425 LEU A C 1
ATOM 3423 O O . LEU A 1 425 ? -15.259 -17.178 11.125 1.00 97.12 425 LEU A O 1
ATOM 3427 N N . VAL A 1 426 ? -14.833 -15.986 12.984 1.00 96.44 426 VAL A N 1
ATOM 3428 C CA . VAL A 1 426 ? -15.902 -16.564 13.816 1.00 96.44 426 VAL A CA 1
ATOM 3429 C C . VAL A 1 426 ? -17.283 -15.984 13.485 1.00 96.44 426 VAL A C 1
ATOM 3431 O O . VAL A 1 426 ? -18.302 -16.617 13.754 1.00 96.44 426 VAL A O 1
ATOM 3434 N N . HIS A 1 427 ? -17.336 -14.782 12.905 1.00 95.88 427 HIS A N 1
ATOM 3435 C CA . HIS A 1 427 ? -18.585 -14.092 12.602 1.00 95.88 427 HIS A CA 1
ATOM 3436 C C . HIS A 1 427 ? -19.133 -14.479 11.225 1.00 95.88 427 HIS A C 1
ATOM 3438 O O . HIS A 1 427 ? -18.381 -14.732 10.282 1.00 95.88 427 HIS A O 1
ATOM 3444 N N . ASP A 1 428 ? -20.461 -14.460 11.078 1.00 93.38 428 ASP A N 1
ATOM 3445 C CA . ASP A 1 428 ? -21.084 -14.617 9.763 1.00 93.38 428 ASP A CA 1
ATOM 3446 C C . ASP A 1 428 ? -20.724 -13.434 8.854 1.00 93.38 428 ASP A C 1
ATOM 3448 O O . ASP A 1 428 ? -20.737 -12.278 9.286 1.00 93.38 428 ASP A O 1
ATOM 3452 N N . ARG A 1 429 ? -20.459 -13.710 7.573 1.00 90.88 429 ARG A N 1
ATOM 3453 C CA . ARG A 1 429 ? -20.068 -12.697 6.580 1.00 90.88 429 ARG A CA 1
ATOM 3454 C C . ARG A 1 429 ? -21.057 -11.529 6.461 1.00 90.88 429 ARG A C 1
ATOM 3456 O O . ARG A 1 429 ? -20.643 -10.421 6.133 1.00 90.88 429 ARG A O 1
ATOM 3463 N N . ALA A 1 430 ? -22.351 -11.744 6.719 1.00 91.94 430 ALA A N 1
ATOM 3464 C CA . ALA A 1 430 ? -23.364 -10.692 6.665 1.00 91.94 430 ALA A CA 1
ATOM 3465 C C . ALA A 1 430 ? -23.203 -9.663 7.797 1.00 91.94 430 ALA A C 1
ATOM 3467 O O . ALA A 1 430 ? -23.670 -8.533 7.660 1.00 91.94 430 ALA A O 1
ATOM 3468 N N . THR A 1 431 ? -22.490 -10.011 8.874 1.00 93.50 431 THR A N 1
ATOM 3469 C CA . THR A 1 431 ? -22.198 -9.116 10.005 1.00 93.50 431 THR A CA 1
ATOM 3470 C C . THR A 1 431 ? -21.460 -7.858 9.557 1.00 93.50 431 THR A C 1
ATOM 3472 O O . THR A 1 431 ? -21.760 -6.769 10.043 1.00 93.50 431 THR A O 1
ATOM 3475 N N . PHE A 1 432 ? -20.552 -7.983 8.588 1.00 93.94 432 PHE A N 1
ATOM 3476 C CA . PHE A 1 432 ? -19.722 -6.880 8.091 1.00 93.94 432 PHE A CA 1
ATOM 3477 C C . PHE A 1 432 ? -20.391 -6.073 6.977 1.00 93.94 432 PHE A C 1
ATOM 3479 O O . PHE A 1 432 ? -19.849 -5.073 6.520 1.00 93.94 432 PHE A O 1
ATOM 3486 N N . LYS A 1 433 ? -21.591 -6.474 6.549 1.00 91.81 433 LYS A N 1
ATOM 3487 C CA . LYS A 1 433 ? -22.339 -5.796 5.494 1.00 91.81 433 LYS A CA 1
ATOM 3488 C C . LYS A 1 433 ? -23.375 -4.837 6.051 1.00 91.81 433 LYS A C 1
ATOM 3490 O O . LYS A 1 433 ? -24.016 -5.094 7.074 1.00 91.81 433 LYS A O 1
ATOM 3495 N N . GLY A 1 434 ? -23.586 -3.753 5.318 1.00 90.06 434 GLY A N 1
ATOM 3496 C CA . GLY A 1 434 ? -24.640 -2.790 5.593 1.00 90.06 434 GLY A CA 1
ATOM 3497 C C . GLY A 1 434 ? -24.194 -1.358 5.353 1.00 90.06 434 GLY A C 1
ATOM 3498 O O . GLY A 1 434 ? -23.051 -1.084 4.997 1.00 90.06 434 GLY A O 1
ATOM 3499 N N . HIS A 1 435 ? -25.131 -0.439 5.558 1.00 92.06 435 HIS A N 1
ATOM 3500 C CA . HIS A 1 435 ? -24.868 0.989 5.466 1.00 92.06 435 HIS A CA 1
ATOM 3501 C C . HIS A 1 435 ? -23.755 1.394 6.450 1.00 92.06 435 HIS A C 1
ATOM 3503 O O . HIS A 1 435 ? -23.842 1.081 7.635 1.00 92.06 435 HIS A O 1
ATOM 3509 N N . LEU A 1 436 ? -22.724 2.080 5.941 1.00 94.38 436 LEU A N 1
ATOM 3510 C CA . LEU A 1 436 ? -21.558 2.599 6.678 1.00 94.38 436 LEU A CA 1
ATOM 3511 C C . LEU A 1 436 ? -20.617 1.560 7.314 1.00 94.38 436 LEU A C 1
ATOM 3513 O O . LEU A 1 436 ? -19.651 1.966 7.960 1.00 94.38 436 LEU A O 1
ATOM 3517 N N . LYS A 1 437 ? -20.820 0.257 7.092 1.00 94.44 437 LYS A N 1
ATOM 3518 C CA . LYS A 1 437 ? -19.917 -0.782 7.610 1.00 94.44 437 LYS A CA 1
ATOM 3519 C C . LYS A 1 437 ? -18.663 -0.969 6.762 1.00 94.44 437 LYS A C 1
ATOM 3521 O O . LYS A 1 437 ? -18.669 -0.715 5.559 1.00 94.44 437 LYS A O 1
ATOM 3526 N N . ASP A 1 438 ? -17.606 -1.447 7.409 1.00 94.25 438 ASP A N 1
ATOM 3527 C CA . ASP A 1 438 ? -16.331 -1.807 6.789 1.00 94.25 438 ASP A CA 1
ATOM 3528 C C . ASP A 1 438 ? -16.348 -3.272 6.294 1.00 94.25 438 ASP A C 1
ATOM 3530 O O . ASP A 1 438 ? -15.879 -4.197 6.965 1.00 94.25 438 ASP A O 1
ATOM 3534 N N . ASP A 1 439 ? -16.903 -3.487 5.096 1.00 94.62 439 ASP A N 1
ATOM 3535 C CA . ASP A 1 439 ? -17.135 -4.822 4.511 1.00 94.62 439 ASP A CA 1
ATOM 3536 C C . ASP A 1 439 ? -15.883 -5.495 3.913 1.00 94.62 439 ASP A C 1
ATOM 3538 O O . ASP A 1 439 ? -15.908 -6.676 3.552 1.00 94.62 439 ASP A O 1
ATOM 3542 N N . TRP A 1 440 ? -14.768 -4.767 3.862 1.00 94.62 440 TRP A N 1
ATOM 3543 C CA . TRP A 1 440 ? -13.483 -5.22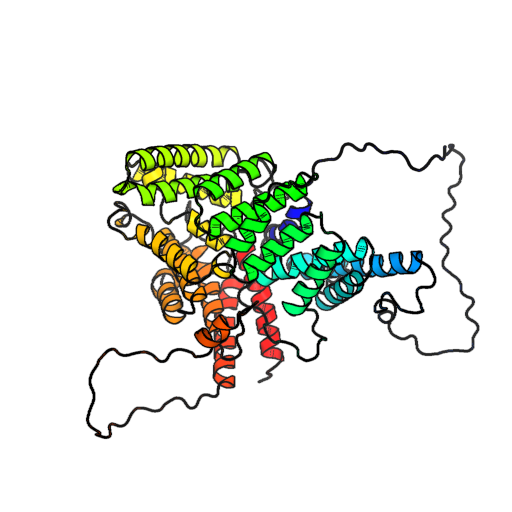7 3.340 1.00 94.62 440 TRP A CA 1
ATOM 3544 C C . TRP A 1 440 ? -12.709 -6.121 4.318 1.00 94.62 440 TRP A C 1
ATOM 3546 O O . TRP A 1 440 ? -11.837 -6.883 3.900 1.00 94.62 440 TRP A O 1
ATOM 3556 N N . THR A 1 441 ? -13.022 -6.081 5.614 1.00 95.81 441 THR A N 1
ATOM 3557 C CA . THR A 1 441 ? -12.243 -6.761 6.666 1.00 95.81 441 THR A CA 1
ATOM 3558 C C . THR A 1 441 ? -12.289 -8.289 6.558 1.00 95.81 441 THR A C 1
ATOM 3560 O O . THR A 1 441 ? -11.252 -8.950 6.533 1.00 95.81 441 THR A O 1
ATOM 3563 N N . CYS A 1 442 ? -13.481 -8.873 6.429 1.00 95.56 442 CYS A N 1
ATOM 3564 C CA . CYS A 1 442 ? -13.678 -10.323 6.349 1.00 95.56 442 CYS A CA 1
ATOM 3565 C C . CYS A 1 442 ? -13.022 -10.991 5.118 1.00 95.56 442 CYS A C 1
ATOM 3567 O O . CYS A 1 442 ? -12.286 -11.967 5.308 1.00 95.56 442 CYS A O 1
ATOM 3569 N N . PRO A 1 443 ? -13.209 -10.512 3.868 1.00 95.62 443 PRO A N 1
ATOM 3570 C CA . PRO A 1 443 ? -12.490 -11.078 2.722 1.00 95.62 443 PRO A CA 1
ATOM 3571 C C . PRO A 1 443 ? -10.974 -10.925 2.864 1.00 95.62 443 PRO A C 1
ATOM 3573 O O . PRO A 1 443 ? -10.220 -11.840 2.532 1.00 95.62 443 PRO A O 1
ATOM 3576 N N . THR A 1 444 ? -10.519 -9.807 3.421 1.00 96.44 444 THR A N 1
ATOM 3577 C CA . THR A 1 444 ? -9.093 -9.558 3.639 1.00 96.44 444 THR A CA 1
ATOM 3578 C C . THR A 1 444 ? -8.504 -10.484 4.707 1.00 96.44 444 THR A C 1
ATOM 3580 O O . THR A 1 444 ? -7.402 -10.991 4.527 1.00 96.44 444 THR A O 1
ATOM 3583 N N . ALA A 1 445 ? -9.253 -10.819 5.761 1.00 97.81 445 ALA A N 1
ATOM 3584 C CA . ALA A 1 445 ? -8.836 -11.795 6.771 1.00 97.81 445 ALA A CA 1
ATOM 3585 C C . ALA A 1 445 ? -8.572 -13.193 6.180 1.00 97.81 445 ALA A C 1
ATOM 3587 O O . ALA A 1 445 ? -7.657 -13.887 6.620 1.00 97.81 445 ALA A O 1
ATOM 3588 N N . HIS A 1 446 ? -9.328 -13.598 5.152 1.00 97.75 446 HIS A N 1
ATOM 3589 C CA . HIS A 1 446 ? -9.064 -14.843 4.425 1.00 97.75 446 HIS A CA 1
ATOM 3590 C C . HIS A 1 446 ? -7.735 -14.780 3.662 1.00 97.75 446 HIS A C 1
ATOM 3592 O O . HIS A 1 446 ? -6.957 -15.732 3.704 1.00 97.75 446 HIS A O 1
ATOM 3598 N N . TYR A 1 447 ? -7.450 -13.654 3.003 1.00 97.56 447 TYR A N 1
ATOM 3599 C CA . TYR A 1 447 ? -6.164 -13.443 2.341 1.00 97.56 447 TYR A CA 1
ATOM 3600 C C . TYR A 1 447 ? -4.999 -13.415 3.349 1.00 97.56 447 TYR A C 1
ATOM 3602 O O . TYR A 1 447 ? -3.989 -14.080 3.135 1.00 97.56 447 TYR A O 1
ATOM 3610 N N . GLU A 1 448 ? -5.140 -12.721 4.480 1.00 97.88 448 GLU A N 1
ATOM 3611 C CA . GLU A 1 448 ? -4.106 -12.673 5.525 1.00 97.88 448 GLU A CA 1
ATOM 3612 C C . GLU A 1 448 ? -3.847 -14.053 6.154 1.00 97.88 448 GLU A C 1
ATOM 3614 O O . GLU A 1 448 ? -2.703 -14.389 6.465 1.00 97.88 448 GLU A O 1
ATOM 3619 N N . MET A 1 449 ? -4.875 -14.898 6.284 1.00 98.31 449 MET A N 1
ATOM 3620 C CA . MET A 1 449 ? -4.709 -16.296 6.696 1.00 98.31 449 MET A CA 1
ATOM 3621 C C . MET A 1 449 ? -3.856 -17.079 5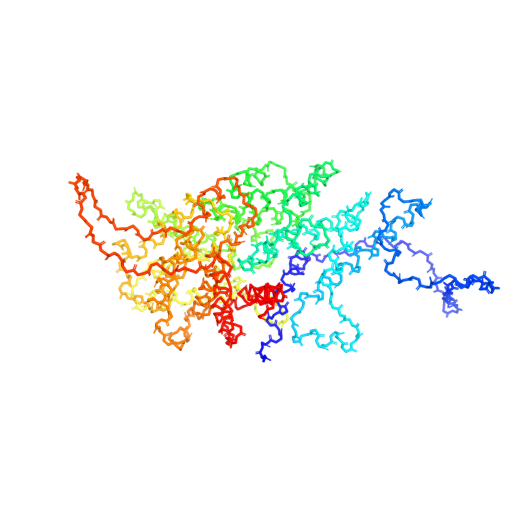.689 1.00 98.31 449 MET A C 1
ATOM 3623 O O . MET A 1 449 ? -2.904 -17.757 6.076 1.00 98.31 449 MET A O 1
ATOM 3627 N N . ALA A 1 450 ? -4.144 -16.934 4.391 1.00 98.19 450 ALA A N 1
ATOM 3628 C CA . ALA A 1 450 ? -3.348 -17.545 3.329 1.00 98.19 450 ALA A CA 1
ATOM 3629 C C . ALA A 1 450 ? -1.892 -17.050 3.333 1.00 98.19 450 ALA A C 1
ATOM 3631 O O . ALA A 1 450 ? -0.964 -17.845 3.180 1.00 98.19 450 ALA A O 1
ATOM 3632 N N . ALA A 1 451 ? -1.685 -15.747 3.543 1.00 97.00 451 ALA A N 1
ATOM 3633 C CA . ALA A 1 451 ? -0.359 -15.143 3.582 1.00 97.00 451 ALA A CA 1
ATOM 3634 C C . ALA A 1 451 ? 0.468 -15.661 4.769 1.00 97.00 451 ALA A C 1
ATOM 3636 O O . ALA A 1 451 ? 1.644 -15.960 4.594 1.00 97.00 451 ALA A O 1
ATOM 3637 N N . ASN A 1 452 ? -0.137 -15.839 5.951 1.00 97.94 452 ASN A N 1
ATOM 3638 C CA . ASN A 1 452 ? 0.538 -16.488 7.081 1.00 97.94 452 ASN A CA 1
ATOM 3639 C C . ASN A 1 452 ? 0.991 -17.908 6.716 1.00 97.94 452 ASN A C 1
ATOM 3641 O O . ASN A 1 452 ? 2.166 -18.228 6.850 1.00 97.94 452 ASN A O 1
ATOM 3645 N N . LEU A 1 453 ? 0.087 -18.734 6.183 1.00 97.38 453 LEU A N 1
ATOM 3646 C CA . LEU A 1 453 ? 0.396 -20.119 5.805 1.00 97.38 453 LEU A CA 1
ATOM 3647 C C . LEU A 1 453 ? 1.491 -20.212 4.734 1.00 97.38 453 LEU A C 1
ATOM 3649 O O . LEU A 1 453 ? 2.320 -21.117 4.774 1.00 97.38 453 LEU A O 1
ATOM 3653 N N . TRP A 1 454 ? 1.515 -19.269 3.790 1.00 95.25 454 TRP A N 1
ATOM 3654 C CA . TRP A 1 454 ? 2.563 -19.184 2.772 1.00 95.25 454 TRP A CA 1
ATOM 3655 C C . TRP A 1 454 ? 3.947 -18.915 3.370 1.00 95.25 454 TRP A C 1
ATOM 3657 O O . TRP A 1 454 ? 4.932 -19.500 2.909 1.00 95.25 454 TRP A O 1
ATOM 3667 N N . MET A 1 455 ? 4.004 -18.037 4.377 1.00 94.19 455 MET A N 1
ATOM 3668 C CA . MET A 1 455 ? 5.233 -17.617 5.055 1.00 94.19 455 MET A CA 1
ATOM 3669 C C . MET A 1 455 ? 5.753 -18.654 6.060 1.00 94.19 455 MET A C 1
ATOM 3671 O O . MET A 1 455 ? 6.950 -18.689 6.314 1.00 94.19 455 MET A O 1
ATOM 3675 N N . GLU A 1 456 ? 4.893 -19.542 6.567 1.00 93.88 456 GLU A N 1
ATOM 3676 C CA . GLU A 1 456 ? 5.272 -20.640 7.476 1.00 93.88 456 GLU A CA 1
ATOM 3677 C C . GLU A 1 456 ? 6.025 -21.799 6.798 1.00 93.88 456 GLU A C 1
ATOM 3679 O O . GLU A 1 456 ? 6.442 -22.740 7.471 1.00 93.88 456 GLU A O 1
ATOM 3684 N N . ARG A 1 457 ? 6.191 -21.767 5.472 1.00 92.31 457 ARG A N 1
ATOM 3685 C CA . ARG A 1 457 ? 6.919 -22.805 4.729 1.00 92.31 457 ARG A CA 1
ATOM 3686 C C . ARG A 1 457 ? 8.420 -22.722 4.983 1.00 92.31 457 ARG A C 1
ATOM 3688 O O . ARG A 1 457 ? 8.996 -21.639 4.957 1.00 92.31 457 ARG A O 1
ATOM 3695 N N . PHE A 1 458 ? 9.092 -23.864 5.076 1.00 88.81 458 PHE A N 1
ATOM 3696 C CA . PHE A 1 458 ? 10.554 -23.928 5.180 1.00 88.81 458 PHE A CA 1
ATOM 3697 C C . PHE A 1 458 ? 11.256 -23.375 3.929 1.00 88.81 458 PHE A C 1
ATOM 3699 O O . PHE A 1 458 ? 12.323 -22.755 4.013 1.00 88.81 458 PHE A O 1
ATOM 3706 N N . SER A 1 459 ? 10.649 -23.574 2.757 1.00 85.69 459 SER A N 1
ATOM 3707 C CA . SER A 1 459 ? 11.112 -23.015 1.482 1.00 85.69 459 SER A CA 1
ATOM 3708 C C . SER A 1 459 ? 10.787 -21.531 1.293 1.00 85.69 459 SER A C 1
ATOM 3710 O O . SER A 1 459 ? 11.250 -20.940 0.317 1.00 85.69 459 SER A O 1
ATOM 3712 N N . TYR A 1 460 ? 10.018 -20.900 2.190 1.00 87.06 460 TYR A N 1
ATOM 3713 C CA . TYR A 1 460 ? 9.692 -19.484 2.050 1.00 87.06 460 TYR A CA 1
ATOM 3714 C C . TYR A 1 460 ? 10.956 -18.619 2.128 1.00 87.06 460 TYR A C 1
ATOM 3716 O O . TYR A 1 460 ? 11.840 -18.814 2.969 1.00 87.06 460 TYR A O 1
ATOM 3724 N N . ARG A 1 461 ? 11.041 -17.645 1.223 1.00 82.50 461 ARG A N 1
ATOM 3725 C CA . ARG A 1 461 ? 12.100 -16.640 1.180 1.00 82.50 461 ARG A CA 1
ATOM 3726 C C . ARG A 1 461 ? 11.448 -15.263 1.066 1.00 82.50 461 ARG A C 1
ATOM 3728 O O . ARG A 1 461 ? 10.696 -15.045 0.115 1.00 82.50 461 ARG A O 1
ATOM 3735 N N . PRO A 1 462 ? 11.704 -14.344 2.014 1.00 79.25 462 PRO A N 1
ATOM 3736 C CA . PRO A 1 462 ? 11.258 -12.965 1.884 1.00 79.25 462 PRO A CA 1
ATOM 3737 C C . PRO A 1 462 ? 11.856 -12.315 0.635 1.00 79.25 462 PRO A C 1
ATOM 3739 O O . PRO A 1 462 ? 13.027 -12.527 0.312 1.00 79.25 462 PRO A O 1
ATOM 3742 N N . LEU A 1 463 ? 11.071 -11.478 -0.042 1.00 76.56 463 LEU A N 1
ATOM 3743 C CA . LEU A 1 463 ? 11.613 -10.582 -1.059 1.00 76.56 463 LEU A CA 1
ATOM 3744 C C . LEU A 1 463 ? 12.584 -9.601 -0.389 1.00 76.56 463 LEU A C 1
ATOM 3746 O O . LEU A 1 463 ? 12.214 -8.971 0.599 1.00 76.56 463 LEU A O 1
ATOM 3750 N N . CYS A 1 464 ? 13.785 -9.436 -0.950 1.00 70.12 464 CYS A N 1
ATOM 3751 C CA . CYS A 1 464 ? 14.806 -8.519 -0.425 1.00 70.12 464 CYS A CA 1
ATOM 3752 C C . CYS A 1 464 ? 15.242 -8.854 1.018 1.00 70.12 464 CYS A C 1
ATOM 3754 O O . CYS A 1 464 ? 15.283 -7.989 1.891 1.00 70.12 464 CYS A O 1
ATOM 3756 N N . ALA A 1 465 ? 15.519 -10.135 1.291 1.00 60.97 465 ALA A N 1
ATOM 3757 C CA . ALA A 1 465 ? 15.991 -10.570 2.601 1.00 60.97 465 ALA A CA 1
ATOM 3758 C C . ALA A 1 465 ? 17.370 -9.965 2.911 1.00 60.97 465 ALA A C 1
ATOM 3760 O O . ALA A 1 465 ? 18.337 -10.187 2.181 1.00 60.97 465 ALA A O 1
ATOM 3761 N N . THR A 1 466 ? 17.479 -9.241 4.025 1.00 54.91 466 THR A N 1
ATOM 3762 C CA . THR A 1 466 ? 18.790 -8.890 4.578 1.00 54.91 466 THR A CA 1
ATOM 3763 C C . THR A 1 466 ? 19.398 -10.115 5.268 1.00 54.91 466 THR A C 1
ATOM 3765 O O . THR A 1 466 ? 18.681 -11.036 5.666 1.00 54.91 466 THR A O 1
ATOM 3768 N N . SER A 1 467 ? 20.722 -10.151 5.454 1.00 40.88 467 SER A N 1
ATOM 3769 C CA . SER A 1 467 ? 21.380 -11.247 6.187 1.00 40.88 467 SER A CA 1
ATOM 3770 C C . SER A 1 467 ? 20.784 -11.453 7.588 1.00 40.88 467 SER A C 1
ATOM 3772 O O . SER A 1 467 ? 20.695 -12.586 8.048 1.00 40.88 467 SER A O 1
ATOM 3774 N N . ALA A 1 468 ? 20.288 -10.390 8.230 1.00 43.31 468 ALA A N 1
ATOM 3775 C CA . ALA A 1 468 ? 19.600 -10.453 9.519 1.00 43.31 468 ALA A CA 1
ATOM 3776 C C . ALA A 1 468 ? 18.219 -11.144 9.454 1.00 43.31 468 ALA A C 1
ATOM 3778 O O . ALA A 1 468 ? 17.867 -11.876 10.382 1.00 43.31 468 ALA A O 1
ATOM 3779 N N . ASP A 1 469 ? 17.460 -10.977 8.362 1.00 48.94 469 ASP A N 1
ATOM 3780 C CA . ASP A 1 469 ? 16.144 -11.614 8.174 1.00 48.94 469 ASP A CA 1
ATOM 3781 C C . ASP A 1 469 ? 16.262 -13.144 8.008 1.00 48.94 469 ASP A C 1
ATOM 3783 O O . ASP A 1 469 ? 15.373 -13.892 8.417 1.00 48.94 469 ASP A O 1
ATOM 3787 N N . VAL A 1 470 ? 17.370 -13.630 7.432 1.00 46.84 470 VAL A N 1
ATOM 3788 C CA . VAL A 1 470 ? 17.591 -15.065 7.174 1.00 46.84 470 VAL A CA 1
ATOM 3789 C C . VAL A 1 470 ? 17.896 -15.840 8.460 1.00 46.84 470 VAL A C 1
ATOM 3791 O O . VAL A 1 470 ? 17.432 -16.969 8.611 1.00 46.84 470 VAL A O 1
ATOM 3794 N N . TYR A 1 471 ? 18.625 -15.257 9.415 1.00 35.38 471 TYR A N 1
ATOM 3795 C CA . TYR A 1 471 ? 18.976 -15.938 10.671 1.00 35.38 471 TYR A CA 1
ATOM 3796 C C . TYR A 1 471 ? 17.863 -15.903 11.727 1.00 35.38 471 TYR A C 1
ATOM 3798 O O . TYR A 1 471 ? 17.801 -16.797 12.565 1.00 35.38 471 TYR A O 1
ATOM 3806 N N . THR A 1 472 ? 16.977 -14.906 11.687 1.00 42.00 472 THR A N 1
ATOM 3807 C CA . THR A 1 472 ? 15.912 -14.724 12.692 1.00 42.00 472 THR A CA 1
ATOM 3808 C C . THR A 1 472 ? 14.603 -15.432 12.337 1.00 42.00 472 THR A C 1
ATOM 3810 O O . THR A 1 472 ? 13.890 -15.853 13.243 1.00 42.00 472 THR A O 1
ATOM 3813 N N . LYS A 1 473 ? 14.288 -15.608 11.043 1.00 50.56 473 LYS A N 1
ATOM 3814 C CA . LYS A 1 473 ? 12.981 -16.128 10.580 1.00 50.56 473 LYS A CA 1
ATOM 3815 C C . LYS A 1 473 ? 13.016 -17.535 9.959 1.00 50.56 473 LYS A C 1
ATOM 3817 O O . LYS A 1 473 ? 11.975 -18.043 9.562 1.00 50.56 473 LYS A O 1
ATOM 3822 N N . SER A 1 474 ? 14.181 -18.184 9.860 1.00 35.28 474 SER A N 1
ATOM 3823 C CA . SER A 1 474 ? 14.344 -19.491 9.184 1.00 35.28 474 SER A CA 1
ATOM 3824 C C . SER A 1 474 ? 14.077 -20.728 10.053 1.00 35.28 474 SER A C 1
ATOM 3826 O O . SER A 1 474 ? 14.199 -21.851 9.565 1.00 35.28 474 SER A O 1
ATOM 3828 N N . SER A 1 475 ? 13.689 -20.561 11.318 1.00 34.78 475 SER A N 1
ATOM 3829 C CA . SER A 1 475 ? 13.248 -21.668 12.173 1.00 34.78 475 SER A CA 1
ATOM 3830 C C . SER A 1 475 ? 11.815 -21.413 12.639 1.00 34.78 475 SER A C 1
ATOM 3832 O O . SER A 1 475 ? 11.602 -20.420 13.331 1.00 34.78 475 SER A O 1
ATOM 3834 N N . PRO A 1 476 ? 10.827 -22.267 12.305 1.00 39.31 476 PRO A N 1
ATOM 3835 C CA . PRO A 1 476 ? 9.534 -22.204 12.972 1.00 39.31 476 PRO A CA 1
ATOM 3836 C C . PRO A 1 476 ? 9.761 -22.451 14.467 1.00 39.31 476 PRO A C 1
ATOM 3838 O O . PRO A 1 476 ? 10.281 -23.498 14.862 1.00 39.31 476 PRO A O 1
ATOM 3841 N N . SER A 1 477 ? 9.441 -21.451 15.287 1.00 33.44 477 SER A N 1
ATOM 3842 C CA . SER A 1 477 ? 9.653 -21.479 16.732 1.00 33.44 477 SER A CA 1
ATOM 3843 C C . SER A 1 477 ? 8.934 -22.684 17.357 1.00 33.44 477 SER A C 1
ATOM 3845 O O . SER A 1 477 ? 7.749 -22.892 17.080 1.00 33.44 477 SER A O 1
ATOM 3847 N N . PRO A 1 478 ? 9.591 -23.489 18.212 1.00 29.20 478 PRO A N 1
ATOM 3848 C CA . PRO A 1 478 ? 8.879 -24.447 19.044 1.00 29.20 478 PRO A CA 1
ATOM 3849 C C . PRO A 1 478 ? 8.013 -23.693 20.070 1.00 29.20 478 PRO A C 1
ATOM 3851 O O . PRO A 1 478 ? 8.398 -22.605 20.500 1.00 29.20 478 PRO A O 1
ATOM 3854 N N . PRO A 1 479 ? 6.870 -24.248 20.510 1.00 32.00 479 PRO A N 1
ATOM 3855 C CA . PRO A 1 479 ? 6.055 -23.607 21.536 1.00 32.00 479 PRO A CA 1
ATOM 3856 C C . PRO A 1 479 ? 6.821 -23.587 22.868 1.00 32.00 479 PRO A C 1
ATOM 3858 O O . PRO A 1 479 ? 7.061 -24.635 23.471 1.00 32.00 479 PRO A O 1
ATOM 3861 N N . GLU A 1 480 ? 7.222 -22.399 23.324 1.00 31.06 480 GLU A N 1
ATOM 3862 C CA . GLU A 1 480 ? 7.877 -22.210 24.620 1.00 31.06 480 GLU A CA 1
ATOM 3863 C C . GLU A 1 480 ? 6.859 -22.292 25.764 1.00 31.06 480 GLU A C 1
ATOM 3865 O O . GLU A 1 480 ? 5.967 -21.457 25.915 1.00 31.06 480 GLU A O 1
ATOM 3870 N N . SER A 1 481 ? 7.021 -23.306 26.613 1.00 28.66 481 SER A N 1
ATOM 3871 C CA . SER A 1 481 ? 6.466 -23.335 27.963 1.00 28.66 481 SER A CA 1
ATOM 3872 C C . SER A 1 481 ? 7.446 -22.665 28.932 1.00 28.66 481 SER A C 1
ATOM 3874 O O . SER A 1 481 ? 8.583 -23.115 29.073 1.00 28.66 481 SER A O 1
ATOM 3876 N N . LEU A 1 482 ? 6.988 -21.628 29.631 1.00 31.41 482 LEU A N 1
ATOM 3877 C CA . LEU A 1 482 ? 7.668 -20.989 30.762 1.00 31.41 482 LEU A CA 1
ATOM 3878 C C . LEU A 1 482 ? 7.985 -22.002 31.882 1.00 31.41 482 LEU A C 1
ATOM 3880 O O . LEU A 1 482 ? 7.066 -22.644 32.384 1.00 31.41 482 LEU A O 1
ATOM 3884 N N . SER A 1 483 ? 9.249 -22.095 32.318 1.00 27.08 483 SER A N 1
ATOM 3885 C CA . SER A 1 483 ? 9.664 -22.090 33.741 1.00 27.08 483 SER A CA 1
ATOM 3886 C C . SER A 1 483 ? 11.130 -22.508 33.920 1.00 27.08 483 SER A C 1
ATOM 3888 O O . SER A 1 483 ? 11.594 -23.502 33.368 1.00 27.08 483 SER A O 1
ATOM 3890 N N . ALA A 1 484 ? 11.829 -21.759 34.772 1.00 34.03 484 ALA A N 1
ATOM 3891 C CA . ALA A 1 484 ? 13.198 -21.970 35.221 1.00 34.03 484 ALA A CA 1
ATOM 3892 C C . ALA A 1 484 ? 13.384 -23.224 36.110 1.00 34.03 484 ALA A C 1
ATOM 3894 O O . ALA A 1 484 ? 12.435 -23.715 36.719 1.00 34.03 484 ALA A O 1
ATOM 3895 N N . ALA A 1 485 ? 14.661 -23.616 36.238 1.00 26.27 485 ALA A N 1
ATOM 3896 C CA . ALA A 1 485 ? 15.282 -24.586 37.155 1.00 26.27 485 ALA A CA 1
ATOM 3897 C C . ALA A 1 485 ? 15.369 -26.065 36.701 1.00 26.27 485 ALA A C 1
ATOM 3899 O O . ALA A 1 485 ? 14.402 -26.818 36.682 1.00 26.27 485 ALA A O 1
ATOM 3900 N N . ALA A 1 486 ? 16.605 -26.503 36.435 1.00 25.64 486 ALA A N 1
ATOM 3901 C CA . ALA A 1 486 ? 17.046 -27.902 36.507 1.00 25.64 486 ALA A CA 1
ATOM 3902 C C . ALA A 1 486 ? 17.581 -28.194 37.938 1.00 25.64 486 ALA A C 1
ATOM 3904 O O . ALA A 1 486 ? 17.850 -27.223 38.648 1.00 25.64 486 ALA A O 1
ATOM 3905 N N . PRO A 1 487 ? 17.841 -29.454 38.377 1.00 37.62 487 PRO A N 1
ATOM 3906 C CA . PRO A 1 487 ? 17.870 -30.704 37.605 1.00 37.62 487 PRO A CA 1
ATOM 3907 C C . PRO A 1 487 ? 17.232 -31.940 38.296 1.00 37.62 487 PRO A C 1
ATOM 3909 O O . PRO A 1 487 ? 17.223 -32.057 39.518 1.00 37.62 487 PRO A O 1
ATOM 3912 N N . LYS A 1 488 ? 16.828 -32.947 37.503 1.00 23.72 488 LYS A N 1
ATOM 3913 C CA . LYS A 1 488 ? 17.183 -34.378 37.677 1.00 23.72 488 LYS A CA 1
ATOM 3914 C C . LYS A 1 488 ? 16.536 -35.231 36.582 1.00 23.72 488 LYS A C 1
ATOM 3916 O O . LYS A 1 488 ? 15.353 -35.113 36.290 1.00 23.72 488 LYS A O 1
ATOM 3921 N N . ARG A 1 489 ? 17.352 -36.104 35.981 1.00 35.44 489 ARG A N 1
ATOM 3922 C CA . ARG A 1 489 ? 16.949 -37.147 35.031 1.00 35.44 489 ARG A CA 1
ATOM 3923 C C . ARG A 1 489 ? 15.878 -38.040 35.658 1.00 35.44 489 ARG A C 1
ATOM 3925 O O . ARG A 1 489 ? 16.157 -38.755 36.617 1.00 35.44 489 ARG A O 1
ATOM 3932 N N . THR A 1 490 ? 14.696 -38.075 35.062 1.00 23.77 490 THR A N 1
ATOM 3933 C CA . THR A 1 490 ? 13.790 -39.221 35.168 1.00 23.77 490 THR A CA 1
ATOM 3934 C C . THR A 1 490 ? 12.995 -39.304 33.873 1.00 23.77 490 THR A C 1
ATOM 3936 O O . THR A 1 490 ? 12.428 -38.323 33.404 1.00 23.77 490 THR A O 1
ATOM 3939 N N .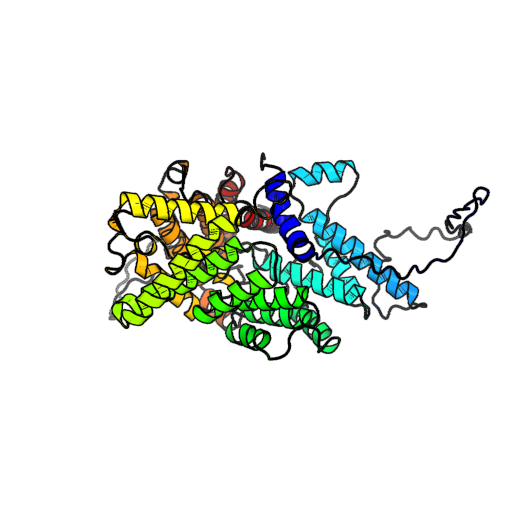 SER A 1 491 ? 13.063 -40.469 33.239 1.00 33.78 491 SER A N 1
ATOM 3940 C CA . SER A 1 491 ? 12.454 -40.774 31.952 1.00 33.78 491 SER A CA 1
ATOM 3941 C C . SER A 1 491 ? 10.934 -40.644 32.022 1.00 33.78 491 SER A C 1
ATOM 3943 O O . SER A 1 491 ? 10.275 -41.476 32.646 1.00 33.78 491 SER A O 1
ATOM 3945 N N . VAL A 1 492 ? 10.376 -39.651 31.335 1.00 26.05 492 VAL A N 1
ATOM 3946 C CA . VAL A 1 492 ? 8.945 -39.598 31.030 1.00 26.05 492 VAL A CA 1
ATOM 3947 C C . VAL A 1 492 ? 8.795 -39.596 29.515 1.00 26.05 492 VAL A C 1
ATOM 3949 O O . V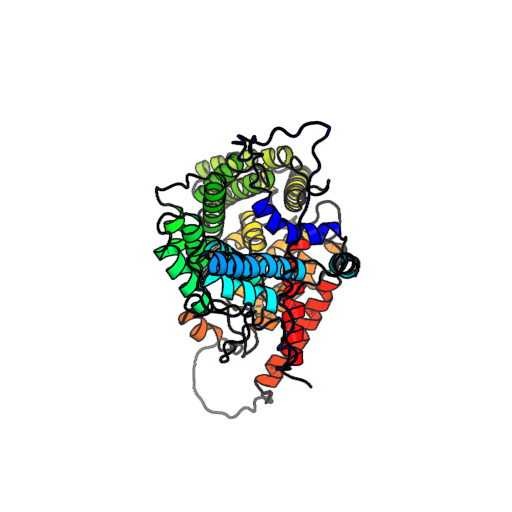AL A 1 492 ? 9.309 -38.727 28.817 1.00 26.05 492 VAL A O 1
ATOM 3952 N N . ARG A 1 493 ? 8.131 -40.647 29.028 1.00 30.00 493 ARG A N 1
ATOM 3953 C CA . ARG A 1 493 ? 7.687 -40.863 27.648 1.00 30.00 493 ARG A CA 1
ATOM 3954 C C . ARG A 1 493 ? 6.957 -39.618 27.137 1.00 30.00 493 ARG A C 1
ATOM 3956 O O . ARG A 1 493 ? 5.829 -39.358 27.547 1.00 30.00 493 ARG A O 1
ATOM 3963 N N . THR A 1 494 ? 7.578 -38.887 26.221 1.00 30.23 494 THR A N 1
ATOM 3964 C CA . THR A 1 494 ? 6.886 -37.932 25.357 1.00 30.23 494 THR A CA 1
ATOM 3965 C C . THR A 1 494 ? 6.231 -38.673 24.192 1.00 30.23 494 THR A C 1
ATOM 3967 O O . THR A 1 494 ? 6.795 -39.595 23.602 1.00 30.23 494 THR A O 1
ATOM 3970 N N . SER A 1 495 ? 4.991 -38.279 23.921 1.00 34.00 495 SER A N 1
ATOM 3971 C CA . SER A 1 495 ? 4.142 -38.638 22.784 1.00 34.00 495 SER A CA 1
ATOM 3972 C C . SER A 1 495 ? 4.819 -38.353 21.427 1.00 34.00 495 SER A C 1
ATOM 3974 O O . SER A 1 495 ? 5.794 -37.600 21.367 1.00 34.00 495 SER A O 1
ATOM 3976 N N . PRO A 1 496 ? 4.361 -38.986 20.328 1.00 39.00 496 PRO A N 1
ATOM 3977 C CA . PRO A 1 496 ? 5.161 -39.118 19.117 1.00 39.00 496 PRO A CA 1
ATOM 3978 C C . PRO A 1 496 ? 5.282 -37.780 18.380 1.00 39.00 496 PRO A C 1
ATOM 3980 O O . PRO A 1 496 ? 4.289 -37.208 17.938 1.00 39.00 496 PRO A O 1
ATOM 3983 N N . ARG A 1 497 ? 6.523 -37.304 18.221 1.00 42.56 497 ARG A N 1
ATOM 3984 C CA . ARG A 1 497 ? 6.889 -36.280 17.233 1.00 42.56 497 ARG A CA 1
ATOM 3985 C C . ARG A 1 497 ? 6.441 -36.766 15.853 1.00 42.56 497 ARG A C 1
ATOM 3987 O O . ARG A 1 497 ? 6.784 -37.881 15.463 1.00 42.56 497 ARG A O 1
ATOM 3994 N N . SER A 1 498 ? 5.685 -35.955 15.120 1.00 47.00 498 SER A N 1
ATOM 3995 C CA . SER A 1 498 ? 5.397 -36.224 13.714 1.00 47.00 498 SER A CA 1
ATOM 3996 C C . SER A 1 498 ? 6.713 -36.216 12.933 1.00 47.00 498 SER A C 1
ATOM 3998 O O . SER A 1 498 ? 7.363 -35.180 12.813 1.00 47.00 498 SER A O 1
ATOM 4000 N N . ASN A 1 499 ? 7.115 -37.375 12.406 1.00 57.41 499 ASN A N 1
ATOM 4001 C CA . ASN A 1 499 ? 8.210 -37.524 11.439 1.00 57.41 499 ASN A CA 1
ATOM 4002 C C . ASN A 1 499 ? 7.782 -36.971 10.065 1.00 57.41 499 ASN A C 1
ATOM 4004 O O . ASN A 1 499 ? 7.809 -37.681 9.063 1.00 57.41 499 ASN A O 1
ATOM 4008 N N . GLU A 1 500 ? 7.293 -35.736 10.017 1.00 77.50 500 GLU A N 1
ATOM 4009 C CA . GLU A 1 500 ? 6.914 -35.097 8.763 1.00 77.50 500 GLU A CA 1
ATOM 4010 C C . GLU A 1 500 ? 8.156 -34.492 8.098 1.00 77.50 500 GLU A C 1
ATOM 4012 O O . GLU A 1 500 ? 8.914 -33.766 8.742 1.00 77.50 500 GLU A O 1
ATOM 4017 N N . SER A 1 501 ? 8.382 -34.796 6.816 1.00 88.88 501 SER A N 1
ATOM 4018 C CA . SER A 1 501 ? 9.458 -34.164 6.050 1.00 88.88 501 SER A CA 1
ATOM 4019 C C . SER A 1 501 ? 9.159 -32.680 5.813 1.00 88.88 501 SER A C 1
ATOM 4021 O O . SER A 1 501 ? 8.002 -32.269 5.729 1.00 88.88 501 SER A O 1
ATOM 4023 N N . THR A 1 502 ? 10.202 -31.862 5.654 1.00 88.75 502 THR A N 1
ATOM 4024 C CA . THR A 1 502 ? 10.060 -30.435 5.307 1.00 88.75 502 THR A CA 1
ATOM 4025 C C . THR A 1 502 ? 9.242 -30.238 4.028 1.00 88.75 502 THR A C 1
ATOM 4027 O O . THR A 1 502 ? 8.415 -29.337 3.951 1.00 88.75 502 THR A O 1
ATOM 4030 N N . GLU A 1 503 ? 9.403 -31.134 3.053 1.00 86.69 503 GLU A N 1
ATOM 4031 C CA . GLU A 1 503 ? 8.629 -31.136 1.812 1.00 86.69 503 GLU A CA 1
ATOM 4032 C C . GLU A 1 503 ? 7.138 -31.432 2.044 1.00 86.69 503 GLU A C 1
ATOM 4034 O O . GLU A 1 503 ? 6.280 -30.756 1.477 1.00 86.69 503 GLU A O 1
ATOM 4039 N N . ALA A 1 504 ? 6.809 -32.412 2.893 1.00 90.00 504 ALA A N 1
ATOM 4040 C CA . ALA A 1 504 ? 5.422 -32.724 3.236 1.00 90.00 504 ALA A CA 1
ATOM 4041 C C . ALA A 1 504 ? 4.759 -31.561 3.993 1.00 90.00 504 ALA A C 1
ATOM 4043 O O . ALA A 1 504 ? 3.625 -31.191 3.676 1.00 90.00 504 ALA A O 1
ATOM 4044 N N . HIS A 1 505 ? 5.501 -30.922 4.906 1.00 91.88 505 HIS A N 1
ATOM 4045 C CA . HIS A 1 505 ? 5.050 -29.722 5.604 1.00 91.88 505 HIS A CA 1
ATOM 4046 C C . HIS A 1 505 ? 4.723 -28.593 4.618 1.00 91.88 505 HIS A C 1
ATOM 4048 O O . HIS A 1 505 ? 3.626 -28.031 4.662 1.00 91.88 505 HIS A O 1
ATOM 4054 N N . ASP A 1 506 ? 5.645 -28.282 3.705 1.00 91.06 506 ASP A N 1
ATOM 4055 C CA . ASP A 1 506 ? 5.467 -27.215 2.721 1.00 91.06 506 ASP A CA 1
ATOM 4056 C C . ASP A 1 506 ? 4.305 -27.513 1.769 1.00 91.06 506 ASP A C 1
ATOM 4058 O O . ASP A 1 506 ? 3.489 -26.628 1.505 1.00 91.06 506 ASP A O 1
ATOM 4062 N N . LYS A 1 507 ? 4.162 -28.765 1.311 1.00 91.12 507 LYS A N 1
ATOM 4063 C CA . LYS A 1 507 ? 3.019 -29.215 0.500 1.00 91.12 507 LYS A CA 1
ATOM 4064 C C . LYS A 1 507 ? 1.690 -29.001 1.227 1.00 91.12 507 LYS A C 1
ATOM 4066 O O . LYS A 1 507 ? 0.755 -28.463 0.630 1.00 91.12 507 LYS A O 1
ATOM 4071 N N . ARG A 1 508 ? 1.605 -29.350 2.517 1.00 94.50 508 ARG A N 1
ATOM 4072 C CA . ARG A 1 508 ? 0.403 -29.101 3.326 1.00 94.50 508 ARG A CA 1
ATOM 4073 C C . ARG A 1 508 ? 0.111 -27.605 3.444 1.00 94.50 508 ARG A C 1
ATOM 4075 O O . ARG A 1 508 ? -1.017 -27.192 3.194 1.00 94.50 508 ARG A O 1
ATOM 4082 N N . LYS A 1 509 ? 1.112 -26.781 3.761 1.00 94.81 509 LYS A N 1
ATOM 4083 C CA . LYS A 1 509 ? 0.944 -25.322 3.875 1.00 94.81 509 LYS A CA 1
ATOM 4084 C C . LYS A 1 509 ? 0.489 -24.676 2.567 1.00 94.81 509 LYS A C 1
ATOM 4086 O O . LYS A 1 509 ? -0.380 -23.810 2.590 1.00 94.81 509 LYS A O 1
ATOM 4091 N N . VAL A 1 510 ? 1.016 -25.123 1.424 1.00 93.75 510 VAL A N 1
ATOM 4092 C CA . VAL A 1 510 ? 0.556 -24.694 0.090 1.00 93.75 510 VAL A CA 1
ATOM 4093 C C . VAL A 1 510 ? -0.905 -25.081 -0.141 1.00 93.75 510 VAL A C 1
ATOM 4095 O O . VAL A 1 510 ? -1.676 -24.269 -0.654 1.00 93.75 510 VAL A O 1
ATOM 4098 N N . HIS A 1 511 ? -1.302 -26.295 0.248 1.00 95.50 511 HIS A N 1
ATOM 4099 C CA . HIS A 1 511 ? -2.685 -26.751 0.130 1.00 95.50 511 HIS A CA 1
ATOM 4100 C C . HIS A 1 511 ? -3.641 -25.912 0.991 1.00 95.50 511 HIS A C 1
ATOM 4102 O O . HIS A 1 511 ? -4.599 -25.357 0.459 1.00 95.50 511 HIS A O 1
ATOM 4108 N N . GLU A 1 512 ? -3.340 -25.732 2.280 1.00 96.75 512 GLU A N 1
ATOM 4109 C CA . GLU A 1 512 ? -4.138 -24.900 3.191 1.00 96.75 512 GLU A CA 1
ATOM 4110 C C . GLU A 1 512 ? -4.209 -23.443 2.697 1.00 96.75 512 GLU A C 1
ATOM 4112 O O . GLU A 1 512 ? -5.284 -22.848 2.644 1.00 96.75 512 GLU A O 1
ATOM 4117 N N . CYS A 1 513 ? -3.080 -22.869 2.264 1.00 97.00 513 CYS A N 1
ATOM 4118 C CA . CYS A 1 513 ? -3.022 -21.529 1.673 1.00 97.00 513 CYS A CA 1
ATOM 4119 C C . CYS A 1 513 ? -3.989 -21.403 0.485 1.00 97.00 513 CYS A C 1
ATOM 4121 O O . CYS A 1 513 ? -4.766 -20.447 0.410 1.00 97.00 513 CYS A O 1
ATOM 4123 N N . LYS A 1 514 ? -4.014 -22.405 -0.403 1.00 96.56 514 LYS A N 1
ATOM 4124 C CA . LYS A 1 514 ? -4.938 -22.441 -1.539 1.00 96.56 514 LYS A CA 1
ATOM 4125 C C . LYS A 1 514 ? -6.405 -22.443 -1.112 1.00 96.56 514 LYS A C 1
ATOM 4127 O O . LYS A 1 514 ? -7.193 -21.730 -1.728 1.00 96.56 514 LYS A O 1
ATOM 4132 N N . GLU A 1 515 ? -6.785 -23.191 -0.080 1.00 97.31 515 GLU A N 1
ATOM 4133 C CA . GLU A 1 515 ? -8.174 -23.203 0.401 1.00 97.31 515 GLU A CA 1
ATOM 4134 C C . GLU A 1 515 ? -8.640 -21.811 0.846 1.00 97.31 515 GLU A C 1
ATOM 4136 O O . GLU A 1 515 ? -9.774 -21.409 0.576 1.00 97.31 515 GLU A O 1
ATOM 4141 N N . TRP A 1 516 ? -7.762 -21.048 1.501 1.00 97.88 516 TRP A N 1
ATOM 4142 C CA . TRP A 1 516 ? -8.052 -19.678 1.924 1.00 97.88 516 TRP A CA 1
ATOM 4143 C C . TRP A 1 516 ? -8.108 -18.697 0.751 1.00 97.88 516 TRP A C 1
ATOM 4145 O O . TRP A 1 516 ? -9.029 -17.877 0.696 1.00 97.88 516 TRP A O 1
ATOM 4155 N N . ILE A 1 517 ? -7.199 -18.824 -0.220 1.00 97.25 517 ILE A N 1
ATOM 4156 C CA . ILE A 1 517 ? -7.243 -18.042 -1.464 1.00 97.25 517 ILE A CA 1
ATOM 4157 C C . ILE A 1 517 ? -8.528 -18.320 -2.249 1.00 97.25 517 ILE A C 1
ATOM 4159 O O . ILE A 1 517 ? -9.192 -17.380 -2.682 1.00 97.25 517 ILE A O 1
ATOM 4163 N N . ASP A 1 518 ? -8.953 -19.580 -2.354 1.00 95.75 518 ASP A N 1
ATOM 4164 C CA . ASP A 1 518 ? -10.173 -19.955 -3.071 1.00 95.75 518 ASP A CA 1
ATOM 4165 C C . ASP A 1 518 ? -11.441 -19.352 -2.433 1.00 95.75 518 ASP A C 1
ATOM 4167 O O . ASP A 1 518 ? -12.420 -19.092 -3.142 1.00 95.75 518 ASP A O 1
ATOM 4171 N N . LYS A 1 519 ? -11.441 -19.106 -1.111 1.00 95.19 519 LYS A N 1
ATOM 4172 C CA . LYS A 1 519 ? -12.543 -18.422 -0.410 1.00 95.19 519 LYS A CA 1
ATOM 4173 C C . LYS A 1 519 ? -12.628 -16.949 -0.816 1.00 95.19 519 LYS A C 1
ATOM 4175 O O . LYS A 1 519 ? -13.698 -16.500 -1.226 1.00 95.19 519 LYS A O 1
ATOM 4180 N N . VAL A 1 520 ? -11.518 -16.208 -0.757 1.00 93.75 520 VAL A N 1
ATOM 4181 C CA . VAL A 1 520 ? -11.498 -14.775 -1.115 1.00 93.75 520 VAL A CA 1
ATOM 4182 C C . VAL A 1 520 ? -11.635 -14.543 -2.627 1.00 93.75 520 VAL A C 1
ATOM 4184 O O . VAL A 1 520 ? -12.287 -13.590 -3.043 1.00 93.75 520 VAL A O 1
ATOM 4187 N N . ALA A 1 521 ? -11.131 -15.447 -3.471 1.00 90.44 521 ALA A N 1
ATOM 4188 C CA . ALA A 1 521 ? -11.282 -15.370 -4.929 1.00 90.44 521 ALA A CA 1
ATOM 4189 C C . ALA A 1 521 ? -12.745 -15.476 -5.395 1.00 90.44 521 ALA A C 1
ATOM 4191 O O . ALA A 1 521 ? -13.113 -14.973 -6.460 1.00 90.44 521 ALA A O 1
ATOM 4192 N N . LYS A 1 522 ? -13.594 -16.138 -4.600 1.00 90.69 522 LYS A N 1
ATOM 4193 C CA . LYS A 1 522 ? -15.036 -16.292 -4.847 1.00 90.69 522 LYS A CA 1
ATOM 4194 C C . LYS A 1 522 ? -15.881 -15.288 -4.062 1.00 90.69 522 LYS A C 1
ATOM 4196 O O . LYS A 1 522 ? -17.109 -15.388 -4.100 1.00 90.69 522 LYS A O 1
ATOM 4201 N N . TRP A 1 523 ? -15.249 -14.352 -3.356 1.00 91.88 523 TRP A N 1
ATOM 4202 C CA . TRP A 1 523 ? -15.966 -13.337 -2.604 1.00 91.88 523 TRP A CA 1
ATOM 4203 C C . TRP A 1 523 ? -16.716 -12.400 -3.551 1.00 91.88 523 TRP A C 1
ATOM 4205 O O . TRP A 1 523 ? -16.319 -12.161 -4.693 1.00 91.88 523 TRP A O 1
ATOM 4215 N N . GLU A 1 524 ? -17.844 -11.892 -3.081 1.00 89.12 524 GLU A N 1
ATOM 4216 C CA . GLU A 1 524 ? -18.568 -10.826 -3.770 1.00 89.12 524 GLU A CA 1
ATOM 4217 C C . GLU A 1 524 ? -17.805 -9.498 -3.706 1.00 89.12 524 GLU A C 1
ATOM 4219 O O . GLU A 1 524 ? -16.783 -9.405 -3.038 1.00 89.12 524 GLU A O 1
ATOM 4224 N N . THR A 1 525 ? -18.275 -8.468 -4.408 1.00 87.38 525 THR A N 1
ATOM 4225 C CA . THR A 1 525 ? -17.634 -7.144 -4.378 1.00 87.38 525 THR A CA 1
ATOM 4226 C C . THR A 1 525 ? -17.738 -6.517 -2.989 1.00 87.38 525 THR A C 1
ATOM 4228 O O . THR A 1 525 ? -18.814 -6.551 -2.391 1.00 87.38 525 THR A O 1
ATOM 4231 N N . TYR A 1 526 ? -16.653 -5.900 -2.536 1.00 89.75 526 TYR A N 1
ATOM 4232 C CA . TYR A 1 526 ? -16.545 -5.138 -1.289 1.00 89.75 526 TYR A CA 1
ATOM 4233 C C . TYR A 1 526 ? -15.744 -3.858 -1.537 1.00 89.75 526 TYR A C 1
ATOM 4235 O O . TYR A 1 526 ? -15.172 -3.654 -2.615 1.00 89.75 526 TYR A O 1
ATOM 4243 N N . GLU A 1 527 ? -15.714 -2.968 -0.555 1.00 87.62 527 GLU A N 1
ATOM 4244 C CA . GLU A 1 527 ? -14.970 -1.722 -0.653 1.00 87.62 527 GLU A CA 1
ATOM 4245 C C . GLU A 1 527 ? -13.465 -1.983 -0.857 1.00 87.62 527 GLU A C 1
ATOM 4247 O O . GLU A 1 527 ? -12.853 -2.784 -0.159 1.00 87.62 527 GLU A O 1
ATOM 4252 N N . LEU A 1 528 ? -12.852 -1.318 -1.843 1.00 84.88 528 LEU A N 1
ATOM 4253 C CA . LEU A 1 528 ? -11.440 -1.512 -2.221 1.00 84.88 528 LEU A CA 1
ATOM 4254 C C . LEU A 1 528 ? -11.064 -2.951 -2.658 1.00 84.88 528 LEU A C 1
ATOM 4256 O O . LEU A 1 528 ? -9.876 -3.286 -2.675 1.00 84.88 528 LEU A O 1
ATOM 4260 N N . ASP A 1 529 ? -12.029 -3.771 -3.097 1.00 81.31 529 ASP A N 1
ATOM 4261 C CA . ASP A 1 529 ? -11.819 -5.144 -3.599 1.00 81.31 529 ASP A CA 1
ATOM 4262 C C . ASP A 1 529 ? -10.708 -5.276 -4.653 1.00 81.31 529 ASP A C 1
ATOM 4264 O O . ASP A 1 529 ? -9.957 -6.248 -4.661 1.00 81.31 529 ASP A O 1
ATOM 4268 N N . ALA A 1 530 ? -10.537 -4.260 -5.492 1.00 78.75 530 ALA A N 1
ATOM 4269 C CA . ALA A 1 530 ? -9.461 -4.099 -6.458 1.00 78.75 530 ALA A CA 1
ATOM 4270 C C . ALA A 1 530 ? -8.050 -4.331 -5.881 1.00 78.75 530 ALA A C 1
ATOM 4272 O O . ALA A 1 530 ? -7.196 -4.885 -6.579 1.00 78.75 530 ALA A O 1
ATOM 4273 N N . ARG A 1 531 ? -7.790 -3.900 -4.637 1.00 82.62 531 ARG A N 1
ATOM 4274 C CA . ARG A 1 531 ? -6.464 -3.995 -4.001 1.00 82.62 531 ARG A CA 1
ATOM 4275 C C . ARG A 1 531 ? -6.148 -5.413 -3.549 1.00 82.62 531 ARG A C 1
ATOM 4277 O O . ARG A 1 531 ? -5.054 -5.906 -3.809 1.00 82.62 531 ARG A O 1
ATOM 4284 N N . VAL A 1 532 ? -7.110 -6.080 -2.920 1.00 83.62 532 VAL A N 1
ATOM 4285 C CA . VAL A 1 532 ? -6.955 -7.469 -2.466 1.00 83.62 532 VAL A CA 1
ATOM 4286 C C . VAL A 1 532 ? -7.080 -8.436 -3.642 1.00 83.62 532 VAL A C 1
ATOM 4288 O O . VAL A 1 532 ? -6.296 -9.371 -3.749 1.00 83.62 532 VAL A O 1
ATOM 4291 N N . GLY A 1 533 ? -7.987 -8.183 -4.587 1.00 84.12 533 GLY A N 1
ATOM 4292 C CA . GLY A 1 533 ? -8.173 -9.000 -5.789 1.00 84.12 533 GLY A CA 1
ATOM 4293 C C . GLY A 1 533 ? -6.915 -9.096 -6.654 1.00 84.12 533 GLY A C 1
ATOM 4294 O O . GLY A 1 533 ? -6.630 -10.153 -7.223 1.00 84.12 533 GLY A O 1
ATOM 4295 N N . LEU A 1 534 ? -6.114 -8.026 -6.694 1.00 82.81 534 LEU A N 1
ATOM 4296 C CA . LEU A 1 534 ? -4.788 -8.069 -7.298 1.00 82.81 534 LEU A CA 1
ATOM 4297 C C . LEU A 1 534 ? -3.882 -9.092 -6.591 1.00 82.81 534 LEU A C 1
ATOM 4299 O O . LEU A 1 534 ? -3.353 -9.998 -7.236 1.00 82.81 534 LEU A O 1
ATOM 4303 N N . LYS A 1 535 ? -3.747 -8.977 -5.265 1.00 88.38 535 LYS A N 1
ATOM 4304 C CA . LYS A 1 535 ? -2.928 -9.890 -4.462 1.00 88.38 535 LYS A CA 1
ATOM 4305 C C . LYS A 1 535 ? -3.388 -11.347 -4.604 1.00 88.38 535 LYS A C 1
ATOM 4307 O O . LYS A 1 535 ? -2.566 -12.244 -4.751 1.00 88.38 535 LYS A O 1
ATOM 4312 N N . VAL A 1 536 ? -4.702 -11.576 -4.638 1.00 90.31 536 VAL A N 1
ATOM 4313 C CA . VAL A 1 536 ? -5.323 -12.894 -4.854 1.00 90.31 536 VAL A CA 1
ATOM 4314 C C . VAL A 1 536 ? -4.965 -13.473 -6.223 1.00 90.31 536 VAL A C 1
ATOM 4316 O O . VAL A 1 536 ? -4.628 -14.648 -6.310 1.00 90.31 536 VAL A O 1
ATOM 4319 N N . THR A 1 537 ? -4.979 -12.661 -7.283 1.00 86.50 537 THR A N 1
ATOM 4320 C CA . THR A 1 537 ? -4.629 -13.121 -8.641 1.00 86.50 537 THR A CA 1
ATOM 4321 C C . THR A 1 537 ? -3.182 -13.613 -8.702 1.00 86.50 537 THR A C 1
ATOM 4323 O O . THR A 1 537 ? -2.917 -14.707 -9.198 1.00 86.50 537 THR A O 1
ATOM 4326 N N . VAL A 1 538 ? -2.249 -12.839 -8.139 1.00 85.62 538 VAL A N 1
ATOM 4327 C CA . VAL A 1 538 ? -0.828 -13.219 -8.071 1.00 85.62 538 VAL A CA 1
ATOM 4328 C C . VAL A 1 538 ? -0.623 -14.444 -7.172 1.00 85.62 538 VAL A C 1
ATOM 4330 O O . VAL A 1 538 ? 0.178 -15.325 -7.500 1.00 85.62 538 VAL A O 1
ATOM 4333 N N . ALA A 1 539 ? -1.386 -14.551 -6.080 1.00 91.31 539 ALA A N 1
ATOM 4334 C CA . ALA A 1 539 ? -1.351 -15.710 -5.198 1.00 91.31 539 ALA A CA 1
ATOM 4335 C C . ALA A 1 539 ? -1.812 -16.992 -5.910 1.00 91.31 539 ALA A C 1
ATOM 4337 O O . ALA A 1 539 ? -1.137 -18.015 -5.822 1.00 91.31 539 ALA A O 1
ATOM 4338 N N . GLU A 1 540 ? -2.918 -16.948 -6.662 1.00 91.00 540 GLU A N 1
ATOM 4339 C CA . GLU A 1 540 ? -3.402 -18.094 -7.440 1.00 91.00 540 GLU A CA 1
ATOM 4340 C C . GLU A 1 540 ? -2.367 -18.575 -8.463 1.00 91.00 540 GLU A C 1
ATOM 4342 O O . GLU A 1 540 ? -2.154 -19.778 -8.609 1.00 91.00 540 GLU A O 1
ATOM 4347 N N . GLU A 1 541 ? -1.724 -17.653 -9.178 1.00 86.50 541 GLU A N 1
ATOM 4348 C CA . GLU A 1 541 ? -0.675 -17.988 -10.144 1.00 86.50 541 GLU A CA 1
ATOM 4349 C C . GLU A 1 541 ? 0.542 -18.621 -9.460 1.00 86.50 541 GLU A C 1
ATOM 4351 O O . GLU A 1 541 ? 1.042 -19.647 -9.927 1.00 86.50 541 GLU A O 1
ATOM 4356 N N . SER A 1 542 ? 0.978 -18.061 -8.328 1.00 88.06 542 SER A N 1
ATOM 4357 C CA . SER A 1 542 ? 2.105 -18.581 -7.542 1.00 88.06 542 SER A CA 1
ATOM 4358 C C . SER A 1 542 ? 1.811 -19.977 -6.980 1.00 88.06 542 SER A C 1
ATOM 4360 O O . SER A 1 542 ? 2.654 -20.872 -7.048 1.00 88.06 542 SER A O 1
ATOM 4362 N N . LEU A 1 543 ? 0.588 -20.205 -6.495 1.00 90.50 543 LEU A N 1
ATOM 4363 C CA . LEU A 1 543 ? 0.135 -21.512 -6.015 1.00 90.50 543 LEU A CA 1
ATOM 4364 C C . LEU A 1 543 ? 0.096 -22.550 -7.142 1.00 90.50 543 LEU A C 1
ATOM 4366 O O . LEU A 1 543 ? 0.583 -23.664 -6.954 1.00 90.50 543 LEU A O 1
ATOM 4370 N N . ARG A 1 544 ? -0.421 -22.191 -8.328 1.00 87.38 544 ARG A N 1
ATOM 4371 C CA . ARG A 1 544 ? -0.437 -23.088 -9.499 1.00 87.38 544 ARG A CA 1
ATOM 4372 C C . ARG A 1 544 ? 0.975 -23.493 -9.919 1.00 87.38 544 ARG A C 1
ATOM 4374 O O . ARG A 1 544 ? 1.206 -24.674 -10.168 1.00 87.38 544 ARG A O 1
ATOM 4381 N N . LYS A 1 545 ? 1.920 -22.544 -9.953 1.00 82.88 545 LYS A N 1
ATOM 4382 C CA . LYS A 1 545 ? 3.336 -22.824 -10.254 1.00 82.88 545 LYS A CA 1
ATOM 4383 C C . LYS A 1 545 ? 3.935 -23.804 -9.242 1.00 82.88 545 LYS A C 1
ATOM 4385 O O . LYS A 1 545 ? 4.475 -24.835 -9.639 1.00 82.88 545 LYS A O 1
ATOM 4390 N N . CYS A 1 546 ? 3.744 -23.546 -7.949 1.00 82.31 546 CYS A N 1
ATOM 4391 C CA . CYS A 1 546 ? 4.253 -24.402 -6.876 1.00 82.31 546 CYS A CA 1
ATOM 4392 C C . CYS A 1 546 ? 3.684 -25.835 -6.933 1.00 82.31 546 CYS A C 1
ATOM 4394 O O . CYS A 1 546 ? 4.416 -26.801 -6.724 1.00 82.31 546 CYS A O 1
ATOM 4396 N N . GLN A 1 547 ? 2.401 -25.980 -7.277 1.00 80.94 547 GLN A N 1
ATOM 4397 C CA . GLN A 1 547 ? 1.758 -27.283 -7.474 1.00 80.94 547 GLN A CA 1
ATOM 4398 C C . GLN A 1 547 ? 2.270 -28.009 -8.725 1.00 80.94 547 GLN A C 1
ATOM 4400 O O . GLN A 1 547 ? 2.477 -29.216 -8.685 1.00 80.94 547 GLN A O 1
ATOM 4405 N N . SER A 1 548 ? 2.510 -27.286 -9.825 1.00 78.00 548 SER A N 1
ATOM 4406 C CA . SER A 1 548 ? 3.041 -27.877 -11.062 1.00 78.00 548 SER A CA 1
ATOM 4407 C C . SER A 1 548 ? 4.493 -28.348 -10.946 1.00 78.00 548 SER A C 1
ATOM 4409 O O . SER A 1 548 ? 4.869 -29.306 -11.613 1.00 78.00 548 SER A O 1
ATOM 4411 N N . ALA A 1 549 ? 5.293 -27.710 -10.085 1.00 69.44 549 ALA A N 1
ATOM 4412 C CA . ALA A 1 549 ? 6.678 -28.098 -9.826 1.00 69.44 549 ALA A CA 1
ATOM 4413 C C . ALA A 1 549 ? 6.797 -29.374 -8.970 1.00 69.44 549 ALA A C 1
ATOM 4415 O O . ALA A 1 549 ? 7.826 -30.038 -9.012 1.00 69.44 549 ALA A O 1
ATOM 4416 N N . ASN A 1 550 ? 5.746 -29.728 -8.223 1.00 61.66 550 ASN A N 1
ATOM 4417 C CA . ASN A 1 550 ? 5.697 -30.897 -7.346 1.00 61.66 550 ASN A CA 1
ATOM 4418 C C . ASN A 1 550 ? 4.439 -31.742 -7.637 1.00 61.66 550 ASN A C 1
ATOM 4420 O O . ASN A 1 550 ? 3.532 -31.775 -6.796 1.00 61.66 550 ASN A O 1
ATOM 4424 N N . PRO A 1 551 ? 4.341 -32.386 -8.818 1.00 52.22 551 PRO A N 1
ATOM 4425 C CA . PRO A 1 551 ? 3.203 -33.238 -9.144 1.00 52.22 551 PRO A CA 1
ATOM 4426 C C . PRO A 1 551 ? 3.077 -34.377 -8.121 1.00 52.22 551 PRO A C 1
ATOM 4428 O O . PRO A 1 551 ? 4.078 -34.892 -7.622 1.00 52.22 551 PRO A O 1
ATOM 4431 N N . SER A 1 552 ? 1.825 -34.673 -7.764 1.00 45.91 552 SER A N 1
ATOM 4432 C CA . SER A 1 552 ? 1.411 -35.620 -6.717 1.00 45.91 552 SER A CA 1
ATOM 4433 C C . SER A 1 552 ? 1.914 -37.035 -6.948 1.00 45.91 552 SER A C 1
ATOM 4435 O O . SER A 1 552 ? 1.874 -37.469 -8.122 1.00 45.91 552 SER A O 1
#

pLDDT: mean 80.13, std 22.72, range [23.72, 98.81]